Protein AF-A0A944T0I2-F1 (afdb_monomer_lite)

Secondary structure (DSSP, 8-state):
---HHHHHHHH-TTS-HHHHHHHHHHHHHH-----HHHHTT--GGGGGSHHHHHHHHHHHHHHTTS--SHHHHHHHHHHHHTTTS---TTS-HHHHHHHHHHHHHHHHHTTTTS-HHHHHHHHSHHHHHHHHHTT---HHHHHHHHTT---HHHHHHHHHHHHHHHHHS---BS-TTS--B-HHHHHHHHHH---SSSTTHHHHHHHH-TTGGGS-HHHHHHHHHHHHHHHHHHHT---S---SSPPTT---HHHHHSS-HHHHHHHHHHH--HHHHHHHHHTHHHHHHHHHHTT--HHHHHHHHHHHHHH--TT-TTHHHHHHHHHHHHHHTT-TTSGGGEEEETTTTEEEE-HHHHHHTPPPS------------PPPP-----

Structure (mmCIF, N/CA/C/O backbone):
data_AF-A0A944T0I2-F1
#
_entry.id   AF-A0A944T0I2-F1
#
loop_
_atom_site.group_PDB
_atom_site.id
_atom_site.type_symbol
_atom_site.label_atom_id
_atom_site.label_alt_id
_atom_site.label_comp_id
_atom_site.label_asym_id
_atom_site.label_entity_id
_atom_site.label_seq_id
_atom_site.pdbx_PDB_ins_code
_atom_site.Cartn_x
_atom_site.Cartn_y
_atom_site.Cartn_z
_atom_site.occupancy
_atom_site.B_iso_or_equiv
_atom_site.auth_seq_id
_atom_site.auth_comp_id
_atom_site.auth_asym_id
_atom_site.auth_atom_id
_atom_site.pdbx_PDB_model_num
ATOM 1 N N . MET A 1 1 ? 12.041 8.325 -0.702 1.00 71.44 1 MET A N 1
ATOM 2 C CA . MET A 1 1 ? 12.398 7.856 0.660 1.00 71.44 1 MET A CA 1
ATOM 3 C C . MET A 1 1 ? 11.894 8.873 1.674 1.00 71.44 1 MET A C 1
ATOM 5 O O . MET A 1 1 ? 11.952 10.063 1.379 1.00 71.44 1 MET A O 1
ATOM 9 N N . LEU A 1 2 ? 11.377 8.435 2.823 1.00 79.62 2 LEU A N 1
ATOM 10 C CA . LEU A 1 2 ? 10.799 9.308 3.852 1.00 79.62 2 LEU A CA 1
ATOM 11 C C . LEU A 1 2 ? 11.838 9.632 4.931 1.00 79.62 2 LEU A C 1
ATOM 13 O O . LEU A 1 2 ? 12.584 8.761 5.371 1.00 79.62 2 LEU A O 1
ATOM 17 N N . SER A 1 3 ? 11.868 10.881 5.398 1.00 87.88 3 SER A N 1
ATOM 18 C CA . SER A 1 3 ? 12.704 11.249 6.545 1.00 87.88 3 SER A CA 1
ATOM 19 C C . SER A 1 3 ? 12.108 10.717 7.853 1.00 87.88 3 SER A C 1
ATOM 21 O O . SER A 1 3 ? 10.898 10.519 7.965 1.00 87.88 3 SER A O 1
ATOM 23 N N . LEU A 1 4 ? 12.949 10.522 8.872 1.00 88.81 4 LEU A N 1
ATOM 24 C CA . LEU A 1 4 ? 12.507 10.017 10.174 1.00 88.81 4 LEU A CA 1
ATOM 25 C C . LEU A 1 4 ? 11.436 10.905 10.849 1.00 88.81 4 LEU A C 1
ATOM 27 O O . LEU A 1 4 ? 10.469 10.344 11.364 1.00 88.81 4 LEU A O 1
ATOM 31 N N . PRO A 1 5 ? 11.520 12.255 10.820 1.00 87.50 5 PRO A N 1
ATOM 32 C CA . PRO A 1 5 ? 10.434 13.106 11.304 1.00 87.50 5 PRO A CA 1
ATOM 33 C C . PRO A 1 5 ? 9.128 12.913 10.531 1.00 87.50 5 PRO A C 1
ATOM 35 O O . PRO A 1 5 ? 8.086 12.797 11.161 1.00 87.50 5 PRO A O 1
ATOM 38 N N . ILE A 1 6 ? 9.178 12.810 9.195 1.00 85.00 6 ILE A N 1
ATOM 39 C CA . ILE A 1 6 ? 7.977 12.588 8.370 1.00 85.00 6 ILE A CA 1
ATOM 40 C C . ILE A 1 6 ? 7.336 11.246 8.728 1.00 85.00 6 ILE A C 1
ATOM 42 O O . ILE A 1 6 ? 6.143 11.198 9.008 1.00 85.00 6 ILE A O 1
ATOM 46 N N . LEU A 1 7 ? 8.132 10.176 8.798 1.00 87.25 7 LEU A N 1
ATOM 47 C CA . LEU A 1 7 ? 7.646 8.855 9.191 1.00 87.25 7 LEU A CA 1
ATOM 48 C C . LEU A 1 7 ? 7.016 8.879 10.591 1.00 87.25 7 LEU A C 1
ATOM 50 O O . LEU A 1 7 ? 5.949 8.319 10.808 1.00 87.25 7 LEU A O 1
ATOM 54 N N . THR A 1 8 ? 7.655 9.566 11.539 1.00 89.94 8 THR A N 1
ATOM 55 C CA . THR A 1 8 ? 7.164 9.660 12.919 1.00 89.94 8 THR A CA 1
ATOM 56 C C . THR A 1 8 ? 5.857 10.454 12.996 1.00 89.94 8 THR A C 1
ATOM 58 O O . THR A 1 8 ? 4.955 10.024 13.707 1.00 89.94 8 THR A O 1
ATOM 61 N N . THR A 1 9 ? 5.713 11.557 12.248 1.00 86.12 9 THR A N 1
ATOM 62 C CA . THR A 1 9 ? 4.445 12.308 12.141 1.00 86.12 9 THR A CA 1
ATOM 63 C C . THR A 1 9 ? 3.313 11.415 11.658 1.00 86.12 9 THR A C 1
ATOM 65 O O . THR A 1 9 ? 2.225 11.444 12.223 1.00 86.12 9 THR A O 1
ATOM 68 N N . GLN A 1 10 ? 3.573 10.612 10.625 1.00 83.19 10 GLN A N 1
ATOM 69 C CA . GLN A 1 10 ? 2.554 9.749 10.037 1.00 83.19 10 GLN A CA 1
ATOM 70 C C . GLN A 1 10 ? 2.103 8.659 11.012 1.00 83.19 10 GLN A C 1
ATOM 72 O O . GLN A 1 10 ? 0.917 8.367 11.106 1.00 83.19 10 GLN A O 1
ATOM 77 N N . LEU A 1 11 ? 3.025 8.098 11.796 1.00 88.81 11 LEU A N 1
ATOM 78 C CA . LEU A 1 11 ? 2.701 7.082 12.799 1.00 88.81 11 LEU A CA 1
ATOM 79 C C . LEU A 1 11 ? 2.065 7.661 14.075 1.00 88.81 11 LEU A C 1
ATOM 81 O O . LEU A 1 11 ? 1.314 6.967 14.745 1.00 88.81 11 LEU A O 1
ATOM 85 N N . TYR A 1 12 ? 2.342 8.919 14.422 1.00 88.88 12 TYR A N 1
ATOM 86 C CA . TYR A 1 12 ? 1.804 9.590 15.611 1.00 88.88 12 TYR A CA 1
ATOM 87 C C . TYR A 1 12 ? 0.954 10.805 15.222 1.00 88.88 12 TYR A C 1
ATOM 89 O O . TYR A 1 12 ? 1.296 11.950 15.525 1.00 88.88 12 TYR A O 1
ATOM 97 N N . SER A 1 13 ? -0.187 10.552 14.581 1.00 77.81 13 SER A N 1
ATOM 98 C CA . SER A 1 13 ? -1.067 11.575 13.989 1.00 77.81 13 SER A CA 1
ATOM 99 C C . SER A 1 13 ? -1.604 12.624 14.978 1.00 77.81 13 SER A C 1
ATOM 101 O O . SER A 1 13 ? -1.996 13.717 14.571 1.00 77.81 13 SER A O 1
ATOM 103 N N . ARG A 1 14 ? -1.611 12.315 16.282 1.00 82.00 14 ARG A N 1
ATOM 104 C CA . ARG A 1 14 ? -2.161 13.171 17.349 1.00 82.00 14 ARG A CA 1
ATOM 105 C C . ARG A 1 14 ? -1.117 13.992 18.105 1.00 82.00 14 ARG A C 1
ATOM 107 O O . ARG A 1 14 ? -1.489 14.824 18.934 1.00 82.00 14 ARG A O 1
ATOM 114 N N . ARG A 1 15 ? 0.178 13.759 17.867 1.00 86.31 15 ARG A N 1
ATOM 115 C CA . ARG A 1 15 ? 1.253 14.414 18.627 1.00 86.31 15 ARG A CA 1
ATOM 116 C C . ARG A 1 15 ? 1.614 15.777 18.055 1.00 86.31 15 ARG A C 1
ATOM 118 O O . ARG A 1 15 ? 1.486 16.039 16.861 1.00 86.31 15 ARG A O 1
ATOM 125 N N . SER A 1 16 ? 2.095 16.655 18.932 1.00 89.88 16 SER A N 1
ATOM 126 C CA . SER A 1 16 ? 2.586 17.969 18.525 1.00 89.88 16 SER A CA 1
ATOM 127 C C . SER A 1 16 ? 3.879 17.848 17.711 1.00 89.88 16 SER A C 1
ATOM 129 O O . SER A 1 16 ? 4.651 16.906 17.886 1.00 89.88 16 SER A O 1
ATOM 131 N N . VAL A 1 17 ? 4.162 18.834 16.857 1.00 87.94 17 VAL A N 1
ATOM 132 C CA . VAL A 1 17 ? 5.398 18.870 16.050 1.00 87.94 17 VAL A CA 1
ATOM 133 C C . VAL A 1 17 ? 6.658 18.789 16.924 1.00 87.94 17 VAL A C 1
ATOM 135 O O . VAL A 1 17 ? 7.628 18.127 16.552 1.00 87.94 17 VAL A O 1
ATOM 138 N N . ASP A 1 18 ? 6.649 19.417 18.101 1.00 91.88 18 ASP A N 1
ATOM 139 C CA . ASP A 1 18 ? 7.779 19.377 19.034 1.00 91.88 18 ASP A CA 1
ATOM 140 C C . ASP A 1 18 ? 7.989 17.972 19.614 1.00 91.88 18 ASP A C 1
ATOM 142 O O . ASP A 1 18 ? 9.123 17.487 19.669 1.00 91.88 18 ASP A O 1
ATOM 146 N N . ASP A 1 19 ? 6.905 17.281 19.975 1.00 91.25 19 ASP A N 1
ATOM 147 C CA . ASP A 1 19 ? 6.968 15.895 20.448 1.00 91.25 19 ASP A CA 1
ATOM 148 C C . ASP A 1 19 ? 7.464 14.958 19.348 1.00 91.25 19 ASP A C 1
ATOM 150 O O . ASP A 1 19 ? 8.344 14.133 19.596 1.00 91.25 19 ASP A O 1
ATOM 154 N N . ILE A 1 20 ? 6.970 15.124 18.118 1.00 92.12 20 ILE A N 1
ATOM 155 C CA . ILE A 1 20 ? 7.436 14.366 16.953 1.00 92.12 20 ILE A CA 1
ATOM 156 C C . ILE A 1 20 ? 8.937 14.557 16.737 1.00 92.12 20 ILE A C 1
ATOM 158 O O . ILE A 1 20 ? 9.671 13.579 16.586 1.00 92.12 20 ILE A O 1
ATOM 162 N N . ASN A 1 21 ? 9.421 15.799 16.759 1.00 90.81 21 ASN A N 1
ATOM 163 C CA . ASN A 1 21 ? 10.842 16.088 16.583 1.00 90.81 21 ASN A CA 1
ATOM 164 C C . ASN A 1 21 ? 11.688 15.464 17.700 1.00 90.81 21 ASN A C 1
ATOM 166 O O . ASN A 1 21 ? 12.776 14.941 17.441 1.00 90.81 21 ASN A O 1
ATOM 170 N N . ASN A 1 22 ? 11.194 15.474 18.938 1.00 93.06 22 ASN A N 1
ATOM 171 C CA . ASN A 1 22 ? 11.863 14.817 20.057 1.00 93.06 22 ASN A CA 1
ATOM 172 C C . ASN A 1 22 ? 11.902 13.293 19.883 1.00 93.06 22 ASN A C 1
ATOM 174 O O . ASN A 1 22 ? 12.961 12.692 20.072 1.00 93.06 22 ASN A O 1
ATOM 178 N N . LEU A 1 23 ? 10.796 12.672 19.469 1.00 93.12 23 LEU A N 1
ATOM 179 C CA . LEU A 1 23 ? 10.713 11.234 19.201 1.00 93.12 23 LEU A CA 1
ATOM 180 C C . LEU A 1 23 ? 11.620 10.819 18.047 1.00 93.12 23 LEU A C 1
ATOM 182 O O . LEU A 1 23 ? 12.356 9.848 18.187 1.00 93.12 23 LEU A O 1
ATOM 186 N N . ALA A 1 24 ? 11.644 11.580 16.953 1.00 92.12 24 ALA A N 1
ATOM 187 C CA . ALA A 1 24 ? 12.538 11.327 15.830 1.00 92.12 24 ALA A CA 1
ATOM 188 C C . ALA A 1 24 ? 14.010 11.395 16.271 1.00 92.12 24 ALA A C 1
ATOM 190 O O . ALA A 1 24 ? 14.797 10.506 15.953 1.00 92.12 24 ALA A O 1
ATOM 191 N N . ARG A 1 25 ? 14.392 12.389 17.088 1.00 93.62 25 ARG A N 1
ATOM 192 C CA . ARG A 1 25 ? 15.758 12.480 17.643 1.00 93.62 25 ARG A CA 1
ATOM 193 C C . ARG A 1 25 ? 16.085 11.340 18.605 1.00 93.62 25 ARG A C 1
ATOM 195 O O . ARG A 1 25 ? 17.221 10.870 18.616 1.00 93.62 25 ARG A O 1
ATOM 202 N N . LEU A 1 26 ? 15.131 10.918 19.433 1.00 93.69 26 LEU A N 1
ATOM 203 C CA . LEU A 1 26 ? 15.302 9.772 20.328 1.00 93.69 26 LEU A CA 1
ATOM 204 C C . LEU A 1 26 ? 15.443 8.471 19.534 1.00 93.69 26 LEU A C 1
ATOM 206 O O . LEU A 1 26 ? 16.299 7.654 19.858 1.00 93.69 26 LEU A O 1
ATOM 210 N N . CYS A 1 27 ? 14.646 8.302 18.482 1.00 92.94 27 CYS A N 1
ATOM 211 C CA . CYS A 1 27 ? 14.707 7.162 17.579 1.00 92.94 27 CYS A CA 1
ATOM 212 C C . CYS A 1 27 ? 16.058 7.098 16.863 1.00 92.94 27 CYS A C 1
ATOM 214 O O . CYS A 1 27 ? 16.652 6.029 16.759 1.00 92.94 27 CYS A O 1
ATOM 216 N N . ASP A 1 28 ? 16.585 8.239 16.423 1.00 91.06 28 ASP A N 1
ATOM 217 C CA . ASP A 1 28 ? 17.894 8.295 15.779 1.00 91.06 28 ASP A CA 1
ATOM 218 C C . ASP A 1 28 ? 19.037 7.922 16.738 1.00 91.06 28 ASP A C 1
ATOM 220 O O . ASP A 1 28 ? 19.901 7.119 16.393 1.00 91.06 28 ASP A O 1
ATOM 224 N N . LYS A 1 29 ? 19.005 8.444 17.973 1.00 90.81 29 LYS A N 1
ATOM 225 C CA . LYS A 1 29 ? 20.069 8.243 18.972 1.00 90.81 29 LYS A CA 1
ATOM 226 C C . LYS A 1 29 ? 20.035 6.894 19.685 1.00 90.81 29 LYS A C 1
ATOM 228 O O . LYS A 1 29 ? 21.089 6.383 20.053 1.00 90.81 29 LYS A O 1
ATOM 233 N N . SER A 1 30 ? 18.841 6.382 19.959 1.00 90.00 30 SER A N 1
ATOM 234 C CA . SER A 1 30 ? 18.631 5.283 20.909 1.00 90.00 30 SER A CA 1
ATOM 235 C C . SER A 1 30 ? 17.775 4.150 20.348 1.00 90.00 30 SER A C 1
ATOM 237 O O . SER A 1 30 ? 17.608 3.137 21.026 1.00 90.00 30 SER A O 1
ATOM 239 N N . GLY A 1 31 ? 17.207 4.318 19.151 1.00 89.00 31 GLY A N 1
ATOM 240 C CA . GLY A 1 31 ? 16.395 3.292 18.514 1.00 89.00 31 GLY A CA 1
ATOM 241 C C . GLY A 1 31 ? 17.241 2.164 17.964 1.00 89.00 31 GLY A C 1
ATOM 242 O O . GLY A 1 31 ? 18.278 2.388 17.340 1.00 89.00 31 GLY A O 1
ATOM 243 N N . LEU A 1 32 ? 16.771 0.946 18.201 1.00 92.38 32 LEU A N 1
ATOM 244 C CA . LEU A 1 32 ? 17.366 -0.268 17.674 1.00 92.38 32 LEU A CA 1
ATOM 245 C C . LEU A 1 32 ? 16.427 -0.846 16.625 1.00 92.38 32 LEU A C 1
ATOM 247 O O . LEU A 1 32 ? 15.233 -0.999 16.873 1.00 92.38 32 LEU A O 1
ATOM 251 N N . GLU A 1 33 ? 16.977 -1.163 15.460 1.00 91.56 33 GLU A N 1
ATOM 252 C CA . GLU A 1 33 ? 16.268 -1.942 14.456 1.00 91.56 33 GLU A CA 1
ATOM 253 C C . GLU A 1 33 ? 15.971 -3.345 15.003 1.00 91.56 33 GLU A C 1
ATOM 255 O O . GLU A 1 33 ? 16.816 -3.983 15.644 1.00 91.56 33 GLU A O 1
ATOM 260 N N . TYR A 1 34 ? 14.751 -3.817 14.767 1.00 94.25 34 TYR A N 1
ATOM 261 C CA . TYR A 1 34 ? 14.393 -5.198 15.016 1.00 94.25 34 TYR A CA 1
ATOM 262 C C . TYR A 1 34 ? 14.990 -6.093 13.938 1.00 94.25 34 TYR A C 1
ATOM 264 O O . TYR A 1 34 ? 14.907 -5.816 12.749 1.00 94.25 34 TYR A O 1
ATOM 272 N N . ILE A 1 35 ? 15.527 -7.218 14.385 1.00 89.50 35 ILE A N 1
ATOM 273 C CA . ILE A 1 35 ? 15.780 -8.399 13.567 1.00 89.50 35 ILE A CA 1
ATOM 274 C C . ILE A 1 35 ? 14.848 -9.497 14.076 1.00 89.50 35 ILE A C 1
ATOM 276 O O . ILE A 1 35 ? 14.332 -9.393 15.191 1.00 89.50 35 ILE A O 1
ATOM 280 N N . GLU A 1 36 ? 14.645 -10.566 13.308 1.00 87.12 36 GLU A N 1
ATOM 281 C CA . GLU A 1 36 ? 13.709 -11.639 13.682 1.00 87.12 36 GLU A CA 1
ATOM 282 C C . GLU A 1 36 ? 13.916 -12.127 15.125 1.00 87.12 36 GLU A C 1
ATOM 284 O O . GLU A 1 36 ? 12.977 -12.182 15.916 1.00 87.12 36 GLU A O 1
ATOM 289 N N . SER A 1 37 ? 15.167 -12.382 15.518 1.00 88.56 37 SER A N 1
ATOM 290 C CA . SER A 1 37 ? 15.499 -12.887 16.855 1.00 88.56 37 SER A CA 1
ATOM 291 C C . SER A 1 37 ? 15.166 -11.922 17.997 1.00 88.56 37 SER A C 1
ATOM 293 O O . SER A 1 37 ? 14.827 -12.382 19.089 1.00 88.56 37 SER A O 1
ATOM 295 N N . SER A 1 38 ? 15.253 -10.604 17.776 1.00 92.69 38 SER A N 1
ATOM 296 C CA . SER A 1 38 ? 14.881 -9.604 18.782 1.00 92.69 38 SER A CA 1
ATOM 297 C C . SER A 1 38 ? 13.381 -9.326 18.781 1.00 92.69 38 SER A C 1
ATOM 299 O O . SER A 1 38 ? 12.821 -9.069 19.846 1.00 92.69 38 SER A O 1
ATOM 301 N N . TRP A 1 39 ? 12.713 -9.448 17.631 1.00 95.12 39 TRP A N 1
ATOM 302 C CA . TRP A 1 39 ? 11.259 -9.357 17.544 1.00 95.12 39 TRP A CA 1
ATOM 303 C C . TRP A 1 39 ? 10.557 -10.537 18.225 1.00 95.12 39 TRP A C 1
ATOM 305 O O . TRP A 1 39 ? 9.614 -10.320 18.977 1.00 95.12 39 TRP A O 1
ATOM 315 N N . PHE A 1 40 ? 11.062 -11.769 18.082 1.00 92.44 40 PHE A N 1
ATOM 316 C CA . PHE A 1 40 ? 10.494 -12.953 18.751 1.00 92.44 40 PHE A CA 1
ATOM 317 C C . PHE A 1 40 ? 10.460 -12.862 20.287 1.00 92.44 40 PHE A C 1
ATOM 319 O O . PHE A 1 40 ? 9.776 -13.650 20.941 1.00 92.44 40 PHE A O 1
ATOM 326 N N . GLN A 1 41 ? 11.206 -11.927 20.879 1.00 93.44 41 GLN A N 1
ATOM 327 C CA . GLN A 1 41 ? 11.191 -11.669 22.319 1.00 93.44 41 GLN A CA 1
ATOM 328 C C . GLN A 1 41 ? 10.097 -10.677 22.735 1.00 93.44 41 GLN A C 1
ATOM 330 O O . GLN A 1 41 ? 9.773 -10.604 23.922 1.00 93.44 41 GLN A O 1
ATOM 335 N N . VAL A 1 42 ? 9.539 -9.920 21.787 1.00 95.62 42 VAL A N 1
ATOM 336 C CA . VAL A 1 42 ? 8.451 -8.969 22.016 1.00 95.62 42 VAL A CA 1
ATOM 337 C C . VAL A 1 42 ? 7.147 -9.739 22.178 1.00 95.62 42 VAL A C 1
ATOM 339 O O . VAL A 1 42 ? 6.781 -10.575 21.352 1.00 95.62 42 VAL A O 1
ATOM 342 N N . LYS A 1 43 ? 6.429 -9.447 23.257 1.00 95.00 43 LYS A N 1
ATOM 343 C CA . LYS A 1 43 ? 5.103 -9.991 23.539 1.00 95.00 43 LYS A CA 1
ATOM 344 C C . LYS A 1 43 ? 4.040 -8.905 23.415 1.00 95.00 43 LYS A C 1
ATOM 346 O O . LYS A 1 43 ? 4.350 -7.714 23.446 1.00 95.00 43 LYS A O 1
ATOM 351 N N . GLN A 1 44 ? 2.779 -9.322 23.327 1.00 94.88 44 GLN A N 1
ATOM 352 C CA . GLN A 1 44 ? 1.632 -8.425 23.169 1.00 94.88 44 GLN A CA 1
ATOM 353 C C . GLN A 1 44 ? 1.579 -7.354 24.271 1.00 94.88 44 GLN A C 1
ATOM 355 O O . GLN A 1 44 ? 1.304 -6.187 24.001 1.00 94.88 44 GLN A O 1
ATOM 360 N N . GLU A 1 45 ? 1.902 -7.717 25.513 1.00 93.44 45 GLU A N 1
ATOM 361 C CA . GLU A 1 45 ? 1.941 -6.789 26.644 1.00 93.44 45 GLU A CA 1
ATOM 362 C C . GLU A 1 45 ? 3.010 -5.691 26.507 1.00 93.44 45 GLU A C 1
ATOM 364 O O . GLU A 1 45 ? 2.841 -4.603 27.062 1.00 93.44 45 GLU A O 1
ATOM 369 N N . ASN A 1 46 ? 4.077 -5.933 25.735 1.00 94.50 46 ASN A N 1
ATOM 370 C CA . ASN A 1 46 ? 5.152 -4.964 25.518 1.00 94.50 46 ASN A CA 1
ATOM 371 C C . ASN A 1 46 ? 4.757 -3.871 24.516 1.00 94.50 46 ASN A C 1
ATOM 373 O O . ASN A 1 46 ? 5.440 -2.854 24.435 1.00 94.50 46 ASN A O 1
ATOM 377 N N . LEU A 1 47 ? 3.643 -4.019 23.786 1.00 93.75 47 LEU A N 1
ATOM 378 C CA . LEU A 1 47 ? 3.193 -3.027 22.802 1.00 93.75 47 LEU A CA 1
ATOM 379 C C . LEU A 1 47 ? 2.866 -1.652 23.401 1.00 93.75 47 LEU A C 1
ATOM 381 O O . LEU A 1 47 ? 2.712 -0.692 22.648 1.00 93.75 47 LEU A O 1
ATOM 385 N N . LYS A 1 48 ? 2.767 -1.535 24.731 1.00 93.81 48 LYS A N 1
ATOM 386 C CA . LYS A 1 48 ? 2.593 -0.259 25.448 1.00 93.81 48 LYS A CA 1
ATOM 387 C C . LYS A 1 48 ? 3.918 0.427 25.787 1.00 93.81 48 LYS A C 1
ATOM 389 O O . LYS A 1 48 ? 3.931 1.584 26.194 1.00 93.81 48 LYS A O 1
ATOM 394 N N . GLU A 1 49 ? 5.048 -0.253 25.628 1.00 94.75 49 GLU A N 1
ATOM 395 C CA . GLU A 1 49 ? 6.351 0.266 26.033 1.00 94.75 49 GLU A CA 1
ATOM 396 C C . GLU A 1 49 ? 6.946 1.196 24.980 1.00 94.75 49 GLU A C 1
ATOM 398 O O . GLU A 1 49 ? 7.259 0.735 23.888 1.00 94.75 49 GLU A O 1
ATOM 403 N N . GLY A 1 50 ? 7.241 2.448 25.365 1.00 91.19 50 GLY A N 1
ATOM 404 C CA . GLY A 1 50 ? 7.888 3.484 24.532 1.00 91.19 50 GLY A CA 1
ATOM 405 C C . GLY A 1 50 ? 9.047 2.988 23.654 1.00 91.19 50 GLY A C 1
ATOM 406 O O . GLY A 1 50 ? 9.256 3.445 22.530 1.00 91.19 50 GLY A O 1
ATOM 407 N N . LYS A 1 51 ? 9.824 2.037 24.183 1.00 94.38 51 LYS A N 1
ATOM 408 C CA . LYS A 1 51 ? 10.972 1.438 23.498 1.00 94.38 51 LYS A CA 1
ATOM 409 C C . LYS A 1 51 ? 10.557 0.571 22.306 1.00 94.38 51 LYS A C 1
ATOM 411 O O . LYS A 1 51 ? 11.258 0.585 21.300 1.00 94.38 51 LYS A O 1
ATOM 416 N N . VAL A 1 52 ? 9.445 -0.161 22.403 1.00 95.69 52 VAL A N 1
ATOM 417 C CA . VAL A 1 52 ? 8.936 -1.005 21.315 1.00 95.69 52 VAL A CA 1
ATOM 418 C C . VAL A 1 52 ? 8.491 -0.139 20.146 1.00 95.69 52 VAL A C 1
ATOM 420 O O . VAL A 1 52 ? 8.958 -0.372 19.034 1.00 95.69 52 VAL A O 1
ATOM 423 N N . GLN A 1 53 ? 7.689 0.910 20.376 1.00 95.12 53 GLN A N 1
ATOM 424 C CA . GLN A 1 53 ? 7.268 1.774 19.265 1.00 95.12 53 GLN A CA 1
ATOM 425 C C . GLN A 1 53 ? 8.462 2.494 18.637 1.00 95.12 53 GLN A C 1
ATOM 427 O O . GLN A 1 53 ? 8.556 2.588 17.420 1.00 95.12 53 GLN A O 1
ATOM 432 N N . LEU A 1 54 ? 9.415 2.960 19.446 1.00 94.94 54 LEU A N 1
ATOM 433 C CA . LEU A 1 54 ? 10.612 3.634 18.947 1.00 94.94 54 LEU A CA 1
ATOM 434 C C . LEU A 1 54 ? 11.504 2.702 18.106 1.00 94.94 54 LEU A C 1
ATOM 436 O O . LEU A 1 54 ? 12.004 3.105 17.057 1.00 94.94 54 LEU A O 1
ATOM 440 N N . ASN A 1 55 ? 11.653 1.441 18.515 1.00 95.62 55 ASN A N 1
ATOM 441 C CA . ASN A 1 55 ? 12.353 0.431 17.724 1.00 95.62 55 ASN A CA 1
ATOM 442 C C . ASN A 1 55 ? 11.587 0.061 16.444 1.00 95.62 55 ASN A C 1
ATOM 444 O O . ASN A 1 55 ? 12.206 -0.121 15.398 1.00 95.62 55 ASN A O 1
ATOM 448 N N . LEU A 1 56 ? 10.251 -0.000 16.479 1.00 95.75 56 LEU A N 1
ATOM 449 C CA . LEU A 1 56 ? 9.425 -0.207 15.285 1.00 95.75 56 LEU A CA 1
ATOM 450 C C . LEU A 1 56 ? 9.595 0.940 14.284 1.00 95.75 56 LEU A C 1
ATOM 452 O O . LEU A 1 56 ? 9.877 0.682 13.117 1.00 95.75 56 LEU A O 1
ATOM 456 N N . VAL A 1 57 ? 9.541 2.199 14.737 1.00 95.12 57 VAL A N 1
ATOM 457 C CA . VAL A 1 57 ? 9.825 3.378 13.896 1.00 95.12 57 VAL A CA 1
ATOM 458 C C . VAL A 1 57 ? 11.220 3.267 13.272 1.00 95.12 57 VAL A C 1
ATOM 460 O O . VAL A 1 57 ? 11.369 3.473 12.067 1.00 95.12 57 VAL A O 1
ATOM 463 N N . LYS A 1 58 ? 12.242 2.896 14.062 1.00 94.31 58 LYS A N 1
ATOM 464 C CA . LYS A 1 58 ? 13.611 2.707 13.555 1.00 94.31 58 LYS A CA 1
ATOM 465 C C . LYS A 1 58 ? 13.674 1.608 12.497 1.00 94.31 58 LYS A C 1
ATOM 467 O O . LYS A 1 58 ? 14.296 1.818 11.462 1.00 94.31 58 LYS A O 1
ATOM 472 N N . THR A 1 59 ? 13.021 0.478 12.749 1.00 93.62 59 THR A N 1
ATOM 473 C CA . THR A 1 59 ? 12.962 -0.675 11.838 1.00 93.62 59 THR A CA 1
ATOM 474 C C . THR A 1 59 ? 12.318 -0.280 10.517 1.00 93.62 59 THR A C 1
ATOM 476 O O . THR A 1 59 ? 12.895 -0.499 9.457 1.00 93.62 59 THR A O 1
ATOM 479 N N . LEU A 1 60 ? 11.169 0.396 10.570 1.00 91.06 60 LEU A N 1
ATOM 480 C CA . LEU A 1 60 ? 10.483 0.867 9.375 1.00 91.06 60 LEU A CA 1
ATOM 481 C C . LEU A 1 60 ? 11.332 1.878 8.599 1.00 91.06 60 LEU A C 1
ATOM 483 O O . LEU A 1 60 ? 11.445 1.767 7.384 1.00 91.06 60 LEU A O 1
ATOM 487 N N . TYR A 1 61 ? 11.990 2.814 9.285 1.00 91.19 61 TYR A N 1
ATOM 488 C CA . TYR A 1 61 ? 12.903 3.761 8.647 1.00 91.19 61 TYR A CA 1
ATOM 489 C C . TYR A 1 61 ? 14.094 3.070 7.963 1.00 91.19 61 TYR A C 1
ATOM 491 O O . TYR A 1 61 ? 14.392 3.389 6.818 1.00 91.19 61 TYR A O 1
ATOM 499 N N . GLN A 1 62 ? 14.758 2.116 8.628 1.00 88.19 62 GLN A N 1
ATOM 500 C CA . GLN A 1 62 ? 15.896 1.387 8.046 1.00 88.19 62 GLN A CA 1
ATOM 501 C C . GLN A 1 62 ? 15.475 0.493 6.878 1.00 88.19 62 GLN A C 1
ATOM 503 O O . GLN A 1 62 ? 16.154 0.456 5.855 1.00 88.19 62 GLN A O 1
ATOM 508 N N . SER A 1 63 ? 14.311 -0.147 6.982 1.00 85.69 63 SER A N 1
ATOM 509 C CA . SER A 1 63 ? 13.816 -1.047 5.941 1.00 85.69 63 SER A CA 1
ATOM 510 C C . SER A 1 63 ? 13.586 -0.356 4.587 1.00 85.69 63 SER A C 1
ATOM 512 O O . SER A 1 63 ? 13.637 -1.010 3.552 1.00 85.69 63 SER A O 1
ATOM 514 N N . GLN A 1 64 ? 13.418 0.976 4.555 1.00 80.44 64 GLN A N 1
ATOM 515 C CA . GLN A 1 64 ? 13.325 1.751 3.304 1.00 80.44 64 GLN A CA 1
ATOM 516 C C . GLN A 1 64 ? 14.591 1.666 2.438 1.00 80.44 64 GLN A C 1
ATOM 518 O O . GLN A 1 64 ? 14.528 1.970 1.248 1.00 80.44 64 GLN A O 1
ATOM 523 N N . PHE A 1 65 ? 15.725 1.280 3.027 1.00 79.94 65 PHE A N 1
ATOM 524 C CA . PHE A 1 65 ? 17.011 1.134 2.344 1.00 79.94 65 PHE A CA 1
ATOM 525 C C . PHE A 1 65 ? 17.344 -0.327 2.001 1.00 79.94 65 PHE A C 1
ATOM 527 O O . PHE A 1 65 ? 18.314 -0.579 1.291 1.00 79.94 65 PHE A O 1
ATOM 534 N N . GLY A 1 66 ? 16.554 -1.289 2.487 1.00 69.19 66 GLY A N 1
ATOM 535 C CA . GLY A 1 66 ? 16.744 -2.715 2.232 1.00 69.19 66 GLY A CA 1
ATOM 536 C C . GLY A 1 66 ? 15.791 -3.580 3.057 1.00 69.19 66 GLY A C 1
ATOM 537 O O . GLY A 1 66 ? 15.613 -3.356 4.254 1.00 69.19 66 GLY A O 1
ATOM 538 N N . TYR A 1 67 ? 15.178 -4.581 2.424 1.00 66.19 67 TYR A N 1
ATOM 539 C CA . TYR A 1 67 ? 14.230 -5.479 3.083 1.00 66.19 67 TYR A CA 1
ATOM 540 C C . TYR A 1 67 ? 14.946 -6.534 3.942 1.00 66.19 67 TYR A C 1
ATOM 542 O O . TYR A 1 67 ? 15.814 -7.257 3.455 1.00 66.19 67 TYR A O 1
ATOM 550 N N . THR A 1 68 ? 14.565 -6.647 5.219 1.00 63.16 68 THR A N 1
ATOM 551 C CA . THR A 1 68 ? 15.252 -7.489 6.219 1.00 63.16 68 THR A CA 1
ATOM 552 C C . THR A 1 68 ? 14.485 -8.752 6.637 1.00 63.16 68 THR A C 1
ATOM 554 O O . THR A 1 68 ? 14.941 -9.463 7.530 1.00 63.16 68 THR A O 1
ATOM 557 N N . GLY A 1 69 ? 13.323 -9.057 6.039 1.00 72.12 69 GLY A N 1
ATOM 558 C CA . GLY A 1 69 ? 12.494 -10.236 6.373 1.00 72.12 69 GLY A CA 1
ATOM 559 C C . GLY A 1 69 ? 11.701 -10.119 7.683 1.00 72.12 69 GLY A C 1
ATOM 560 O O . GLY A 1 69 ? 10.536 -10.509 7.745 1.00 72.12 69 GLY A O 1
ATOM 561 N N . VAL A 1 70 ? 12.269 -9.453 8.697 1.00 87.50 70 VAL A N 1
ATOM 562 C CA . VAL A 1 70 ? 11.619 -9.176 9.995 1.00 87.50 70 VAL A CA 1
ATOM 563 C C . VAL A 1 70 ? 10.275 -8.459 9.851 1.00 87.50 70 VAL A C 1
ATOM 565 O O . VAL A 1 70 ? 9.390 -8.623 10.683 1.00 87.50 70 VAL A O 1
ATOM 568 N N . ILE A 1 71 ? 10.108 -7.678 8.784 1.00 87.81 71 ILE A N 1
ATOM 569 C CA . ILE A 1 71 ? 8.887 -6.936 8.490 1.00 87.81 71 ILE A CA 1
ATOM 570 C C . ILE A 1 71 ? 7.679 -7.870 8.376 1.00 87.81 71 ILE A C 1
ATOM 572 O O . ILE A 1 71 ? 6.649 -7.617 9.000 1.00 87.81 71 ILE A O 1
ATOM 576 N N . GLU A 1 72 ? 7.801 -8.966 7.626 1.00 85.50 72 GLU A N 1
ATOM 577 C CA . GLU A 1 72 ? 6.691 -9.904 7.472 1.00 85.50 72 GLU A CA 1
ATOM 578 C C . GLU A 1 72 ? 6.393 -10.645 8.782 1.00 85.50 72 GLU A C 1
ATOM 580 O O . GLU A 1 72 ? 5.229 -10.886 9.107 1.00 85.50 72 GLU A O 1
ATOM 585 N N . GLU A 1 73 ? 7.422 -10.928 9.582 1.00 89.94 73 GLU A N 1
ATOM 586 C CA . GLU A 1 73 ? 7.254 -11.510 10.913 1.00 89.94 73 GLU A CA 1
ATOM 587 C C . GLU A 1 73 ? 6.517 -10.559 11.868 1.00 89.94 73 GLU A C 1
ATOM 589 O O . GLU A 1 73 ? 5.611 -10.988 12.592 1.00 89.94 73 GLU A O 1
ATOM 594 N N . ILE A 1 74 ? 6.862 -9.266 11.846 1.00 93.88 74 ILE A N 1
ATOM 595 C CA . ILE A 1 74 ? 6.189 -8.234 12.641 1.00 93.88 74 ILE A CA 1
ATOM 596 C C . ILE A 1 74 ? 4.711 -8.193 12.268 1.00 93.88 74 ILE A C 1
ATOM 598 O O . ILE A 1 74 ? 3.859 -8.328 13.145 1.00 93.88 74 ILE A O 1
ATOM 602 N N . MET A 1 75 ? 4.400 -8.083 10.974 1.00 91.69 75 MET A N 1
ATOM 603 C CA . MET A 1 75 ? 3.019 -8.043 10.487 1.00 91.69 75 MET A CA 1
ATOM 604 C C . MET A 1 75 ? 2.243 -9.297 10.897 1.00 91.69 75 MET A C 1
ATOM 606 O O . MET A 1 75 ? 1.187 -9.180 11.511 1.00 91.69 75 MET A O 1
ATOM 610 N N . ARG A 1 76 ? 2.805 -10.493 10.678 1.00 90.31 76 ARG A N 1
ATOM 611 C CA . ARG A 1 76 ? 2.196 -11.767 11.096 1.00 90.31 76 ARG A CA 1
ATOM 612 C C . ARG A 1 76 ? 1.900 -11.818 12.591 1.00 90.31 76 ARG A C 1
ATOM 614 O O . ARG A 1 76 ? 0.875 -12.349 13.012 1.00 90.31 76 ARG A O 1
ATOM 621 N N . THR A 1 77 ? 2.813 -11.304 13.405 1.00 92.50 77 THR A N 1
ATOM 622 C CA . THR A 1 77 ? 2.651 -11.302 14.860 1.00 92.50 77 THR A CA 1
ATOM 623 C C . THR A 1 77 ? 1.541 -10.339 15.290 1.00 92.50 77 THR A C 1
ATOM 625 O O . THR A 1 77 ? 0.722 -10.697 16.134 1.00 92.50 77 THR A O 1
ATOM 628 N N . LEU A 1 78 ? 1.477 -9.151 14.679 1.00 92.00 78 LEU A N 1
ATOM 629 C CA . LEU A 1 78 ? 0.423 -8.163 14.926 1.00 92.00 78 LEU A CA 1
ATOM 630 C C . LEU A 1 78 ? -0.962 -8.689 14.524 1.00 92.00 78 LEU A C 1
ATOM 632 O O . LEU A 1 78 ? -1.915 -8.548 15.287 1.00 92.00 78 LEU A O 1
ATOM 636 N N . GLU A 1 79 ? -1.064 -9.351 13.373 1.00 89.38 79 GLU A N 1
ATOM 637 C CA . GLU A 1 79 ? -2.287 -10.022 12.913 1.00 89.38 79 GLU A CA 1
ATOM 638 C C . GLU A 1 79 ? -2.753 -11.061 13.930 1.00 89.38 79 GLU A C 1
ATOM 640 O O . GLU A 1 79 ? -3.890 -11.022 14.386 1.00 89.38 79 GLU A O 1
ATOM 645 N N . LYS A 1 80 ? -1.843 -11.929 14.384 1.00 89.62 80 LYS A N 1
ATOM 646 C CA . LYS A 1 80 ? -2.151 -12.947 15.392 1.00 89.62 80 LYS A CA 1
ATOM 647 C C . LYS A 1 80 ? -2.634 -12.351 16.718 1.00 89.62 80 LYS A C 1
ATOM 649 O O . LYS A 1 80 ? -3.456 -12.959 17.393 1.00 89.62 80 LYS A O 1
ATOM 654 N N . TRP A 1 81 ? -2.105 -11.202 17.132 1.00 91.12 81 TRP A N 1
ATOM 655 C CA . TRP A 1 81 ? -2.529 -10.530 18.368 1.00 91.12 81 TRP A CA 1
ATOM 656 C C . TRP A 1 81 ? -3.848 -9.766 18.241 1.00 91.12 81 TRP A C 1
ATOM 658 O O . TRP A 1 81 ? -4.376 -9.317 19.258 1.00 91.12 81 TRP A O 1
ATOM 668 N N . THR A 1 82 ? -4.355 -9.602 17.021 1.00 82.94 82 THR A N 1
ATOM 669 C CA . THR A 1 82 ? -5.589 -8.867 16.712 1.00 82.94 82 THR A CA 1
ATOM 670 C C . THR A 1 82 ? -6.651 -9.759 16.074 1.00 82.94 82 THR A C 1
ATOM 672 O O . THR A 1 82 ? -7.580 -9.239 15.460 1.00 82.94 82 THR A O 1
ATOM 675 N N . ASP A 1 83 ? -6.497 -11.084 16.189 1.00 81.31 83 ASP A N 1
ATOM 676 C CA . ASP A 1 83 ? -7.363 -12.081 15.549 1.00 81.31 83 ASP A CA 1
ATOM 677 C C . ASP A 1 83 ? -7.594 -11.780 14.052 1.00 81.31 83 ASP A C 1
ATOM 679 O O . ASP A 1 83 ? -8.682 -11.949 13.520 1.00 81.31 83 ASP A O 1
ATOM 683 N N . GLU A 1 84 ? -6.544 -11.295 13.379 1.00 76.62 84 GLU A N 1
ATOM 684 C CA . GLU A 1 84 ? -6.511 -10.921 11.959 1.00 76.62 84 GLU A CA 1
ATOM 685 C C . GLU A 1 84 ? -7.385 -9.717 11.554 1.00 76.62 84 GLU A C 1
ATOM 687 O O . GLU A 1 84 ? -7.474 -9.421 10.369 1.00 76.62 84 GLU A O 1
ATOM 692 N N . VAL A 1 85 ? -7.965 -8.963 12.497 1.00 71.50 85 VAL A N 1
ATOM 693 C CA . VAL A 1 85 ? -8.792 -7.763 12.216 1.00 71.50 85 VAL A CA 1
ATOM 694 C C . VAL A 1 85 ? -7.963 -6.467 12.172 1.00 71.50 85 VAL A C 1
ATOM 696 O O . VAL A 1 85 ? -8.455 -5.416 11.763 1.00 71.50 85 VAL A O 1
ATOM 699 N N . LEU A 1 86 ? -6.696 -6.517 12.613 1.00 79.81 86 LEU A N 1
ATOM 700 C CA . LEU A 1 86 ? -5.792 -5.358 12.755 1.00 79.81 86 LEU A CA 1
ATOM 701 C C . LEU A 1 86 ? -6.368 -4.236 13.626 1.00 79.81 86 LEU A C 1
ATOM 703 O O . LEU A 1 86 ? -6.089 -3.044 13.462 1.00 79.81 86 LEU A O 1
ATOM 707 N N . LEU A 1 87 ? -7.151 -4.653 14.615 1.00 74.50 87 LEU A N 1
ATOM 708 C CA . LEU A 1 87 ? -7.751 -3.794 15.609 1.00 74.50 87 LEU A CA 1
ATOM 709 C C . LEU A 1 87 ? -7.083 -4.011 16.965 1.00 74.50 87 LEU A C 1
ATOM 711 O O . LEU A 1 87 ? -7.202 -5.073 17.574 1.00 74.50 87 LEU A O 1
ATOM 715 N N . PHE A 1 88 ? -6.401 -2.990 17.477 1.00 83.44 88 PHE A N 1
ATOM 716 C CA . PHE A 1 88 ? -5.639 -3.093 18.723 1.00 83.44 88 PHE A CA 1
ATOM 717 C C . PHE A 1 88 ? -6.455 -2.642 19.941 1.00 83.44 88 PHE A C 1
ATOM 719 O O . PHE A 1 88 ? -5.948 -1.907 20.784 1.00 83.44 88 PHE A O 1
ATOM 726 N N . GLY A 1 89 ? -7.704 -3.109 20.072 1.00 78.12 89 GLY A N 1
ATOM 727 C CA . GLY A 1 89 ? -8.667 -2.672 21.104 1.00 78.12 89 GLY A CA 1
ATOM 728 C C . GLY A 1 89 ? -8.200 -2.806 22.568 1.00 78.12 89 GLY A C 1
ATOM 729 O O . GLY A 1 89 ? -8.805 -2.255 23.482 1.00 78.12 89 GLY A O 1
ATOM 730 N N . PHE A 1 90 ? -7.101 -3.525 22.816 1.00 84.25 90 PHE A N 1
ATOM 731 C CA . PHE A 1 90 ? -6.442 -3.653 24.123 1.00 84.25 90 PHE A CA 1
ATOM 732 C C . PHE A 1 90 ? -5.441 -2.514 24.446 1.00 84.25 90 PHE A C 1
ATOM 734 O O . PHE A 1 90 ? -4.850 -2.478 25.541 1.00 84.25 90 PHE A O 1
ATOM 741 N N . LEU A 1 91 ? -5.225 -1.600 23.498 1.00 88.69 91 LEU A N 1
ATOM 742 C CA . LEU A 1 91 ? -4.391 -0.403 23.597 1.00 88.69 91 LEU A CA 1
ATOM 743 C C . LEU A 1 91 ? -5.257 0.862 23.679 1.00 88.69 91 LEU A C 1
ATOM 745 O O . LEU A 1 91 ? -6.443 0.837 23.357 1.00 88.69 91 LEU A O 1
ATOM 749 N N . ASP A 1 92 ? -4.656 1.960 24.138 1.00 87.06 92 ASP A N 1
ATOM 750 C CA . ASP A 1 92 ? -5.298 3.274 24.075 1.00 87.06 92 ASP A CA 1
ATOM 751 C C . ASP A 1 92 ? -5.371 3.796 22.632 1.00 87.06 92 ASP A C 1
ATOM 753 O O . ASP A 1 92 ? -4.670 3.314 21.745 1.00 87.06 92 ASP A O 1
ATOM 757 N N . GLU A 1 93 ? -6.240 4.781 22.412 1.00 81.50 93 GLU A N 1
ATOM 758 C CA . GLU A 1 93 ? -6.570 5.316 21.086 1.00 81.50 93 GLU A CA 1
ATOM 759 C C . GLU A 1 93 ? -5.329 5.786 20.302 1.00 81.50 93 GLU A C 1
ATOM 761 O O . GLU A 1 93 ? -5.215 5.529 19.110 1.00 81.50 93 GLU A O 1
ATOM 766 N N . GLU A 1 94 ? -4.355 6.414 20.970 1.00 86.81 94 GLU A N 1
ATOM 767 C CA . GLU A 1 94 ? -3.121 6.860 20.313 1.00 86.81 94 GLU A CA 1
ATOM 768 C C . GLU A 1 94 ? -2.268 5.677 19.834 1.00 86.81 94 GLU A C 1
ATOM 770 O O . GLU A 1 94 ? -1.739 5.695 18.721 1.00 86.81 94 GLU A O 1
ATOM 775 N N . LEU A 1 95 ? -2.111 4.647 20.667 1.00 90.25 95 LEU A N 1
ATOM 776 C CA . LEU A 1 95 ? -1.346 3.465 20.291 1.00 90.25 95 LEU A CA 1
ATOM 777 C C . LEU A 1 95 ? -2.068 2.628 19.234 1.00 90.25 95 LEU A C 1
ATOM 779 O O . LEU A 1 95 ? -1.402 2.044 18.382 1.00 90.25 95 LEU A O 1
ATOM 783 N N . GLN A 1 96 ? -3.398 2.573 19.255 1.00 86.19 96 GLN A N 1
ATOM 784 C CA . GLN A 1 96 ? -4.167 1.930 18.190 1.00 86.19 96 GLN A CA 1
ATOM 785 C C . GLN A 1 96 ? -3.869 2.561 16.827 1.00 86.19 96 GLN A C 1
ATOM 787 O O . GLN A 1 96 ? -3.455 1.841 15.914 1.00 86.19 96 GLN A O 1
ATOM 792 N N . ASP A 1 97 ? -3.986 3.891 16.736 1.00 82.88 97 ASP A N 1
ATOM 793 C CA . ASP A 1 97 ? -3.665 4.656 15.527 1.00 82.88 97 ASP A CA 1
ATOM 794 C C . ASP A 1 97 ? -2.225 4.358 15.079 1.00 82.88 97 ASP A C 1
ATOM 796 O O . ASP A 1 97 ? -1.978 4.036 13.914 1.00 82.88 97 ASP A O 1
ATOM 800 N N . PHE A 1 98 ? -1.271 4.370 16.022 1.00 91.12 98 PHE A N 1
ATOM 801 C CA . PHE A 1 98 ? 0.132 4.060 15.743 1.00 91.12 98 PHE A CA 1
ATOM 802 C C . PHE A 1 98 ? 0.315 2.689 15.090 1.00 91.12 98 PHE A C 1
ATOM 804 O O . PHE A 1 98 ? 0.990 2.593 14.065 1.00 91.12 98 PHE A O 1
ATOM 811 N N . TYR A 1 99 ? -0.256 1.621 15.654 1.00 91.19 99 TYR A N 1
ATOM 812 C CA . TYR A 1 99 ? -0.044 0.269 15.130 1.00 91.19 99 TYR A CA 1
ATOM 813 C C . TYR A 1 99 ? -0.781 0.019 13.814 1.00 91.19 99 TYR A C 1
ATOM 815 O O . TYR A 1 99 ? -0.264 -0.704 12.961 1.00 91.19 99 TYR A O 1
ATOM 823 N N . GLN A 1 100 ? -1.940 0.643 13.608 1.00 83.25 100 GLN A N 1
ATOM 824 C CA . GLN A 1 100 ? -2.676 0.560 12.345 1.00 83.25 100 GLN A CA 1
ATOM 825 C C . GLN A 1 100 ? -1.953 1.302 11.224 1.00 83.25 100 GLN A C 1
ATOM 827 O O . GLN A 1 100 ? -1.739 0.736 10.150 1.00 83.25 100 GLN A O 1
ATOM 832 N N . HIS A 1 101 ? -1.496 2.528 11.489 1.00 85.12 101 HIS A N 1
ATOM 833 C CA . HIS A 1 101 ? -0.664 3.273 10.550 1.00 85.12 101 HIS A CA 1
ATOM 834 C C . HIS A 1 101 ? 0.656 2.550 10.295 1.00 85.12 101 HIS A C 1
ATOM 836 O O . HIS A 1 101 ? 1.079 2.443 9.147 1.00 85.12 101 HIS A O 1
ATOM 842 N N . PHE A 1 102 ? 1.289 1.996 11.333 1.00 90.44 102 PHE A N 1
ATOM 843 C CA . PHE A 1 102 ? 2.513 1.213 11.192 1.00 90.44 102 PHE A CA 1
ATOM 844 C C . PHE A 1 102 ? 2.301 0.015 10.273 1.00 90.44 102 PHE A C 1
ATOM 846 O O . PHE A 1 102 ? 3.077 -0.171 9.337 1.00 90.44 102 PHE A O 1
ATOM 853 N N . TYR A 1 103 ? 1.246 -0.771 10.499 1.00 88.81 103 TYR A N 1
ATOM 854 C CA . TYR A 1 103 ? 0.910 -1.913 9.656 1.00 88.81 103 TYR A CA 1
ATOM 855 C C . TYR A 1 103 ? 0.661 -1.477 8.205 1.00 88.81 103 TYR A C 1
ATOM 857 O O . TYR A 1 103 ? 1.231 -2.055 7.279 1.00 88.81 103 TYR A O 1
ATOM 865 N N . GLY A 1 104 ? -0.119 -0.407 8.019 1.00 81.88 104 GLY A N 1
ATOM 866 C CA . GLY A 1 104 ? -0.407 0.208 6.726 1.00 81.88 104 GLY A CA 1
ATOM 867 C C . GLY A 1 104 ? 0.845 0.631 5.961 1.00 81.88 104 GLY A C 1
ATOM 868 O O . GLY A 1 104 ? 1.087 0.169 4.846 1.00 81.88 104 GLY A O 1
ATOM 869 N N . PHE A 1 105 ? 1.666 1.482 6.574 1.00 84.50 105 PHE A N 1
ATOM 870 C CA . PHE A 1 105 ? 2.921 1.967 5.998 1.00 84.50 105 PHE A CA 1
ATOM 871 C C . PHE A 1 105 ? 3.865 0.827 5.655 1.00 84.50 105 PHE A C 1
ATOM 873 O O . PHE A 1 105 ? 4.417 0.789 4.557 1.00 84.50 105 PHE A O 1
ATOM 880 N N . THR A 1 106 ? 4.042 -0.100 6.594 1.00 85.88 106 THR A N 1
ATOM 881 C CA . THR A 1 106 ? 4.917 -1.255 6.422 1.00 85.88 106 THR A CA 1
ATOM 882 C C . THR A 1 106 ? 4.476 -2.084 5.223 1.00 85.88 106 THR A C 1
ATOM 884 O O . THR A 1 106 ? 5.297 -2.420 4.370 1.00 85.88 106 THR A O 1
ATOM 887 N N . GLY A 1 107 ? 3.176 -2.359 5.120 1.00 81.31 107 GLY A N 1
ATOM 888 C CA . GLY A 1 107 ? 2.645 -3.166 4.039 1.00 81.31 107 GLY A CA 1
ATOM 889 C C . GLY A 1 107 ? 2.752 -2.508 2.668 1.00 81.31 107 GLY A C 1
ATOM 890 O O . GLY A 1 107 ? 3.153 -3.152 1.704 1.00 81.31 107 GLY A O 1
ATOM 891 N N . TRP A 1 108 ? 2.464 -1.211 2.579 1.00 78.00 108 TRP A N 1
ATOM 892 C CA . TRP A 1 108 ? 2.576 -0.469 1.324 1.00 78.00 108 TRP A CA 1
ATOM 893 C C . TRP A 1 108 ? 4.024 -0.258 0.880 1.00 78.00 108 TRP A C 1
ATOM 895 O O . TRP A 1 108 ? 4.333 -0.420 -0.300 1.00 78.00 108 TRP A O 1
ATOM 905 N N . MET A 1 109 ? 4.929 0.057 1.810 1.00 78.31 109 MET A N 1
ATOM 906 C CA . MET A 1 109 ? 6.349 0.213 1.494 1.00 78.31 109 MET A CA 1
ATOM 907 C C . MET A 1 109 ? 6.983 -1.096 1.027 1.00 78.31 109 MET A C 1
ATOM 909 O O . MET A 1 109 ? 7.753 -1.078 0.075 1.00 78.31 109 MET A O 1
ATOM 913 N N . HIS A 1 110 ? 6.641 -2.224 1.652 1.00 77.69 110 HIS A N 1
ATOM 914 C CA . HIS A 1 110 ? 7.239 -3.534 1.356 1.00 77.69 110 HIS A CA 1
ATOM 915 C C . HIS A 1 110 ? 6.355 -4.415 0.488 1.00 77.69 110 HIS A C 1
ATOM 917 O O . HIS A 1 110 ? 6.539 -5.628 0.429 1.00 77.69 110 HIS A O 1
ATOM 923 N N . PHE A 1 111 ? 5.387 -3.806 -0.198 1.00 73.94 111 PHE A N 1
ATOM 924 C CA . PHE A 1 111 ? 4.314 -4.504 -0.890 1.00 73.94 111 PHE A CA 1
ATOM 925 C C . PHE A 1 111 ? 4.821 -5.604 -1.832 1.00 73.94 111 PHE A C 1
ATOM 927 O O . PHE A 1 111 ? 4.217 -6.669 -1.912 1.00 73.94 111 PHE A O 1
ATOM 934 N N . ALA A 1 112 ? 5.941 -5.382 -2.527 1.00 68.25 112 ALA A N 1
ATOM 935 C CA . ALA A 1 112 ? 6.525 -6.348 -3.456 1.00 68.25 112 ALA A CA 1
ATOM 936 C C . ALA A 1 112 ? 7.019 -7.636 -2.770 1.00 68.25 112 ALA A C 1
ATOM 938 O O . ALA A 1 112 ? 6.935 -8.711 -3.375 1.00 68.25 112 ALA A O 1
ATOM 939 N N . ASP A 1 113 ? 7.448 -7.538 -1.515 1.00 74.25 113 ASP A N 1
ATOM 940 C CA . ASP A 1 113 ? 8.116 -8.603 -0.763 1.00 74.25 113 ASP A CA 1
ATOM 941 C C . ASP A 1 113 ? 7.162 -9.368 0.162 1.00 74.25 113 ASP A C 1
ATOM 943 O O . ASP A 1 113 ? 7.484 -10.463 0.610 1.00 74.25 113 ASP A O 1
ATOM 947 N N . LEU A 1 114 ? 5.953 -8.850 0.400 1.00 73.25 114 LEU A N 1
ATOM 948 C CA . LEU A 1 114 ? 4.955 -9.531 1.229 1.00 73.25 114 LEU A CA 1
ATOM 949 C C . LEU A 1 114 ? 4.437 -10.830 0.594 1.00 73.25 114 LEU A C 1
ATOM 951 O O . LEU A 1 114 ? 4.356 -10.976 -0.633 1.00 73.25 114 LEU A O 1
ATOM 955 N N . SER A 1 115 ? 3.951 -11.748 1.429 1.00 72.62 115 SER A N 1
ATOM 956 C CA . SER A 1 115 ? 3.127 -12.867 0.968 1.00 72.62 115 SER A CA 1
ATOM 957 C C . SER A 1 115 ? 1.883 -12.422 0.194 1.00 72.62 115 SER A C 1
ATOM 959 O O . SER A 1 115 ? 1.345 -11.322 0.348 1.00 72.62 115 SER A O 1
ATOM 961 N N . PHE A 1 116 ? 1.393 -13.335 -0.645 1.00 67.56 116 PHE A N 1
ATOM 962 C CA . PHE A 1 116 ? 0.219 -13.117 -1.482 1.00 67.56 116 PHE A CA 1
ATOM 963 C C . PHE A 1 116 ? -1.025 -12.712 -0.673 1.00 67.56 116 PHE A C 1
ATOM 965 O O . PHE A 1 116 ? -1.693 -11.757 -1.052 1.00 67.56 116 PHE A O 1
ATOM 972 N N . LYS A 1 117 ? -1.281 -13.351 0.482 1.00 70.69 117 LYS A N 1
ATOM 973 C CA . LYS A 1 117 ? -2.398 -13.012 1.391 1.00 70.69 117 LYS A CA 1
ATOM 974 C C . LYS A 1 117 ? -2.406 -11.520 1.754 1.00 70.69 117 LYS A C 1
ATOM 976 O O . LYS A 1 117 ? -3.414 -10.844 1.582 1.00 70.69 117 LYS A O 1
ATOM 981 N N . ARG A 1 118 ? -1.263 -10.979 2.186 1.00 74.81 118 ARG A N 1
ATOM 982 C CA . ARG A 1 118 ? -1.142 -9.564 2.574 1.00 74.81 118 ARG A CA 1
ATOM 983 C C . ARG A 1 118 ? -1.244 -8.632 1.375 1.00 74.81 118 ARG A C 1
ATOM 985 O O . ARG A 1 118 ? -1.934 -7.625 1.459 1.00 74.81 118 ARG A O 1
ATOM 992 N N . LYS A 1 119 ? -0.625 -8.981 0.241 1.00 71.56 119 LYS A N 1
ATOM 993 C CA . LYS A 1 119 ? -0.780 -8.219 -1.012 1.00 71.56 119 LYS A CA 1
ATOM 994 C C . LYS A 1 119 ? -2.254 -8.055 -1.372 1.00 71.56 119 LYS A C 1
ATOM 996 O O . LYS A 1 119 ? -2.699 -6.944 -1.625 1.00 71.56 119 LYS A O 1
ATOM 1001 N N . MET A 1 120 ? -3.013 -9.145 -1.323 1.00 67.62 120 MET A N 1
ATOM 1002 C CA . MET A 1 120 ? -4.448 -9.146 -1.595 1.00 67.62 120 MET A CA 1
ATOM 1003 C C . MET A 1 120 ? -5.237 -8.281 -0.614 1.00 67.62 120 MET A C 1
ATOM 1005 O O . MET A 1 120 ? -6.085 -7.505 -1.045 1.00 67.62 120 MET A O 1
ATOM 1009 N N . PHE A 1 121 ? -4.913 -8.365 0.676 1.00 71.56 121 PHE A N 1
ATOM 1010 C CA . PHE A 1 121 ? -5.507 -7.515 1.701 1.00 71.56 121 PHE A CA 1
ATOM 1011 C C . PHE A 1 121 ? -5.289 -6.026 1.421 1.00 71.56 121 PHE A C 1
ATOM 1013 O O . PHE A 1 121 ? -6.244 -5.264 1.399 1.00 71.56 121 PHE A O 1
ATOM 1020 N N . PHE A 1 122 ? -4.056 -5.609 1.129 1.00 68.69 122 PHE A N 1
ATOM 1021 C CA . PHE A 1 122 ? -3.758 -4.209 0.815 1.00 68.69 122 PHE A CA 1
ATOM 1022 C C . PHE A 1 122 ? -4.402 -3.736 -0.497 1.00 68.69 122 PHE A C 1
ATOM 1024 O O . PHE A 1 122 ? -4.825 -2.586 -0.584 1.00 68.69 122 PHE A O 1
ATOM 1031 N N . LEU A 1 123 ? -4.506 -4.599 -1.514 1.00 60.38 123 LEU A N 1
ATOM 1032 C CA . LEU A 1 123 ? -5.129 -4.261 -2.805 1.00 60.38 123 LEU A CA 1
ATOM 1033 C C . LEU A 1 123 ? -6.652 -4.180 -2.778 1.00 60.38 123 LEU A C 1
ATOM 1035 O O . LEU A 1 123 ? -7.238 -3.723 -3.764 1.00 60.38 123 LEU A O 1
ATOM 1039 N N . ASP A 1 124 ? -7.307 -4.625 -1.709 1.00 61.91 124 ASP A N 1
ATOM 1040 C CA . ASP A 1 124 ? -8.726 -4.347 -1.528 1.00 61.91 124 ASP A CA 1
ATOM 1041 C C . ASP A 1 124 ? -8.938 -2.822 -1.626 1.00 61.91 124 ASP A C 1
ATOM 1043 O O . ASP A 1 124 ? -8.212 -2.035 -1.006 1.00 61.91 124 ASP A O 1
ATOM 1047 N N . THR A 1 125 ? -9.889 -2.404 -2.479 1.00 48.91 125 THR A N 1
ATOM 1048 C CA . THR A 1 125 ? -10.080 -1.015 -2.958 1.00 48.91 125 THR A CA 1
ATOM 1049 C C . THR A 1 125 ? -10.020 0.028 -1.847 1.00 48.91 125 THR A C 1
ATOM 1051 O O . THR A 1 125 ? -9.628 1.172 -2.074 1.00 48.91 125 THR A O 1
ATOM 1054 N N . ARG A 1 126 ? -10.411 -0.363 -0.637 1.00 54.94 126 ARG A N 1
ATOM 1055 C CA . ARG A 1 126 ? -10.565 0.503 0.529 1.00 54.94 126 ARG A CA 1
ATOM 1056 C C . ARG A 1 126 ? -9.239 0.889 1.179 1.00 54.94 126 ARG A C 1
ATOM 1058 O O . ARG A 1 126 ? -9.126 2.007 1.676 1.00 54.94 126 ARG A O 1
ATOM 1065 N N . PHE A 1 127 ? -8.225 0.025 1.138 1.00 61.12 127 PHE A N 1
ATOM 1066 C CA . PHE A 1 127 ? -6.929 0.294 1.774 1.00 61.12 127 PHE A CA 1
ATOM 1067 C C . PHE A 1 127 ? -5.970 1.043 0.852 1.00 61.12 127 PHE A C 1
ATOM 1069 O O . PHE A 1 127 ? -5.139 1.813 1.338 1.00 61.12 127 PHE A O 1
ATOM 1076 N N . LEU A 1 128 ? -6.118 0.885 -0.470 1.00 58.72 128 LEU A N 1
ATOM 1077 C CA . LEU A 1 128 ? -5.335 1.633 -1.458 1.00 58.72 128 LEU A CA 1
ATOM 1078 C C . LEU A 1 128 ? -5.577 3.141 -1.331 1.00 58.72 128 LEU A C 1
ATOM 1080 O O . LEU A 1 128 ? -4.630 3.923 -1.299 1.00 58.72 128 LEU A O 1
ATOM 1084 N N . VAL A 1 129 ? -6.844 3.546 -1.182 1.00 59.41 129 VAL A N 1
ATOM 1085 C CA . VAL A 1 129 ? -7.210 4.955 -0.966 1.00 59.41 129 VAL A CA 1
ATOM 1086 C C . VAL A 1 129 ? -6.601 5.486 0.333 1.00 59.41 129 VAL A C 1
ATOM 1088 O O . VAL A 1 129 ? -6.112 6.615 0.359 1.00 59.41 129 VAL A O 1
ATOM 1091 N N . MET A 1 130 ? -6.576 4.677 1.398 1.00 63.44 130 MET A N 1
ATOM 1092 C CA . MET A 1 130 ? -5.969 5.086 2.669 1.00 63.44 130 MET A CA 1
ATOM 1093 C C . MET A 1 130 ? -4.457 5.254 2.564 1.00 63.44 130 MET A C 1
ATOM 1095 O O . MET A 1 130 ? -3.940 6.266 3.025 1.00 63.44 130 MET A O 1
ATOM 1099 N N . GLY A 1 131 ? -3.751 4.348 1.884 1.00 63.56 131 GLY A N 1
ATOM 1100 C CA . GLY A 1 131 ? -2.321 4.531 1.647 1.00 63.56 131 GLY A CA 1
ATOM 1101 C C . GLY A 1 131 ? -2.013 5.795 0.824 1.00 63.56 131 GLY A C 1
ATOM 1102 O O . GLY A 1 131 ? -1.009 6.453 1.088 1.00 63.56 131 GLY A O 1
ATOM 1103 N N . CYS A 1 132 ? -2.886 6.181 -0.122 1.00 61.47 132 CYS A N 1
ATOM 1104 C CA . CYS A 1 132 ? -2.733 7.431 -0.878 1.00 61.47 132 CYS A CA 1
ATOM 1105 C C . CYS A 1 132 ? -2.929 8.664 0.013 1.00 61.47 132 CYS A C 1
ATOM 1107 O O . CYS A 1 132 ? -2.213 9.648 -0.141 1.00 61.47 132 CYS A O 1
ATOM 1109 N N . LEU A 1 133 ? -3.886 8.625 0.943 1.00 63.03 133 LEU A N 1
ATOM 1110 C CA . LEU A 1 133 ? -4.146 9.730 1.873 1.00 63.03 133 LEU A CA 1
ATOM 1111 C C . LEU A 1 133 ? -3.085 9.863 2.961 1.00 63.03 133 LEU A C 1
ATOM 1113 O O . LEU A 1 133 ? -2.788 10.974 3.389 1.00 63.03 133 LEU A O 1
ATOM 1117 N N . TRP A 1 134 ? -2.497 8.747 3.380 1.00 67.00 134 TRP A N 1
ATOM 1118 C CA . TRP A 1 134 ? -1.343 8.727 4.276 1.00 67.00 134 TRP A CA 1
ATOM 1119 C C . TRP A 1 134 ? -0.034 9.136 3.588 1.00 67.00 134 TRP A C 1
ATOM 1121 O O . TRP A 1 134 ? 1.008 9.161 4.239 1.00 67.00 134 TRP A O 1
ATOM 1131 N N . ASP A 1 135 ? -0.076 9.467 2.292 1.00 62.78 135 ASP A N 1
ATOM 1132 C CA . ASP A 1 135 ? 1.085 9.872 1.493 1.00 62.78 135 ASP A CA 1
ATOM 1133 C C . ASP A 1 135 ? 2.211 8.819 1.516 1.00 62.78 135 ASP A C 1
ATOM 1135 O O . ASP A 1 135 ? 3.408 9.122 1.517 1.00 62.78 135 ASP A O 1
ATOM 1139 N N . VAL A 1 136 ? 1.828 7.536 1.570 1.00 65.75 136 VAL A N 1
ATOM 1140 C CA . VAL A 1 136 ? 2.780 6.431 1.441 1.00 65.75 136 VAL A CA 1
ATOM 1141 C C . VAL A 1 136 ? 3.187 6.339 -0.033 1.00 65.75 136 VAL A C 1
ATOM 1143 O O . VAL A 1 136 ? 2.316 6.419 -0.904 1.00 65.75 136 VAL A O 1
ATOM 1146 N N . PRO A 1 137 ? 4.474 6.127 -0.365 1.00 60.06 137 PRO A N 1
ATOM 1147 C CA . PRO A 1 137 ? 4.921 5.937 -1.746 1.00 60.06 137 PRO A CA 1
ATOM 1148 C C . PRO A 1 137 ? 4.461 4.578 -2.320 1.00 60.06 137 PRO A C 1
ATOM 1150 O O . PRO A 1 137 ? 5.266 3.688 -2.578 1.00 60.06 137 PRO A O 1
ATOM 1153 N N . ILE A 1 138 ? 3.151 4.424 -2.540 1.00 55.31 138 ILE A N 1
ATOM 1154 C CA . ILE A 1 138 ? 2.477 3.233 -3.088 1.00 55.31 138 ILE A CA 1
ATOM 1155 C C . ILE A 1 138 ? 3.001 2.901 -4.491 1.00 55.31 138 ILE A C 1
ATOM 1157 O O . ILE A 1 138 ? 3.127 1.735 -4.866 1.00 55.31 138 ILE A O 1
ATOM 1161 N N . TYR A 1 139 ? 3.292 3.932 -5.285 1.00 50.94 139 TYR A N 1
ATOM 1162 C CA . TYR A 1 139 ? 3.406 3.817 -6.737 1.00 50.94 139 TYR A CA 1
ATOM 1163 C C . TYR A 1 139 ? 4.506 2.852 -7.204 1.00 50.94 139 TYR A C 1
ATOM 1165 O O . TYR A 1 139 ? 4.221 1.998 -8.037 1.00 50.94 139 TYR A O 1
ATOM 1173 N N . ALA A 1 140 ? 5.709 2.893 -6.628 1.00 49.84 140 ALA A N 1
ATOM 1174 C CA . ALA A 1 140 ? 6.839 2.110 -7.142 1.00 49.84 140 ALA A CA 1
ATOM 1175 C C . ALA A 1 140 ? 6.674 0.582 -6.968 1.00 49.84 140 ALA A C 1
ATOM 1177 O O . ALA A 1 140 ? 6.993 -0.193 -7.870 1.00 49.84 140 ALA A O 1
ATOM 1178 N N . ASN A 1 141 ? 6.126 0.128 -5.834 1.00 48.66 141 ASN A N 1
ATOM 1179 C CA . ASN A 1 141 ? 6.082 -1.303 -5.490 1.00 48.66 141 ASN A CA 1
ATOM 1180 C C . ASN A 1 141 ? 4.757 -1.981 -5.863 1.00 48.66 141 ASN A C 1
ATOM 1182 O O . ASN A 1 141 ? 4.719 -3.187 -6.121 1.00 48.66 141 ASN A O 1
ATOM 1186 N N . VAL A 1 142 ? 3.675 -1.206 -5.948 1.00 49.47 142 VAL A N 1
ATOM 1187 C CA . VAL A 1 142 ? 2.327 -1.711 -6.231 1.00 49.47 142 VAL A CA 1
ATOM 1188 C C . VAL A 1 142 ? 2.041 -1.725 -7.737 1.00 49.47 142 VAL A C 1
ATOM 1190 O O . VAL A 1 142 ? 1.387 -2.654 -8.217 1.00 49.47 142 VAL A O 1
ATOM 1193 N N . GLN A 1 143 ? 2.598 -0.789 -8.523 1.00 48.69 143 GLN A N 1
ATOM 1194 C CA . GLN A 1 143 ? 2.466 -0.791 -9.992 1.00 48.69 143 GLN A CA 1
ATOM 1195 C C . GLN A 1 143 ? 2.969 -2.099 -10.619 1.00 48.69 143 GLN A C 1
ATOM 1197 O O . GLN A 1 143 ? 2.292 -2.665 -11.477 1.00 48.69 143 GLN A O 1
ATOM 1202 N N . ARG A 1 144 ? 4.099 -2.638 -10.130 1.00 47.59 144 ARG A N 1
ATOM 1203 C CA . ARG A 1 144 ? 4.631 -3.939 -10.570 1.00 47.59 144 ARG A CA 1
ATOM 1204 C C . ARG A 1 144 ? 3.695 -5.101 -10.236 1.00 47.59 144 ARG A C 1
ATOM 1206 O O . ARG A 1 144 ? 3.776 -6.135 -10.876 1.00 47.59 144 ARG A O 1
ATOM 1213 N N . HIS A 1 145 ? 2.827 -4.996 -9.235 1.00 49.41 145 HIS A N 1
ATOM 1214 C CA . HIS A 1 145 ? 1.873 -6.061 -8.929 1.00 49.41 145 HIS A CA 1
ATOM 1215 C C . HIS A 1 145 ? 0.561 -5.905 -9.703 1.00 49.41 145 HIS A C 1
ATOM 1217 O O . HIS A 1 145 ? 0.048 -6.903 -10.204 1.00 49.41 145 HIS A O 1
ATOM 1223 N N . PHE A 1 146 ? 0.078 -4.673 -9.903 1.00 44.53 146 PHE A N 1
ATOM 1224 C CA . PHE A 1 146 ? -1.044 -4.387 -10.809 1.00 44.53 146 PHE A CA 1
ATOM 1225 C C . PHE A 1 146 ? -0.758 -4.822 -12.252 1.00 44.53 146 PHE A C 1
ATOM 1227 O O . PHE A 1 146 ? -1.651 -5.340 -12.926 1.00 44.53 146 PHE A O 1
ATOM 1234 N N . SER A 1 147 ? 0.490 -4.685 -12.715 1.00 41.31 147 SER A N 1
ATOM 1235 C CA . SER A 1 147 ? 0.900 -5.200 -14.027 1.00 41.31 147 SER A CA 1
ATOM 1236 C C . SER A 1 147 ? 0.906 -6.734 -14.101 1.00 41.31 147 SER A C 1
ATOM 1238 O O . SER A 1 147 ? 0.729 -7.285 -15.185 1.00 41.31 147 SER A O 1
ATOM 1240 N N . ARG A 1 148 ? 1.046 -7.427 -12.958 1.00 44.22 148 ARG A N 1
ATOM 1241 C CA . ARG A 1 148 ? 1.073 -8.899 -12.839 1.00 44.22 148 ARG A CA 1
ATOM 1242 C C . ARG A 1 148 ? -0.310 -9.530 -12.596 1.00 44.22 148 ARG A C 1
ATOM 1244 O O . ARG A 1 148 ? -0.565 -10.649 -13.032 1.00 44.22 148 ARG A O 1
ATOM 1251 N N . HIS A 1 149 ? -1.189 -8.856 -11.855 1.00 49.44 149 HIS A N 1
ATOM 1252 C CA . HIS A 1 149 ? -2.462 -9.395 -11.359 1.00 49.44 149 HIS A CA 1
ATOM 1253 C C . HIS A 1 149 ? -3.592 -8.441 -11.768 1.00 49.44 149 HIS A C 1
ATOM 1255 O O . HIS A 1 149 ? -3.906 -7.473 -11.082 1.00 49.44 149 HIS A O 1
ATOM 1261 N N . THR A 1 150 ? -4.170 -8.681 -12.946 1.00 43.09 150 THR A N 1
ATOM 1262 C CA . THR A 1 150 ? -5.043 -7.730 -13.657 1.00 43.09 150 THR A CA 1
ATOM 1263 C C . THR A 1 150 ? -6.510 -8.126 -13.585 1.00 43.09 150 THR A C 1
ATOM 1265 O O . THR A 1 150 ? -7.196 -8.178 -14.606 1.00 43.09 150 THR A O 1
ATOM 1268 N N . TYR A 1 151 ? -7.035 -8.379 -12.389 1.00 47.00 151 TYR A N 1
ATOM 1269 C CA . TYR A 1 151 ? -8.487 -8.452 -12.234 1.00 47.00 151 TYR A CA 1
ATOM 1270 C C . TYR A 1 151 ? -9.043 -7.246 -11.492 1.00 47.00 151 TYR A C 1
ATOM 1272 O O . TYR A 1 151 ? -9.672 -7.326 -10.444 1.00 47.00 151 TYR A O 1
ATOM 1280 N N . ILE A 1 152 ? -8.843 -6.095 -12.134 1.00 51.59 152 ILE A N 1
ATOM 1281 C CA . ILE A 1 152 ? -9.403 -4.795 -11.768 1.00 51.59 152 ILE A CA 1
ATOM 1282 C C . ILE A 1 152 ? -10.923 -4.764 -12.017 1.00 51.59 152 ILE A C 1
ATOM 1284 O O . ILE A 1 152 ? -11.527 -3.740 -11.785 1.00 51.59 152 ILE A O 1
ATOM 1288 N N . LYS A 1 153 ? -11.611 -5.833 -12.450 1.00 44.16 153 LYS A N 1
ATOM 1289 C CA . LYS A 1 153 ? -13.062 -5.730 -12.698 1.00 44.16 153 LYS A CA 1
ATOM 1290 C C . LYS A 1 153 ? -13.865 -5.555 -11.408 1.00 44.16 153 LYS A C 1
ATOM 1292 O O . LYS A 1 153 ? -14.686 -4.658 -11.359 1.00 44.16 153 LYS A O 1
ATOM 1297 N N . GLY A 1 154 ? -13.566 -6.310 -10.347 1.00 46.19 154 GLY A N 1
ATOM 1298 C CA . GLY A 1 154 ? -14.205 -6.103 -9.038 1.00 46.19 154 GLY A CA 1
ATOM 1299 C C . GLY A 1 154 ? -13.878 -4.728 -8.447 1.00 46.19 154 GLY A C 1
ATOM 1300 O O . GLY A 1 154 ? -14.766 -4.029 -7.979 1.00 46.19 154 GLY A O 1
ATOM 1301 N N . LEU A 1 155 ? -12.621 -4.287 -8.580 1.00 47.88 155 LEU A N 1
ATOM 1302 C CA . LEU A 1 155 ? -12.179 -2.960 -8.135 1.00 47.88 155 LEU A CA 1
ATOM 1303 C C . LEU A 1 155 ? -12.810 -1.827 -8.965 1.00 47.88 155 LEU A C 1
ATOM 1305 O O . LEU A 1 155 ? -13.128 -0.771 -8.432 1.00 47.88 155 LEU A O 1
ATOM 1309 N N . GLN A 1 156 ? -12.988 -2.035 -10.270 1.00 45.69 156 GLN A N 1
ATOM 1310 C CA . GLN A 1 156 ? -13.638 -1.112 -11.196 1.00 45.69 156 GLN A CA 1
ATOM 1311 C C . GLN A 1 156 ? -15.146 -1.098 -10.971 1.00 45.69 156 GLN A C 1
ATOM 1313 O O . GLN A 1 156 ? -15.731 -0.029 -11.042 1.00 45.69 156 GLN A O 1
ATOM 1318 N N . ASP A 1 157 ? -15.765 -2.236 -10.666 1.00 49.41 157 ASP A N 1
ATOM 1319 C CA . ASP A 1 157 ? -17.179 -2.347 -10.319 1.00 49.41 157 ASP A CA 1
ATOM 1320 C C . ASP A 1 157 ? -17.445 -1.642 -8.986 1.00 49.41 157 ASP A C 1
ATOM 1322 O O . ASP A 1 157 ? -18.335 -0.800 -8.944 1.00 49.41 157 ASP A O 1
ATOM 1326 N N . ASP A 1 158 ? -16.621 -1.866 -7.954 1.00 49.25 158 ASP A N 1
ATOM 1327 C CA . ASP A 1 158 ? -16.674 -1.143 -6.676 1.00 49.25 158 ASP A CA 1
ATOM 1328 C C . ASP A 1 158 ? -16.429 0.358 -6.881 1.00 49.25 158 ASP A C 1
ATOM 1330 O O . ASP A 1 158 ? -17.218 1.182 -6.425 1.00 49.25 158 ASP A O 1
ATOM 1334 N N . ALA A 1 159 ? -15.383 0.746 -7.616 1.00 48.56 159 ALA A N 1
ATOM 1335 C CA . ALA A 1 159 ? -15.092 2.148 -7.912 1.00 48.56 159 ALA A CA 1
ATOM 1336 C C . ALA A 1 159 ? -16.190 2.806 -8.761 1.00 48.56 159 ALA A C 1
ATOM 1338 O O . ALA A 1 159 ? -16.498 3.975 -8.543 1.00 48.56 159 ALA A O 1
ATOM 1339 N N . MET A 1 160 ? -16.812 2.089 -9.702 1.00 50.97 160 MET A N 1
ATOM 1340 C CA . MET A 1 160 ? -17.971 2.558 -10.469 1.00 50.97 160 MET A CA 1
ATOM 1341 C C . MET A 1 160 ? -19.225 2.646 -9.594 1.00 50.97 160 MET A C 1
ATOM 1343 O O . MET A 1 160 ? -20.006 3.580 -9.771 1.00 50.97 160 MET A O 1
ATOM 1347 N N . LEU A 1 161 ? -19.402 1.737 -8.631 1.00 51.59 161 LEU A N 1
ATOM 1348 C CA . LEU A 1 161 ? -20.450 1.785 -7.610 1.00 51.59 161 LEU A CA 1
ATOM 1349 C C . LEU A 1 161 ? -20.282 3.021 -6.730 1.00 51.59 161 LEU A C 1
ATOM 1351 O O . LEU A 1 161 ? -21.223 3.797 -6.602 1.00 51.59 161 LEU A O 1
ATOM 1355 N N . PHE A 1 162 ? -19.079 3.250 -6.201 1.00 51.31 162 PHE A N 1
ATOM 1356 C CA . PHE A 1 162 ? -18.719 4.422 -5.402 1.00 51.31 162 PHE A CA 1
ATOM 1357 C C . PHE A 1 162 ? -18.847 5.718 -6.196 1.00 51.31 162 PHE A C 1
ATOM 1359 O O . PHE A 1 162 ? -19.466 6.672 -5.732 1.00 51.31 162 PHE A O 1
ATOM 1366 N N . LYS A 1 163 ? -18.315 5.752 -7.418 1.00 46.66 163 LYS A N 1
ATOM 1367 C CA . LYS A 1 163 ? -18.447 6.886 -8.332 1.00 46.66 163 LYS A CA 1
ATOM 1368 C C . LYS A 1 163 ? -19.916 7.171 -8.628 1.00 46.66 163 LYS A C 1
ATOM 1370 O O . LYS A 1 163 ? -20.343 8.304 -8.467 1.00 46.66 163 LYS A O 1
ATOM 1375 N N . GLY A 1 164 ? -20.713 6.160 -8.971 1.00 48.97 164 GLY A N 1
ATOM 1376 C CA . GLY A 1 164 ? -22.149 6.308 -9.213 1.00 48.97 164 GLY A CA 1
ATOM 1377 C C . GLY A 1 164 ? -22.917 6.779 -7.974 1.00 48.97 164 GLY A C 1
ATOM 1378 O O . GLY A 1 164 ? -23.782 7.647 -8.080 1.00 48.97 164 GLY A O 1
ATOM 1379 N N . ALA A 1 165 ? -22.565 6.256 -6.801 1.00 51.34 165 ALA A N 1
ATOM 1380 C CA . ALA A 1 165 ? -23.080 6.664 -5.498 1.00 51.34 165 ALA A CA 1
ATOM 1381 C C . ALA A 1 165 ? -22.791 8.145 -5.184 1.00 51.34 165 ALA A C 1
ATOM 1383 O O . ALA A 1 165 ? -23.698 8.879 -4.785 1.00 51.34 165 ALA A O 1
ATOM 1384 N N . ILE A 1 166 ? -21.552 8.591 -5.408 1.00 50.31 166 ILE A N 1
ATOM 1385 C CA . ILE A 1 166 ? -21.093 9.966 -5.168 1.00 50.31 166 ILE A CA 1
ATOM 1386 C C . ILE A 1 166 ? -21.671 10.934 -6.210 1.00 50.31 166 ILE A C 1
ATOM 1388 O O . ILE A 1 166 ? -22.214 11.974 -5.845 1.00 50.31 166 ILE A O 1
ATOM 1392 N N . GLU A 1 167 ? -21.588 10.595 -7.500 1.00 43.06 167 GLU A N 1
ATOM 1393 C CA . GLU A 1 167 ? -22.023 11.445 -8.619 1.00 43.06 167 GLU A CA 1
ATOM 1394 C C . GLU A 1 167 ? -23.529 11.672 -8.625 1.00 43.06 167 GLU A C 1
ATOM 1396 O O . GLU A 1 167 ? -23.996 12.743 -9.013 1.00 43.06 167 GLU A O 1
ATOM 1401 N N . ARG A 1 168 ? -24.307 10.669 -8.212 1.00 44.00 168 ARG A N 1
ATOM 1402 C CA . ARG A 1 168 ? -25.763 10.785 -8.217 1.00 44.00 168 ARG A CA 1
ATOM 1403 C C . ARG A 1 168 ? -26.287 11.328 -6.900 1.00 44.00 168 ARG A C 1
ATOM 1405 O O . ARG A 1 168 ? -27.324 11.975 -6.925 1.00 44.00 168 ARG A O 1
ATOM 1412 N N . ASN A 1 169 ? -25.634 11.054 -5.762 1.00 46.56 169 ASN A N 1
ATOM 1413 C CA . ASN A 1 169 ? -26.161 11.317 -4.409 1.00 46.56 169 ASN A CA 1
ATOM 1414 C C . ASN A 1 169 ? -27.646 10.884 -4.241 1.00 46.56 169 ASN A C 1
ATOM 1416 O O . ASN A 1 169 ? -28.366 11.382 -3.378 1.00 46.56 169 ASN A O 1
ATOM 1420 N N . GLN A 1 170 ? -28.114 9.989 -5.121 1.00 43.22 170 GLN A N 1
ATOM 1421 C CA . GLN A 1 170 ? -29.520 9.698 -5.435 1.00 43.22 170 GLN A CA 1
ATOM 1422 C C . GLN A 1 170 ? -29.786 8.200 -5.546 1.00 43.22 170 GLN A C 1
ATOM 1424 O O . GLN A 1 170 ? -30.933 7.828 -5.777 1.00 43.22 170 GLN A O 1
ATOM 1429 N N . THR A 1 171 ? -28.784 7.323 -5.420 1.00 47.03 171 THR A N 1
ATOM 1430 C CA . THR A 1 171 ? -29.089 5.898 -5.295 1.00 47.03 171 THR A CA 1
ATOM 1431 C C . THR A 1 171 ? -29.781 5.718 -3.956 1.00 47.03 171 THR A C 1
ATOM 1433 O O . THR A 1 171 ? -29.149 5.674 -2.903 1.00 47.03 171 THR A O 1
ATOM 1436 N N . SER A 1 172 ? -31.107 5.721 -4.011 1.00 52.22 172 SER A N 1
ATOM 1437 C CA . SER A 1 172 ? -31.965 5.200 -2.977 1.00 52.22 172 SER A CA 1
ATOM 1438 C C . SER A 1 172 ? -31.419 3.842 -2.565 1.00 52.22 172 SER A C 1
ATOM 1440 O O . SER A 1 172 ? -31.418 2.924 -3.379 1.00 52.22 172 SER A O 1
ATOM 1442 N N . LEU A 1 173 ? -30.934 3.712 -1.336 1.00 51.88 173 LEU A N 1
ATOM 1443 C CA . LEU A 1 173 ? -30.854 2.393 -0.722 1.00 51.88 173 LEU A CA 1
ATOM 1444 C C . LEU A 1 173 ? -32.228 2.145 -0.100 1.00 51.88 173 LEU A C 1
ATOM 1446 O O . LEU A 1 173 ? -32.670 2.914 0.763 1.00 51.88 173 LEU A O 1
ATOM 1450 N N . GLY A 1 174 ? -32.931 1.148 -0.625 1.00 47.62 174 GLY A N 1
ATOM 1451 C CA . GLY A 1 174 ? -34.277 0.756 -0.253 1.00 47.62 174 GLY A CA 1
ATOM 1452 C C . GLY A 1 174 ? -35.126 0.385 -1.471 1.00 47.62 174 GLY A C 1
ATOM 1453 O O . GLY A 1 174 ? -35.091 1.059 -2.496 1.00 47.62 174 GLY A O 1
ATOM 1454 N N . ASP A 1 175 ? -35.948 -0.640 -1.283 1.00 42.88 175 ASP A N 1
ATOM 1455 C CA . ASP A 1 175 ? -37.073 -1.089 -2.118 1.00 42.88 175 ASP A CA 1
ATOM 1456 C C . ASP A 1 175 ? -37.963 0.081 -2.615 1.00 42.88 175 ASP A C 1
ATOM 1458 O O . ASP A 1 175 ? -38.221 0.986 -1.814 1.00 42.88 175 ASP A O 1
ATOM 1462 N N . PRO A 1 176 ? -38.505 0.083 -3.855 1.00 44.03 176 PRO A N 1
ATOM 1463 C CA . PRO A 1 176 ? -39.439 1.110 -4.357 1.00 44.03 176 PRO A CA 1
ATOM 1464 C C . PRO A 1 176 ? -40.653 1.377 -3.452 1.00 44.03 176 PRO A C 1
ATOM 1466 O O . PRO A 1 176 ? -41.245 2.455 -3.498 1.00 44.03 176 PRO A O 1
ATOM 1469 N N . ASP A 1 177 ? -41.000 0.400 -2.612 1.00 49.47 177 ASP A N 1
ATOM 1470 C CA . ASP A 1 177 ? -42.115 0.449 -1.667 1.00 49.47 177 ASP A CA 1
ATOM 1471 C C . ASP A 1 177 ? -41.703 0.900 -0.245 1.00 49.47 177 ASP A C 1
ATOM 1473 O O . ASP A 1 177 ? -42.525 0.905 0.678 1.00 49.47 177 ASP A O 1
ATOM 1477 N N . LYS A 1 178 ? -40.436 1.288 -0.032 1.00 55.31 178 LYS A N 1
ATOM 1478 C CA . LYS A 1 178 ? -39.886 1.744 1.257 1.00 55.31 178 LYS A CA 1
ATOM 1479 C C . LYS A 1 178 ? -39.404 3.196 1.193 1.00 55.31 178 LYS A C 1
ATOM 1481 O O . LYS A 1 178 ? -39.214 3.794 0.140 1.00 55.31 178 LYS A O 1
ATOM 1486 N N . GLN A 1 179 ? -39.214 3.795 2.369 1.00 55.59 179 GLN A N 1
ATOM 1487 C CA . GLN A 1 179 ? -38.721 5.165 2.491 1.00 55.59 179 GLN A CA 1
ATOM 1488 C C . GLN A 1 179 ? -37.231 5.210 2.113 1.00 55.59 179 GLN A C 1
ATOM 1490 O O . GLN A 1 179 ? -36.368 4.842 2.907 1.00 55.59 179 GLN A O 1
ATOM 1495 N N . HIS A 1 180 ? -36.944 5.621 0.881 1.00 62.62 180 HIS A N 1
ATOM 1496 C CA . HIS A 1 180 ? -35.586 5.726 0.357 1.00 62.62 180 HIS A CA 1
ATOM 1497 C C . HIS A 1 180 ? -34.763 6.795 1.087 1.00 62.62 180 HIS A C 1
ATOM 1499 O O . HIS A 1 180 ? -35.243 7.912 1.305 1.00 62.62 180 HIS A O 1
ATOM 1505 N N . LYS A 1 181 ? -33.504 6.471 1.401 1.00 68.81 181 LYS A N 1
ATOM 1506 C CA . LYS A 1 181 ? -32.517 7.425 1.924 1.00 68.81 181 LYS A CA 1
ATOM 1507 C C . LYS A 1 181 ? -31.327 7.553 0.990 1.00 68.81 181 LYS A C 1
ATOM 1509 O O . LYS A 1 181 ? -30.866 6.565 0.417 1.00 68.81 181 LYS A O 1
ATOM 1514 N N . THR A 1 182 ? -30.818 8.774 0.867 1.00 70.56 182 THR A N 1
ATOM 1515 C CA . THR A 1 182 ? -29.552 9.040 0.182 1.00 70.56 182 THR A CA 1
ATOM 1516 C C . THR A 1 182 ? -28.374 8.594 1.047 1.00 70.56 182 THR A C 1
ATOM 1518 O O . THR A 1 182 ? -28.483 8.470 2.268 1.00 70.56 182 THR A O 1
ATOM 1521 N N . ILE A 1 183 ? -27.209 8.404 0.429 1.00 70.94 183 ILE A N 1
ATOM 1522 C CA . ILE A 1 183 ? -25.972 8.076 1.153 1.00 70.94 183 ILE A CA 1
ATOM 1523 C C . ILE A 1 183 ? -25.630 9.160 2.180 1.00 70.94 183 ILE A C 1
ATOM 1525 O O . ILE A 1 183 ? -25.256 8.838 3.302 1.00 70.94 183 ILE A O 1
ATOM 1529 N N . ALA A 1 184 ? -25.823 10.438 1.842 1.00 69.25 184 ALA A N 1
ATOM 1530 C CA . ALA A 1 184 ? -25.614 11.537 2.783 1.00 69.25 184 ALA A CA 1
ATOM 1531 C C . ALA A 1 184 ? -26.503 11.411 4.035 1.00 69.25 184 ALA A C 1
ATOM 1533 O O . ALA A 1 184 ? -26.033 11.629 5.149 1.00 69.25 184 ALA A O 1
ATOM 1534 N N . GLN A 1 185 ? -27.764 10.996 3.870 1.00 76.06 185 GLN A N 1
ATOM 1535 C CA . GLN A 1 185 ? -28.672 10.753 4.994 1.00 76.06 185 GLN A CA 1
ATOM 1536 C C . GLN A 1 185 ? -28.231 9.549 5.832 1.00 76.06 185 GLN A C 1
ATOM 1538 O O . GLN A 1 185 ? -28.272 9.616 7.059 1.00 76.06 185 GLN A O 1
ATOM 1543 N N . TRP A 1 186 ? -27.752 8.474 5.199 1.00 83.38 186 TRP A N 1
ATOM 1544 C CA . TRP A 1 186 ? -27.171 7.343 5.924 1.00 83.38 186 TRP A CA 1
ATOM 1545 C C . TRP A 1 186 ? -25.926 7.735 6.716 1.00 83.38 186 TRP A C 1
ATOM 1547 O O . TRP A 1 186 ? -25.800 7.347 7.873 1.00 83.38 186 TRP A O 1
ATOM 1557 N N . VAL A 1 187 ? -25.047 8.555 6.139 1.00 79.56 187 VAL A N 1
ATOM 1558 C CA . VAL A 1 187 ? -23.861 9.090 6.818 1.00 79.56 187 VAL A CA 1
ATOM 1559 C C . VAL A 1 187 ? -24.249 10.003 7.985 1.00 79.56 187 VAL A C 1
ATOM 1561 O O . VAL A 1 187 ? -23.624 9.948 9.044 1.00 79.56 187 VAL A O 1
ATOM 1564 N N . GLU A 1 188 ? -25.284 10.834 7.845 1.00 81.12 188 GLU A N 1
ATOM 1565 C CA . GLU A 1 188 ? -25.799 11.634 8.961 1.00 81.12 188 GLU A CA 1
ATOM 1566 C C . GLU A 1 188 ? -26.312 10.765 10.111 1.00 81.12 188 GLU A C 1
ATOM 1568 O O . GLU A 1 188 ? -26.052 11.073 11.273 1.00 81.12 188 GLU A O 1
ATOM 1573 N N . GLU A 1 189 ? -27.048 9.695 9.809 1.00 85.69 189 GLU A N 1
ATOM 1574 C CA . GLU A 1 189 ? -27.547 8.781 10.837 1.00 85.69 189 GLU A CA 1
ATOM 1575 C C . GLU A 1 189 ? -26.441 7.957 11.472 1.00 85.69 189 GLU A C 1
ATOM 1577 O O . GLU A 1 189 ? -26.428 7.803 12.689 1.00 85.69 189 GLU A O 1
ATOM 1582 N N . PHE A 1 190 ? -25.487 7.498 10.672 1.00 87.38 190 PHE A N 1
ATOM 1583 C CA . PHE A 1 190 ? -24.294 6.819 11.146 1.00 87.38 190 PHE A CA 1
ATOM 1584 C C . PHE A 1 190 ? -23.477 7.705 12.100 1.00 87.38 190 PHE A C 1
ATOM 1586 O O . PHE A 1 190 ? -23.062 7.264 13.169 1.00 87.38 190 PHE A O 1
ATOM 1593 N N . ASN A 1 191 ? -23.305 8.991 11.779 1.00 82.31 191 ASN A N 1
ATOM 1594 C CA . ASN A 1 191 ? -22.618 9.933 12.666 1.00 82.31 191 ASN A CA 1
ATOM 1595 C C . ASN A 1 191 ? -23.371 10.169 13.990 1.00 82.31 191 ASN A C 1
ATOM 1597 O O . ASN A 1 191 ? -22.723 10.418 15.004 1.00 82.31 191 ASN A O 1
ATOM 1601 N N . LYS A 1 192 ? -24.710 10.088 13.983 1.00 86.44 192 LYS A N 1
ATOM 1602 C CA . LYS A 1 192 ? -25.578 10.232 15.171 1.00 86.44 192 LYS A CA 1
ATOM 1603 C C . LYS A 1 192 ? -25.747 8.929 15.961 1.00 86.44 192 LYS A C 1
ATOM 1605 O O . LYS A 1 192 ? -26.325 8.963 17.041 1.00 86.44 192 LYS A O 1
ATOM 1610 N N . PHE A 1 193 ? -25.323 7.795 15.409 1.00 89.00 193 PHE A N 1
ATOM 1611 C CA . PHE A 1 193 ? -25.418 6.502 16.069 1.00 89.00 193 PHE A CA 1
ATOM 1612 C C . PHE A 1 193 ? -24.375 6.408 17.181 1.00 89.00 193 PHE A C 1
ATOM 1614 O O . PHE A 1 193 ? -23.188 6.640 16.940 1.00 89.00 193 PHE A O 1
ATOM 1621 N N . ASP A 1 194 ? -24.825 6.066 18.382 1.00 83.56 194 ASP A N 1
ATOM 1622 C CA . ASP A 1 194 ? -23.948 5.787 19.513 1.00 83.56 194 ASP A CA 1
ATOM 1623 C C . ASP A 1 194 ? -23.535 4.317 19.456 1.00 83.56 194 ASP A C 1
ATOM 1625 O O . ASP A 1 194 ? -24.386 3.430 19.509 1.00 83.56 194 ASP A O 1
ATOM 1629 N N . SER A 1 195 ? -22.232 4.077 19.331 1.00 80.38 195 SER A N 1
ATOM 1630 C CA . SER A 1 195 ? -21.645 2.740 19.372 1.00 80.38 195 SER A CA 1
ATOM 1631 C C . SER A 1 195 ? -20.951 2.480 20.697 1.00 80.38 195 SER A C 1
ATOM 1633 O O . SER A 1 195 ? -20.596 3.408 21.430 1.00 80.38 195 SER A O 1
ATOM 1635 N N . SER A 1 196 ? -20.744 1.201 20.998 1.00 74.25 196 SER A N 1
ATOM 1636 C CA . SER A 1 196 ? -20.022 0.790 22.198 1.00 74.25 196 SER A CA 1
ATOM 1637 C C . SER A 1 196 ? -18.529 1.122 22.121 1.00 74.25 196 SER A C 1
ATOM 1639 O O . SER A 1 196 ? -17.909 1.415 23.145 1.00 74.25 196 SER A O 1
ATOM 1641 N N . SER A 1 197 ? -17.970 1.142 20.910 1.00 68.75 197 SER A N 1
ATOM 1642 C CA . SER A 1 197 ? -16.583 1.505 20.650 1.00 68.75 197 SER A CA 1
ATOM 1643 C C . SER A 1 197 ? -16.441 2.213 19.297 1.00 68.75 197 SER A C 1
ATOM 1645 O O . SER A 1 197 ? -17.354 2.191 18.461 1.00 68.75 197 SER A O 1
ATOM 1647 N N . PHE A 1 198 ? -15.321 2.911 19.089 1.00 68.12 198 PHE A N 1
ATOM 1648 C CA . PHE A 1 198 ? -15.047 3.571 17.811 1.00 68.12 198 PHE A CA 1
ATOM 1649 C C . PHE A 1 198 ? -14.944 2.524 16.699 1.00 68.12 198 PHE A C 1
ATOM 1651 O O . PHE A 1 198 ? -15.482 2.713 15.620 1.00 68.12 198 PHE A O 1
ATOM 1658 N N . GLU A 1 199 ? -14.325 1.400 17.002 1.00 64.00 199 GLU A N 1
ATOM 1659 C CA . GLU A 1 199 ? -13.904 0.337 16.111 1.00 64.00 199 GLU A CA 1
ATOM 1660 C C . GLU A 1 199 ? -15.071 -0.478 15.538 1.00 64.00 199 GLU A C 1
ATOM 1662 O O . GLU A 1 199 ? -15.115 -0.736 14.340 1.00 64.00 199 GLU A O 1
ATOM 1667 N N . THR A 1 200 ? -16.054 -0.838 16.362 1.00 73.81 200 THR A N 1
ATOM 1668 C CA . THR A 1 200 ? -17.207 -1.664 15.959 1.00 73.81 200 THR A CA 1
ATOM 1669 C C . THR A 1 200 ? -18.375 -0.847 15.419 1.00 73.81 200 THR A C 1
ATOM 1671 O O . THR A 1 200 ? -19.415 -1.401 15.071 1.00 73.81 200 THR A O 1
ATOM 1674 N N . LYS A 1 201 ? -18.238 0.482 15.332 1.00 82.25 201 LYS A N 1
ATOM 1675 C CA . LYS A 1 201 ? -19.353 1.389 15.036 1.00 82.25 201 LYS A CA 1
ATOM 1676 C C . LYS A 1 201 ? -20.085 1.065 13.736 1.00 82.25 201 LYS A C 1
ATOM 1678 O O . LYS A 1 201 ? -21.303 1.213 13.681 1.00 82.25 201 LYS A O 1
ATOM 1683 N N . VAL A 1 202 ? -19.361 0.667 12.690 1.00 82.31 202 VAL A N 1
ATOM 1684 C CA . VAL A 1 202 ? -19.966 0.330 11.391 1.00 82.31 202 VAL A CA 1
ATOM 1685 C C . VAL A 1 202 ? -20.769 -0.957 11.493 1.00 82.31 202 VAL A C 1
ATOM 1687 O O . VAL A 1 202 ? -21.937 -0.955 11.112 1.00 82.31 202 VAL A O 1
ATOM 1690 N N . ASP A 1 203 ? -20.191 -2.010 12.062 1.00 82.94 203 ASP A N 1
ATOM 1691 C CA . ASP A 1 203 ? -20.864 -3.299 12.221 1.00 82.94 203 ASP A CA 1
ATOM 1692 C C . ASP A 1 203 ? -22.070 -3.170 13.155 1.00 82.94 203 ASP A C 1
ATOM 1694 O O . ASP A 1 203 ? -23.181 -3.544 12.785 1.00 82.94 203 ASP A O 1
ATOM 1698 N N . GLU A 1 204 ? -21.913 -2.491 14.293 1.00 85.00 204 GLU A N 1
ATOM 1699 C CA . GLU A 1 204 ? -23.020 -2.191 15.200 1.00 85.00 204 GLU A CA 1
ATOM 1700 C C . GLU A 1 204 ? -24.114 -1.360 14.528 1.00 85.00 204 GLU A C 1
ATOM 1702 O O . GLU A 1 204 ? -25.296 -1.571 14.804 1.00 85.00 204 GLU A O 1
ATOM 1707 N N . PHE A 1 205 ? -23.759 -0.419 13.651 1.00 89.19 205 PHE A N 1
ATOM 1708 C CA . PHE A 1 205 ? -24.748 0.344 12.899 1.00 89.19 205 PHE A CA 1
ATOM 1709 C C . PHE A 1 205 ? -25.504 -0.552 11.918 1.00 89.19 205 PHE A C 1
ATOM 1711 O O . PHE A 1 205 ? -26.731 -0.465 11.850 1.00 89.19 205 PHE A O 1
ATOM 1718 N N . ILE A 1 206 ? -24.809 -1.427 11.186 1.00 88.44 206 ILE A N 1
ATOM 1719 C CA . ILE A 1 206 ? -25.454 -2.351 10.250 1.00 88.44 206 ILE A CA 1
ATOM 1720 C C . ILE A 1 206 ? -26.356 -3.342 10.991 1.00 88.44 206 ILE A C 1
ATOM 1722 O O . ILE A 1 206 ? -27.489 -3.569 10.565 1.00 88.44 206 ILE A O 1
ATOM 1726 N N . GLU A 1 207 ? -25.902 -3.891 12.115 1.00 87.38 207 GLU A N 1
ATOM 1727 C CA . GLU A 1 207 ? -26.611 -4.907 12.893 1.00 87.38 207 GLU A CA 1
ATOM 1728 C C . GLU A 1 207 ? -27.786 -4.338 13.696 1.00 87.38 207 GLU A C 1
ATOM 1730 O O . GLU A 1 207 ? -28.891 -4.885 13.663 1.00 87.38 207 GLU A O 1
ATOM 1735 N N . ASN A 1 208 ? -27.586 -3.211 14.381 1.00 86.62 208 ASN A N 1
ATOM 1736 C CA . ASN A 1 208 ? -28.537 -2.721 15.381 1.00 86.62 208 ASN A CA 1
ATOM 1737 C C . ASN A 1 208 ? -29.520 -1.678 14.836 1.00 86.62 208 ASN A C 1
ATOM 1739 O O . ASN A 1 208 ? -30.586 -1.453 15.425 1.00 86.62 208 ASN A O 1
ATOM 1743 N N . LYS A 1 209 ? -29.222 -1.025 13.706 1.00 87.06 209 LYS A N 1
ATOM 1744 C CA . LYS A 1 209 ? -30.149 -0.061 13.106 1.00 87.06 209 LYS A CA 1
ATOM 1745 C C . LYS A 1 209 ? -31.261 -0.809 12.373 1.00 87.06 209 LYS A C 1
ATOM 1747 O O . LYS A 1 209 ? -31.103 -1.271 11.248 1.00 87.06 209 LYS A O 1
ATOM 1752 N N . MET A 1 210 ? -32.445 -0.838 12.989 1.00 82.75 210 MET A N 1
ATOM 1753 C CA . MET A 1 210 ? -33.673 -1.440 12.436 1.00 82.75 210 MET A CA 1
ATOM 1754 C C . MET A 1 210 ? -33.963 -1.080 10.971 1.00 82.75 210 MET A C 1
ATOM 1756 O O . MET A 1 210 ? -34.553 -1.872 10.245 1.00 82.75 210 MET A O 1
ATOM 1760 N N . GLU A 1 211 ? -33.602 0.127 10.542 1.00 80.06 211 GLU A N 1
ATOM 1761 C CA . GLU A 1 211 ? -33.824 0.587 9.170 1.00 80.06 211 GLU A CA 1
ATOM 1762 C C . GLU A 1 211 ? -32.844 -0.050 8.179 1.00 80.06 211 GLU A C 1
ATOM 1764 O O . GLU A 1 211 ? -33.250 -0.368 7.066 1.00 80.06 211 GLU A O 1
ATOM 1769 N N . VAL A 1 212 ? -31.603 -0.317 8.600 1.00 83.06 212 VAL A N 1
ATOM 1770 C CA . VAL A 1 212 ? -30.601 -1.041 7.802 1.00 83.06 212 VAL A CA 1
ATOM 1771 C C . VAL A 1 212 ? -30.978 -2.514 7.670 1.00 83.06 212 VAL A C 1
ATOM 1773 O O . VAL A 1 212 ? -30.911 -3.080 6.586 1.00 83.06 212 VAL A O 1
ATOM 1776 N N . GLN A 1 213 ? -31.488 -3.120 8.744 1.00 81.25 213 GLN A N 1
ATOM 1777 C CA . GLN A 1 213 ? -31.948 -4.515 8.748 1.00 81.25 213 GLN A CA 1
ATOM 1778 C C . GLN A 1 213 ? -33.115 -4.796 7.782 1.00 81.25 213 GLN A C 1
ATOM 1780 O O . GLN A 1 213 ? -33.411 -5.954 7.490 1.00 81.25 213 GLN A O 1
ATOM 1785 N N . ARG A 1 214 ? -33.790 -3.751 7.286 1.00 78.00 214 ARG A N 1
ATOM 1786 C CA . ARG A 1 214 ? -34.886 -3.842 6.306 1.00 78.00 214 ARG A CA 1
ATOM 1787 C C . ARG A 1 214 ? -34.425 -3.703 4.855 1.00 78.00 214 ARG A C 1
ATOM 1789 O O . ARG A 1 214 ? -35.269 -3.852 3.964 1.00 78.00 214 ARG A O 1
ATOM 1796 N N . LEU A 1 215 ? -33.153 -3.376 4.631 1.00 77.81 215 LEU A N 1
ATOM 1797 C CA . LEU A 1 215 ? -32.534 -3.358 3.310 1.00 77.81 215 LEU A CA 1
ATOM 1798 C C . LEU A 1 215 ? -32.312 -4.787 2.814 1.00 77.81 215 LEU A C 1
ATOM 1800 O O . LEU A 1 215 ? -32.113 -5.706 3.621 1.00 77.81 215 LEU A O 1
ATOM 1804 N N . GLU A 1 216 ? -32.334 -4.953 1.494 1.00 76.94 216 GLU A N 1
ATOM 1805 C CA . GLU A 1 216 ? -31.917 -6.205 0.864 1.00 76.94 216 GLU A CA 1
ATOM 1806 C C . GLU A 1 216 ? -30.432 -6.481 1.141 1.00 76.94 216 GLU A C 1
ATOM 1808 O O . GLU A 1 216 ? -29.656 -5.560 1.400 1.00 76.94 216 GLU A O 1
ATOM 1813 N N . ASP A 1 217 ? -30.016 -7.747 1.070 1.00 75.56 217 ASP A N 1
ATOM 1814 C CA . ASP A 1 217 ? -28.640 -8.146 1.397 1.00 75.56 217 ASP A CA 1
ATOM 1815 C C . ASP A 1 217 ? -27.603 -7.411 0.535 1.00 75.56 217 ASP A C 1
ATOM 1817 O O . ASP A 1 217 ? -26.587 -6.946 1.050 1.00 75.56 217 ASP A O 1
ATOM 1821 N N . LEU A 1 218 ? -27.894 -7.220 -0.756 1.00 69.25 218 LEU A N 1
ATOM 1822 C CA . LEU A 1 218 ? -27.028 -6.473 -1.670 1.00 69.25 218 LEU A CA 1
ATOM 1823 C C . LEU A 1 218 ? -26.914 -4.992 -1.274 1.00 69.25 218 LEU A C 1
ATOM 1825 O O . LEU A 1 218 ? -25.825 -4.427 -1.271 1.00 69.25 218 LEU A O 1
ATOM 1829 N N . GLU A 1 219 ? -28.028 -4.354 -0.915 1.00 72.25 219 GLU A N 1
ATOM 1830 C CA . GLU A 1 219 ? -28.054 -2.948 -0.490 1.00 72.25 2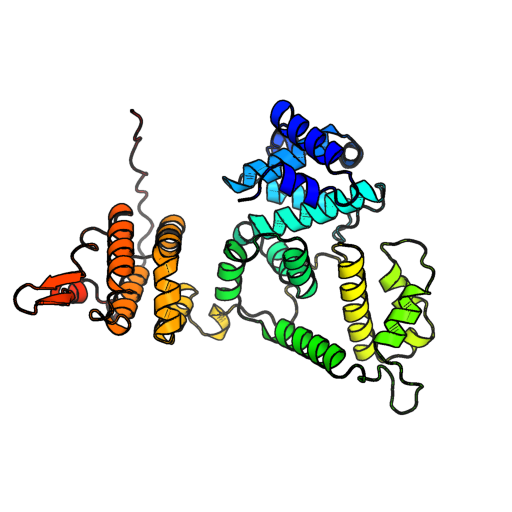19 GLU A CA 1
ATOM 1831 C C . GLU A 1 219 ? -27.342 -2.746 0.849 1.00 72.25 219 GLU A C 1
ATOM 1833 O O . GLU A 1 219 ? -26.679 -1.731 1.066 1.00 72.25 219 GLU A O 1
ATOM 1838 N N . ARG A 1 220 ? -27.464 -3.727 1.745 1.00 76.56 220 ARG A N 1
ATOM 1839 C CA . ARG A 1 220 ? -26.795 -3.752 3.043 1.00 76.56 220 ARG A CA 1
ATOM 1840 C C . ARG A 1 220 ? -25.288 -3.917 2.894 1.00 76.56 220 ARG A C 1
ATOM 1842 O O . ARG A 1 220 ? -24.555 -3.194 3.560 1.00 76.56 220 ARG A O 1
ATOM 1849 N N . ASP A 1 221 ? -24.837 -4.799 2.003 1.00 72.88 221 ASP A N 1
ATOM 1850 C CA . ASP A 1 221 ? -23.416 -4.952 1.669 1.00 72.88 221 ASP A CA 1
ATOM 1851 C C . ASP A 1 221 ? -22.849 -3.661 1.054 1.00 72.88 221 ASP A C 1
ATOM 1853 O O . ASP A 1 221 ? -21.792 -3.178 1.462 1.00 72.88 221 ASP A O 1
ATOM 1857 N N . ILE A 1 222 ? -23.596 -3.024 0.144 1.00 69.81 222 ILE A N 1
ATOM 1858 C CA . ILE A 1 222 ? -23.220 -1.721 -0.427 1.00 69.81 222 ILE A CA 1
ATOM 1859 C C . ILE A 1 222 ? -23.122 -0.650 0.670 1.00 69.81 222 ILE A C 1
ATOM 1861 O O . ILE A 1 222 ? -22.140 0.095 0.717 1.00 69.81 222 ILE A O 1
ATOM 1865 N N . LEU A 1 223 ? -24.106 -0.568 1.572 1.00 75.94 223 LEU A N 1
ATOM 1866 C CA . LEU A 1 223 ? -24.093 0.403 2.666 1.00 75.94 223 LEU A CA 1
ATOM 1867 C C . LEU A 1 223 ? -22.936 0.155 3.639 1.00 75.94 223 LEU A C 1
ATOM 1869 O O . LEU A 1 223 ? -22.276 1.113 4.040 1.00 75.94 223 LEU A O 1
ATOM 1873 N N . HIS A 1 224 ? -22.673 -1.109 3.988 1.00 79.81 224 HIS A N 1
ATOM 1874 C CA . HIS A 1 224 ? -21.538 -1.510 4.824 1.00 79.81 224 HIS A CA 1
ATOM 1875 C C . HIS A 1 224 ? -20.234 -1.027 4.202 1.00 79.81 224 HIS A C 1
ATOM 1877 O O . HIS A 1 224 ? -19.518 -0.255 4.831 1.00 79.81 224 HIS A O 1
ATOM 1883 N N . LYS A 1 225 ? -19.985 -1.348 2.927 1.00 69.50 225 LYS A N 1
ATOM 1884 C CA . LYS A 1 225 ? -18.789 -0.904 2.193 1.00 69.50 225 LYS A CA 1
ATOM 1885 C C . LYS A 1 225 ? -18.630 0.616 2.195 1.00 69.50 225 LYS A C 1
ATOM 1887 O O . LYS A 1 225 ? -17.530 1.112 2.449 1.00 69.50 225 LYS A O 1
ATOM 1892 N N . ILE A 1 226 ? -19.710 1.359 1.942 1.00 71.75 226 ILE A N 1
ATOM 1893 C CA . ILE A 1 226 ? -19.683 2.828 1.909 1.00 71.75 226 ILE A CA 1
ATOM 1894 C C . ILE A 1 226 ? -19.361 3.415 3.283 1.00 71.75 226 ILE A C 1
ATOM 1896 O O . ILE A 1 226 ? -18.514 4.305 3.379 1.00 71.75 226 ILE A O 1
ATOM 1900 N N . LEU A 1 227 ? -20.016 2.933 4.340 1.00 76.50 227 LEU A N 1
ATOM 1901 C CA . LEU A 1 227 ? -19.799 3.433 5.694 1.00 76.50 227 LEU A CA 1
ATOM 1902 C C . LEU A 1 227 ? -18.429 3.025 6.236 1.00 76.50 227 LEU A C 1
ATOM 1904 O O . LEU A 1 227 ? -17.771 3.867 6.839 1.00 76.50 227 LEU A O 1
ATOM 1908 N N . THR A 1 228 ? -17.956 1.804 5.963 1.00 73.44 228 THR A N 1
ATOM 1909 C CA . THR A 1 228 ? -16.588 1.372 6.288 1.00 73.44 228 THR A CA 1
ATOM 1910 C C . THR A 1 228 ? -15.564 2.283 5.627 1.00 73.44 228 THR A C 1
ATOM 1912 O O . THR A 1 228 ? -14.662 2.759 6.310 1.00 73.44 228 THR A O 1
ATOM 1915 N N . LEU A 1 229 ? -15.713 2.585 4.330 1.00 67.12 229 LEU A N 1
ATOM 1916 C CA . LEU A 1 229 ? -14.798 3.498 3.647 1.00 67.12 229 LEU A CA 1
ATOM 1917 C C . LEU A 1 229 ? -14.878 4.905 4.248 1.00 67.12 229 LEU A C 1
ATOM 1919 O O . LEU A 1 229 ? -13.862 5.441 4.663 1.00 67.12 229 LEU A O 1
ATOM 1923 N N . TYR A 1 230 ? -16.070 5.498 4.350 1.00 71.19 230 TYR A N 1
ATOM 1924 C CA . TYR A 1 230 ? -16.250 6.835 4.929 1.00 71.19 230 TYR A CA 1
ATOM 1925 C C . TYR A 1 230 ? -15.631 6.952 6.326 1.00 71.19 230 TYR A C 1
ATOM 1927 O O . TYR A 1 230 ? -14.967 7.938 6.649 1.00 71.19 230 TYR A O 1
ATOM 1935 N N . TYR A 1 231 ? -15.858 5.945 7.161 1.00 75.81 231 TYR A N 1
ATOM 1936 C CA . TYR A 1 231 ? -15.439 5.963 8.545 1.00 75.81 231 TYR A CA 1
ATOM 1937 C C . TYR A 1 231 ? -13.945 5.661 8.706 1.00 75.81 231 TYR A C 1
ATOM 1939 O O . TYR A 1 231 ? -13.277 6.370 9.456 1.00 75.81 231 TYR A O 1
ATOM 1947 N N . GLY A 1 232 ? -13.401 4.729 7.916 1.00 65.31 232 GLY A N 1
ATOM 1948 C CA . GLY A 1 232 ? -11.960 4.498 7.788 1.00 65.31 232 GLY A CA 1
ATOM 1949 C C . GLY A 1 232 ? -11.219 5.736 7.276 1.00 65.31 232 GLY A C 1
ATOM 1950 O O . GLY A 1 232 ? -10.195 6.108 7.834 1.00 65.31 232 GLY A O 1
ATOM 1951 N N . LEU A 1 233 ? -11.787 6.459 6.304 1.00 63.09 233 LEU A N 1
ATOM 1952 C CA . LEU A 1 233 ? -11.255 7.730 5.798 1.00 63.09 233 LEU A CA 1
ATOM 1953 C C . LEU A 1 233 ? -11.275 8.855 6.840 1.00 63.09 233 LEU A C 1
ATOM 1955 O O . LEU A 1 233 ? -10.366 9.679 6.881 1.00 63.09 233 LEU A O 1
ATOM 1959 N N . LYS A 1 234 ? -12.316 8.912 7.675 1.00 64.19 234 LYS A N 1
ATOM 1960 C CA . LYS A 1 234 ? -12.448 9.920 8.735 1.00 64.19 234 LYS A CA 1
ATOM 1961 C C . LYS A 1 234 ? -11.526 9.632 9.925 1.00 64.19 234 LYS A C 1
ATOM 1963 O O . LYS A 1 234 ? -11.065 10.577 10.560 1.00 64.19 234 LYS A O 1
ATOM 1968 N N . GLY A 1 235 ? -11.321 8.355 10.248 1.00 57.31 235 GLY A N 1
ATOM 1969 C CA . GLY A 1 235 ? -10.554 7.902 11.409 1.00 57.31 235 GLY A CA 1
ATOM 1970 C C . GLY A 1 235 ? -9.101 7.529 11.125 1.00 57.31 235 GLY A C 1
ATOM 1971 O O . GLY A 1 235 ? -8.316 7.483 12.058 1.00 57.31 235 GLY A O 1
ATOM 1972 N N . GLY A 1 236 ? -8.738 7.275 9.866 1.00 54.91 236 GLY A N 1
ATOM 1973 C CA . GLY A 1 236 ? -7.404 6.808 9.495 1.00 54.91 236 GLY A CA 1
ATOM 1974 C C . GLY A 1 236 ? -7.116 5.370 9.931 1.00 54.91 236 GLY A C 1
ATOM 1975 O O . GLY A 1 236 ? -6.009 5.091 10.364 1.00 54.91 236 GLY A O 1
ATOM 1976 N N . PHE A 1 237 ? -8.068 4.437 9.822 1.00 58.19 237 PHE A N 1
ATOM 1977 C CA . PHE A 1 237 ? -7.854 3.064 10.300 1.00 58.19 237 PHE A CA 1
ATOM 1978 C C . PHE A 1 237 ? -8.214 1.971 9.295 1.00 58.19 237 PHE A C 1
ATOM 1980 O O . PHE A 1 237 ? -9.137 2.097 8.490 1.00 58.19 237 PHE A O 1
ATOM 1987 N N . ILE A 1 238 ? -7.477 0.862 9.388 1.00 57.75 238 ILE A N 1
ATOM 1988 C CA . ILE A 1 238 ? -7.679 -0.361 8.612 1.00 57.75 238 ILE A CA 1
ATOM 1989 C C . ILE A 1 238 ? -8.700 -1.226 9.352 1.00 57.75 238 ILE A C 1
ATOM 1991 O O . ILE A 1 238 ? -8.363 -1.843 10.355 1.00 57.75 238 ILE A O 1
ATOM 1995 N N . TYR A 1 239 ? -9.944 -1.264 8.879 1.00 52.25 239 TYR A N 1
ATOM 1996 C CA . TYR A 1 239 ? -10.977 -2.130 9.449 1.00 52.25 239 TYR A CA 1
ATOM 1997 C C . TYR A 1 239 ? -11.341 -3.248 8.486 1.00 52.25 239 TYR A C 1
ATOM 1999 O O . TYR A 1 239 ? -12.086 -2.995 7.534 1.00 52.25 239 TYR A O 1
ATOM 2007 N N . ARG A 1 240 ? -10.801 -4.452 8.723 1.00 58.38 240 ARG A N 1
ATOM 2008 C CA . ARG A 1 240 ? -11.394 -5.751 8.357 1.00 58.38 240 ARG A CA 1
ATOM 2009 C C . ARG A 1 240 ? -10.465 -6.920 8.681 1.00 58.38 240 ARG A C 1
ATOM 2011 O O . ARG A 1 240 ? -9.254 -6.750 8.757 1.00 58.38 240 ARG A O 1
ATOM 2018 N N . GLU A 1 241 ? -11.074 -8.100 8.788 1.00 51.78 241 GLU A N 1
ATOM 2019 C CA . GLU A 1 241 ? -10.382 -9.389 8.783 1.00 51.78 241 GLU A CA 1
ATOM 2020 C C . GLU A 1 241 ? -9.533 -9.568 7.517 1.00 51.78 241 GLU A C 1
ATOM 2022 O O . GLU A 1 241 ? -9.966 -9.259 6.402 1.00 51.78 241 GLU A O 1
ATOM 2027 N N . ILE A 1 242 ? -8.324 -10.100 7.685 1.00 54.72 242 ILE A N 1
ATOM 2028 C CA . ILE A 1 242 ? -7.498 -10.559 6.573 1.00 54.72 242 ILE A CA 1
ATOM 2029 C C . ILE A 1 242 ? -8.011 -11.928 6.120 1.00 54.72 242 ILE A C 1
ATOM 2031 O O . ILE A 1 242 ? -7.631 -12.963 6.659 1.00 54.72 242 ILE A O 1
ATOM 2035 N N . GLU A 1 243 ? -8.857 -11.944 5.094 1.00 51.53 243 GLU A N 1
ATOM 2036 C CA . GLU A 1 243 ? -9.401 -13.192 4.556 1.00 51.53 243 GLU A CA 1
ATOM 2037 C C . GLU A 1 243 ? -8.295 -14.087 3.949 1.00 51.53 243 GLU A C 1
ATOM 2039 O O . GLU A 1 243 ? -7.450 -13.644 3.167 1.00 51.53 243 GLU A O 1
ATOM 2044 N N . ASP A 1 244 ? -8.314 -15.383 4.284 1.00 44.66 244 ASP A N 1
ATOM 2045 C CA . ASP A 1 244 ? -7.410 -16.406 3.720 1.00 44.66 244 ASP A CA 1
ATOM 2046 C C . ASP A 1 244 ? -7.757 -16.792 2.272 1.00 44.66 244 ASP A C 1
ATOM 2048 O O . ASP A 1 244 ? -7.005 -17.501 1.594 1.00 44.66 244 ASP A O 1
ATOM 2052 N N . THR A 1 245 ? -8.917 -16.358 1.786 1.00 46.44 245 THR A N 1
ATOM 2053 C CA . THR A 1 245 ? -9.416 -16.687 0.456 1.00 46.44 245 THR A CA 1
ATOM 2054 C C . THR A 1 245 ? -9.128 -15.576 -0.532 1.00 46.44 245 THR A C 1
ATOM 2056 O O . THR A 1 245 ? -9.399 -14.406 -0.283 1.00 46.44 245 THR A O 1
ATOM 2059 N N . ILE A 1 246 ? -8.629 -15.963 -1.706 1.00 49.66 246 ILE A N 1
ATOM 2060 C CA . ILE A 1 246 ? -8.547 -15.069 -2.859 1.00 49.66 246 ILE A CA 1
ATOM 2061 C C . ILE A 1 246 ? -9.970 -14.540 -3.130 1.00 49.66 246 ILE A C 1
ATOM 2063 O O . ILE A 1 246 ? -10.860 -15.370 -3.350 1.00 49.66 246 ILE A O 1
ATOM 2067 N N . PRO A 1 247 ? -10.212 -13.214 -3.120 1.00 46.91 247 PRO A N 1
ATOM 2068 C CA . PRO A 1 247 ? -11.532 -12.654 -3.364 1.00 46.91 247 PRO A CA 1
ATOM 2069 C C . PRO A 1 247 ? -12.097 -13.174 -4.686 1.00 46.91 247 PRO A C 1
ATOM 2071 O O . PRO A 1 247 ? -11.377 -13.305 -5.684 1.00 46.91 247 PRO A O 1
ATOM 2074 N N . ALA A 1 248 ? -13.393 -13.484 -4.699 1.00 43.47 248 ALA A N 1
ATOM 2075 C CA . ALA A 1 248 ? -14.056 -14.018 -5.881 1.00 43.47 248 ALA A CA 1
ATOM 2076 C C . ALA A 1 248 ? -13.849 -13.091 -7.094 1.00 43.47 248 ALA A C 1
ATOM 2078 O O . ALA A 1 248 ? -14.053 -11.882 -7.013 1.00 43.47 248 ALA A O 1
ATOM 2079 N N . GLY A 1 249 ? -13.439 -13.671 -8.226 1.00 46.00 249 GLY A N 1
ATOM 2080 C CA . GLY A 1 249 ? -13.156 -12.939 -9.463 1.00 46.00 249 GLY A CA 1
ATOM 2081 C C . GLY A 1 249 ? -11.674 -12.675 -9.729 1.00 46.00 249 GLY A C 1
ATOM 2082 O O . GLY A 1 249 ? -11.339 -12.378 -10.864 1.00 46.00 249 GLY A O 1
ATOM 2083 N N . TYR A 1 250 ? -10.766 -12.845 -8.766 1.00 43.59 250 TYR A N 1
ATOM 2084 C CA . TYR A 1 250 ? -9.332 -12.712 -9.044 1.00 43.59 250 TYR A CA 1
ATOM 2085 C C . TYR A 1 250 ? -8.801 -13.846 -9.936 1.00 43.59 250 TYR A C 1
ATOM 2087 O O . TYR A 1 250 ? -8.798 -15.018 -9.560 1.00 43.59 250 TYR A O 1
ATOM 2095 N N . GLU A 1 251 ? -8.283 -13.472 -11.103 1.00 51.12 251 GLU A N 1
ATOM 2096 C CA . GLU A 1 251 ? -7.539 -14.333 -12.021 1.00 51.12 251 GLU A CA 1
ATOM 2097 C C . GLU A 1 251 ? -6.170 -13.690 -12.291 1.00 51.12 251 GLU A C 1
ATOM 2099 O O . GLU A 1 251 ? -6.077 -12.465 -12.428 1.00 51.12 251 GLU A O 1
ATOM 2104 N N . SER A 1 252 ? -5.087 -14.479 -12.337 1.00 51.78 252 SER A N 1
ATOM 2105 C CA . SER A 1 252 ? -3.791 -13.923 -12.745 1.00 51.78 252 SER A CA 1
ATOM 2106 C C . SER A 1 252 ? -3.888 -13.468 -14.200 1.00 51.78 252 SER A C 1
ATOM 2108 O O . SER A 1 252 ? -4.489 -14.158 -15.028 1.00 51.78 252 SER A O 1
ATOM 2110 N N . LYS A 1 253 ? -3.288 -12.315 -14.527 1.00 52.03 253 LYS A N 1
ATOM 2111 C CA . LYS A 1 253 ? -3.261 -11.817 -15.913 1.00 52.03 253 LYS A CA 1
ATOM 2112 C C . LYS A 1 253 ? -2.707 -12.892 -16.850 1.00 52.03 253 LYS A C 1
ATOM 2114 O O . LYS A 1 253 ? -3.233 -13.112 -17.930 1.00 52.03 253 LYS A O 1
ATOM 2119 N N . GLU A 1 254 ? -1.722 -13.634 -16.355 1.00 53.41 254 GLU A N 1
ATOM 2120 C CA . GLU A 1 254 ? -1.074 -14.726 -17.067 1.00 53.41 254 GLU A CA 1
ATOM 2121 C C . GLU A 1 254 ? -2.011 -15.882 -17.417 1.00 53.41 254 GLU A C 1
ATOM 2123 O O . GLU A 1 254 ? -1.932 -16.431 -18.512 1.00 53.41 254 GLU A O 1
ATOM 2128 N N . LYS A 1 255 ? -2.932 -16.243 -16.513 1.00 58.34 255 LYS A N 1
ATOM 2129 C CA . LYS A 1 255 ? -3.936 -17.278 -16.790 1.00 58.34 255 LYS A CA 1
ATOM 2130 C C . LYS A 1 255 ? -4.990 -16.802 -17.780 1.00 58.34 255 LYS A C 1
ATOM 2132 O O . LYS A 1 255 ? -5.392 -17.586 -18.634 1.00 58.34 255 LYS A O 1
ATOM 2137 N N . ARG A 1 256 ? -5.407 -15.538 -17.676 1.00 58.66 256 ARG A N 1
ATOM 2138 C CA . ARG A 1 256 ? -6.427 -14.957 -18.555 1.00 58.66 256 ARG A CA 1
ATOM 2139 C C . ARG A 1 256 ? -5.907 -14.744 -19.976 1.00 58.66 256 ARG A C 1
ATOM 2141 O O . ARG A 1 256 ? -6.594 -15.071 -20.939 1.00 58.66 256 ARG A O 1
ATOM 2148 N N . ASP A 1 257 ? -4.703 -14.192 -20.089 1.00 60.06 257 ASP A N 1
ATOM 2149 C CA . ASP A 1 257 ? -4.117 -13.763 -21.360 1.00 60.06 257 ASP A CA 1
ATOM 2150 C C . ASP A 1 257 ? -3.218 -14.858 -21.974 1.00 60.06 257 ASP A C 1
ATOM 2152 O O . ASP A 1 257 ? -2.824 -14.753 -23.133 1.00 60.06 257 ASP A O 1
ATOM 2156 N N . GLY A 1 258 ? -2.913 -15.928 -21.226 1.00 63.50 258 GLY A N 1
ATOM 2157 C CA . GLY A 1 258 ? -2.077 -17.046 -21.678 1.00 63.50 258 GLY A CA 1
ATOM 2158 C C . GLY A 1 258 ? -0.606 -16.677 -21.902 1.00 63.50 258 GLY A C 1
ATOM 2159 O O . GLY A 1 258 ? 0.100 -17.411 -22.589 1.00 63.50 258 GLY A O 1
ATOM 2160 N N . LYS A 1 259 ? -0.159 -15.540 -21.359 1.00 64.75 259 LYS A N 1
ATOM 2161 C CA . LYS A 1 259 ? 1.181 -14.957 -21.530 1.00 64.75 259 LYS A CA 1
ATOM 2162 C C . LYS A 1 259 ? 1.789 -14.623 -20.179 1.00 64.75 259 LYS A C 1
ATOM 2164 O O . LYS A 1 259 ? 1.061 -14.201 -19.285 1.00 64.75 259 LYS A O 1
ATOM 2169 N N . ASP A 1 260 ? 3.098 -14.757 -20.020 1.00 65.19 260 ASP A N 1
ATOM 2170 C CA . ASP A 1 260 ? 3.744 -14.375 -18.764 1.00 65.19 260 ASP A CA 1
ATOM 2171 C C . ASP A 1 260 ? 3.736 -12.843 -18.544 1.00 65.19 260 ASP A C 1
ATOM 2173 O O . ASP A 1 260 ? 3.276 -12.046 -19.371 1.00 65.19 260 ASP A O 1
ATOM 2177 N N . ILE A 1 261 ? 4.175 -12.413 -17.364 1.00 60.53 261 ILE A N 1
ATOM 2178 C CA . ILE A 1 261 ? 4.238 -10.994 -16.969 1.00 60.53 261 ILE A CA 1
ATOM 2179 C C . ILE A 1 261 ? 5.101 -10.159 -17.913 1.00 60.53 261 ILE A C 1
ATOM 2181 O O . ILE A 1 261 ? 4.828 -8.977 -18.130 1.00 60.53 261 ILE A O 1
ATOM 2185 N N . ASP A 1 262 ? 6.157 -10.769 -18.421 1.00 66.50 262 ASP A N 1
ATOM 2186 C CA . ASP A 1 262 ? 7.195 -10.104 -19.179 1.00 66.50 262 ASP A CA 1
ATOM 2187 C C . ASP A 1 262 ? 6.682 -9.820 -20.589 1.00 66.50 262 ASP A C 1
ATOM 2189 O O . ASP A 1 262 ? 6.728 -8.676 -21.039 1.00 66.50 262 ASP A O 1
ATOM 2193 N N . ASP A 1 263 ? 6.025 -10.794 -21.211 1.00 71.50 263 ASP A N 1
ATOM 2194 C CA . ASP A 1 263 ? 5.303 -10.614 -22.466 1.00 71.50 263 ASP A CA 1
ATOM 2195 C C . ASP A 1 263 ? 4.168 -9.586 -22.338 1.00 71.50 263 ASP A C 1
ATOM 2197 O O . ASP A 1 263 ? 3.993 -8.735 -23.205 1.00 71.50 263 ASP A O 1
ATOM 2201 N N . ASN A 1 264 ? 3.438 -9.587 -21.221 1.00 65.69 264 ASN A N 1
ATOM 2202 C CA . ASN A 1 264 ? 2.380 -8.608 -20.964 1.00 65.69 264 ASN A CA 1
ATOM 2203 C C . ASN A 1 264 ? 2.887 -7.167 -20.813 1.00 65.69 264 ASN A C 1
ATOM 2205 O O . ASN A 1 264 ? 2.182 -6.221 -21.171 1.00 65.69 264 ASN A O 1
ATOM 2209 N N . TYR A 1 265 ? 4.063 -6.990 -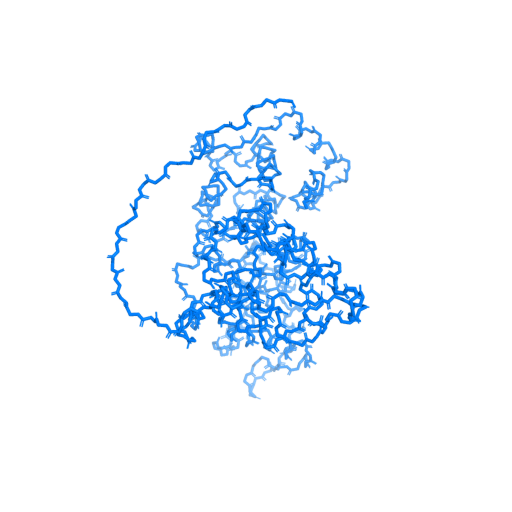20.215 1.00 68.88 265 TYR A N 1
ATOM 2210 C CA . TYR A 1 265 ? 4.712 -5.689 -20.092 1.00 68.88 265 TYR A CA 1
ATOM 2211 C C . TYR A 1 265 ? 5.194 -5.188 -21.459 1.00 68.88 265 TYR A C 1
ATOM 2213 O O . TYR A 1 265 ? 4.976 -4.026 -21.801 1.00 68.88 265 TYR A O 1
ATOM 2221 N N . LEU A 1 266 ? 5.797 -6.076 -22.250 1.00 78.75 266 LEU A N 1
ATOM 2222 C CA . LEU A 1 266 ? 6.274 -5.776 -23.598 1.00 78.75 266 LEU A CA 1
ATOM 2223 C C . LEU A 1 266 ? 5.118 -5.426 -24.543 1.00 78.75 266 LEU A C 1
ATOM 2225 O O . LEU A 1 266 ? 5.211 -4.435 -25.260 1.00 78.75 266 LEU A O 1
ATOM 2229 N N . ASP A 1 267 ? 4.003 -6.158 -24.489 1.00 75.75 267 ASP A N 1
ATOM 2230 C CA . ASP A 1 267 ? 2.800 -5.852 -25.273 1.00 75.75 267 ASP A CA 1
ATOM 2231 C C . ASP A 1 267 ? 2.263 -4.445 -24.954 1.00 75.75 267 ASP A C 1
ATOM 2233 O O . ASP A 1 267 ? 1.977 -3.670 -25.863 1.00 75.75 267 ASP A O 1
ATOM 2237 N N . LEU A 1 268 ? 2.191 -4.068 -23.670 1.00 74.12 268 LEU A N 1
ATOM 2238 C CA . LEU A 1 268 ? 1.748 -2.727 -23.263 1.00 74.12 268 LEU A CA 1
ATOM 2239 C C . LEU A 1 268 ? 2.671 -1.626 -23.794 1.00 74.12 268 LEU A C 1
ATOM 2241 O O . LEU A 1 268 ? 2.198 -0.586 -24.259 1.00 74.12 268 LEU A O 1
ATOM 2245 N N . LEU A 1 269 ? 3.986 -1.842 -23.737 1.00 78.31 269 LEU A N 1
ATOM 2246 C CA . LEU A 1 269 ? 4.948 -0.891 -24.284 1.00 78.31 269 LEU A CA 1
ATOM 2247 C C . LEU A 1 269 ? 4.836 -0.817 -25.816 1.00 78.31 269 LEU A C 1
ATOM 2249 O O . LEU A 1 269 ? 4.881 0.267 -26.392 1.00 78.31 269 LEU A O 1
ATOM 2253 N N . PHE A 1 270 ? 4.604 -1.948 -26.483 1.00 82.62 270 PHE A N 1
ATOM 2254 C CA . PHE A 1 270 ? 4.395 -1.999 -27.927 1.00 82.62 270 PHE A CA 1
ATOM 2255 C C . PHE A 1 270 ? 3.072 -1.348 -28.365 1.00 82.62 270 PHE A C 1
ATOM 2257 O O . PHE A 1 270 ? 2.994 -0.771 -29.447 1.00 82.62 270 PHE A O 1
ATOM 2264 N N . GLU A 1 271 ? 2.030 -1.368 -27.541 1.00 81.00 271 GLU A N 1
ATOM 2265 C CA . GLU A 1 271 ? 0.759 -0.683 -27.816 1.00 81.00 271 GLU A CA 1
ATOM 2266 C C . GLU A 1 271 ? 0.785 0.813 -27.457 1.00 81.00 271 GLU A C 1
ATOM 2268 O O . GLU A 1 271 ? -0.092 1.561 -27.892 1.00 81.00 271 GLU A O 1
ATOM 2273 N N . SER A 1 272 ? 1.799 1.267 -26.715 1.00 79.00 272 SER A N 1
ATOM 2274 C CA . SER A 1 272 ? 1.908 2.651 -26.243 1.00 79.00 272 SER A CA 1
ATOM 2275 C C . SER A 1 272 ? 2.059 3.663 -27.386 1.00 79.00 272 SER A C 1
ATOM 2277 O O . SER A 1 272 ? 2.685 3.394 -28.425 1.00 79.00 272 SER A O 1
ATOM 2279 N N . ASP A 1 273 ? 1.482 4.849 -27.177 1.00 85.69 273 ASP A N 1
ATOM 2280 C CA . ASP A 1 273 ? 1.649 6.004 -28.058 1.00 85.69 273 ASP A CA 1
ATOM 2281 C C . ASP A 1 273 ? 2.992 6.729 -27.825 1.00 85.69 273 ASP A C 1
ATOM 2283 O O . ASP A 1 273 ? 3.717 6.462 -26.867 1.00 85.69 273 ASP A O 1
ATOM 2287 N N . GLN A 1 274 ? 3.341 7.670 -28.709 1.00 84.88 274 GLN A N 1
ATOM 2288 C CA . GLN A 1 274 ? 4.619 8.398 -28.647 1.00 84.88 274 GLN A CA 1
ATOM 2289 C C . GLN A 1 274 ? 4.825 9.177 -27.340 1.00 84.88 274 GLN A C 1
ATOM 2291 O O . GLN A 1 274 ? 5.943 9.264 -26.835 1.00 84.88 274 GLN A O 1
ATOM 2296 N N . LYS A 1 275 ? 3.751 9.727 -26.764 1.00 81.88 275 LYS A N 1
ATOM 2297 C CA . LYS A 1 275 ? 3.834 10.483 -25.511 1.00 81.88 275 LYS A CA 1
ATOM 2298 C C . LYS A 1 275 ? 4.100 9.543 -24.337 1.00 81.88 275 LYS A C 1
ATOM 2300 O O . LYS A 1 275 ? 4.886 9.871 -23.455 1.00 81.88 275 LYS A O 1
ATOM 2305 N N . GLN A 1 276 ? 3.453 8.382 -24.331 1.00 80.31 276 GLN A N 1
ATOM 2306 C CA . GLN A 1 276 ? 3.658 7.344 -23.325 1.00 80.31 276 GLN A CA 1
ATOM 2307 C C . GLN A 1 276 ? 5.067 6.744 -23.409 1.00 80.31 276 GLN A C 1
ATOM 2309 O O . GLN A 1 276 ? 5.693 6.537 -22.374 1.00 80.31 276 GLN A O 1
ATOM 2314 N N . ILE A 1 277 ? 5.601 6.537 -24.618 1.00 85.06 277 ILE A N 1
ATOM 2315 C CA . ILE A 1 277 ? 6.991 6.096 -24.823 1.00 85.06 277 ILE A CA 1
ATOM 2316 C C . ILE A 1 277 ? 7.988 7.132 -24.292 1.00 85.06 277 ILE A C 1
ATOM 2318 O O . ILE A 1 277 ? 8.945 6.763 -23.617 1.00 85.06 277 ILE A O 1
ATOM 2322 N N . GLN A 1 278 ? 7.747 8.424 -24.523 1.00 81.25 278 GLN A N 1
ATOM 2323 C CA . GLN A 1 278 ? 8.600 9.481 -23.975 1.00 81.25 278 GLN A CA 1
ATOM 2324 C C . GLN A 1 278 ? 8.596 9.486 -22.438 1.00 81.25 278 GLN A C 1
ATOM 2326 O O . GLN A 1 278 ? 9.658 9.516 -21.826 1.00 81.25 278 GLN A O 1
ATOM 2331 N N . GLN A 1 279 ? 7.423 9.363 -21.809 1.00 79.62 279 GLN A N 1
ATOM 2332 C CA . GLN A 1 279 ? 7.317 9.234 -20.347 1.00 79.62 279 GLN A CA 1
ATOM 2333 C C . GLN A 1 279 ? 8.022 7.981 -19.816 1.00 79.62 279 GLN A C 1
ATOM 2335 O O . GLN A 1 279 ? 8.610 8.002 -18.739 1.00 79.62 279 GLN A O 1
ATOM 2340 N N . TRP A 1 280 ? 7.972 6.881 -20.567 1.00 85.31 280 TRP A N 1
ATOM 2341 C CA . TRP A 1 280 ? 8.688 5.666 -20.209 1.00 85.31 280 TRP A CA 1
ATOM 2342 C C . TRP A 1 280 ? 10.209 5.872 -20.253 1.00 85.31 280 TRP A C 1
ATOM 2344 O O . TRP A 1 280 ? 10.897 5.484 -19.307 1.00 85.31 280 TRP A O 1
ATOM 2354 N N . LEU A 1 281 ? 10.726 6.543 -21.291 1.00 79.69 281 LEU A N 1
ATOM 2355 C CA . LEU A 1 281 ? 12.151 6.865 -21.439 1.00 79.69 281 LEU A CA 1
ATOM 2356 C C . LEU A 1 281 ? 12.687 7.738 -20.295 1.00 79.69 281 LEU A C 1
ATOM 2358 O O . LEU A 1 281 ? 13.807 7.515 -19.841 1.00 79.69 281 LEU A O 1
ATOM 2362 N N . GLU A 1 282 ? 11.882 8.666 -19.770 1.00 79.62 282 GLU A N 1
ATOM 2363 C CA . GLU A 1 282 ? 12.233 9.472 -18.586 1.00 79.62 282 GLU A CA 1
ATOM 2364 C C . GLU A 1 282 ? 12.450 8.611 -17.324 1.00 79.62 282 GLU A C 1
ATOM 2366 O O . GLU A 1 282 ? 13.171 9.010 -16.413 1.00 79.62 282 GLU A O 1
ATOM 2371 N N . SER A 1 283 ? 11.857 7.413 -17.279 1.00 71.94 283 SER A N 1
ATOM 2372 C CA . SER A 1 283 ? 12.001 6.431 -16.191 1.00 71.94 283 SER A CA 1
ATOM 2373 C C . SER A 1 283 ? 12.932 5.257 -16.532 1.00 71.94 283 SER A C 1
ATOM 2375 O O . SER A 1 283 ? 12.998 4.265 -15.801 1.00 71.94 283 SER A O 1
ATOM 2377 N N . SER A 1 284 ? 13.662 5.340 -17.645 1.00 72.19 284 SER A N 1
ATOM 2378 C CA . SER A 1 284 ? 14.434 4.225 -18.206 1.00 72.19 284 SER A CA 1
ATOM 2379 C C . SER A 1 284 ? 15.537 3.702 -17.273 1.00 72.19 284 SER A C 1
ATOM 2381 O O . SER A 1 284 ? 15.753 2.491 -17.203 1.00 72.19 284 SER A O 1
ATOM 2383 N N . GLY A 1 285 ? 16.160 4.568 -16.467 1.00 65.62 285 GLY A N 1
ATOM 2384 C CA . GLY A 1 285 ? 17.114 4.158 -15.429 1.00 65.62 285 GLY A CA 1
ATOM 2385 C C . GLY A 1 285 ? 16.486 3.270 -14.343 1.00 65.62 285 GLY A C 1
ATOM 2386 O O . GLY A 1 285 ? 17.077 2.269 -13.932 1.00 65.62 285 GLY A O 1
ATOM 2387 N N . GLU A 1 286 ? 15.250 3.564 -13.922 1.00 65.06 286 GLU A N 1
ATOM 2388 C CA . GLU A 1 286 ? 14.506 2.717 -12.978 1.00 65.06 286 GLU A CA 1
ATOM 2389 C C . GLU A 1 286 ? 14.133 1.371 -13.614 1.00 65.06 286 GLU A C 1
ATOM 2391 O O . GLU A 1 286 ? 14.225 0.321 -12.968 1.00 65.06 286 GLU A O 1
ATOM 2396 N N . ALA A 1 287 ? 13.761 1.384 -14.899 1.00 66.94 287 ALA A N 1
ATOM 2397 C CA . ALA A 1 287 ? 13.483 0.174 -15.665 1.00 66.94 287 ALA A CA 1
ATOM 2398 C C . ALA A 1 287 ? 14.735 -0.708 -15.804 1.00 66.94 287 ALA A C 1
ATOM 2400 O O . ALA A 1 287 ? 14.651 -1.922 -15.607 1.00 66.94 287 ALA A O 1
ATOM 2401 N N . ALA A 1 288 ? 15.902 -0.118 -16.068 1.00 67.00 288 ALA A N 1
ATOM 2402 C CA . ALA A 1 288 ? 17.169 -0.839 -16.152 1.00 67.00 288 ALA A CA 1
ATOM 2403 C C . ALA A 1 288 ? 17.563 -1.475 -14.810 1.00 67.00 288 ALA A C 1
ATOM 2405 O O . ALA A 1 288 ? 17.832 -2.679 -14.746 1.00 67.00 288 ALA A O 1
ATOM 2406 N N . TYR A 1 289 ? 17.477 -0.716 -13.713 1.00 60.50 289 TYR A N 1
ATOM 2407 C CA . TYR A 1 289 ? 17.713 -1.237 -12.365 1.00 60.50 289 TYR A CA 1
ATOM 2408 C C . TYR A 1 289 ? 16.737 -2.370 -11.994 1.00 60.50 289 TYR A C 1
ATOM 2410 O O . TYR A 1 289 ? 17.118 -3.381 -11.389 1.00 60.50 289 TYR A O 1
ATOM 2418 N N . TRP A 1 290 ? 15.464 -2.252 -12.384 1.00 66.38 290 TRP A N 1
ATOM 2419 C CA . TRP A 1 290 ? 14.491 -3.331 -12.227 1.00 66.38 290 TRP A CA 1
ATOM 2420 C C . TRP A 1 290 ? 14.891 -4.592 -13.000 1.00 66.38 290 TRP A C 1
ATOM 2422 O O . TRP A 1 290 ? 14.838 -5.696 -12.443 1.00 66.38 290 TRP A O 1
ATOM 2432 N N . MET A 1 291 ? 15.277 -4.452 -14.269 1.00 66.12 291 MET A N 1
ATOM 2433 C CA . MET A 1 291 ? 15.652 -5.595 -15.099 1.00 66.12 291 MET A CA 1
ATOM 2434 C C . MET A 1 291 ? 16.846 -6.347 -14.511 1.00 66.12 291 MET A C 1
ATOM 2436 O O . MET A 1 291 ? 16.813 -7.576 -14.418 1.00 66.12 291 MET A O 1
ATOM 2440 N N . PHE A 1 292 ? 17.840 -5.605 -14.022 1.00 65.62 292 PHE A N 1
ATOM 2441 C CA . PHE A 1 292 ? 18.995 -6.152 -13.318 1.00 65.62 292 PHE A CA 1
ATOM 2442 C C . PHE A 1 292 ? 18.597 -6.870 -12.019 1.00 65.62 292 PHE A C 1
ATOM 2444 O O . PHE A 1 292 ? 18.870 -8.059 -11.846 1.00 65.62 292 PHE A O 1
ATOM 2451 N N . SER A 1 293 ? 17.898 -6.176 -11.113 1.00 51.50 293 SER A N 1
ATOM 2452 C CA . SER A 1 293 ? 17.520 -6.716 -9.795 1.00 51.50 293 SER A CA 1
ATOM 2453 C C . SER A 1 293 ? 16.632 -7.958 -9.883 1.00 51.50 293 SER A C 1
ATOM 2455 O O . SER A 1 293 ? 16.686 -8.826 -9.013 1.00 51.50 293 SER A O 1
ATOM 2457 N N . THR A 1 294 ? 15.839 -8.073 -10.951 1.00 52.81 294 THR A N 1
ATOM 2458 C CA . THR A 1 294 ? 14.977 -9.236 -11.197 1.00 52.81 294 THR A CA 1
ATOM 2459 C C . THR A 1 294 ? 15.572 -10.266 -12.151 1.00 52.81 294 THR A C 1
ATOM 2461 O O . THR A 1 294 ? 14.892 -11.246 -12.451 1.00 52.81 294 THR A O 1
ATOM 2464 N N . LYS A 1 295 ? 16.831 -10.083 -12.581 1.00 65.62 295 LYS A N 1
ATOM 2465 C CA . LYS A 1 295 ? 17.565 -10.973 -13.495 1.00 65.62 295 LYS A CA 1
ATOM 2466 C C . LYS A 1 295 ? 16.746 -11.338 -14.733 1.00 65.62 295 LYS A C 1
ATOM 2468 O O . LYS A 1 295 ? 16.513 -12.516 -15.010 1.00 65.62 295 LYS A O 1
ATOM 2473 N N . LYS A 1 296 ? 16.256 -10.322 -15.444 1.00 69.25 296 LYS A N 1
ATOM 2474 C CA . LYS A 1 296 ? 15.474 -10.540 -16.663 1.00 69.25 296 LYS A CA 1
ATOM 2475 C C . LYS A 1 296 ? 16.252 -11.341 -17.692 1.00 69.25 296 LYS A C 1
ATOM 2477 O O . LYS A 1 296 ? 17.465 -11.206 -17.815 1.00 69.25 296 LYS A O 1
ATOM 2482 N N . SER A 1 297 ? 15.529 -12.207 -18.399 1.00 76.19 297 SER A N 1
ATOM 2483 C CA . SER A 1 297 ? 16.128 -13.055 -19.419 1.00 76.19 297 SER A CA 1
ATOM 2484 C C . SER A 1 297 ? 16.662 -12.198 -20.563 1.00 76.19 297 SER A C 1
ATOM 2486 O O . SER A 1 297 ? 16.091 -11.163 -20.911 1.00 76.19 297 SER A O 1
ATOM 2488 N N . GLU A 1 298 ? 17.735 -12.662 -21.195 1.00 75.00 298 GLU A N 1
ATOM 2489 C CA . GLU A 1 298 ? 18.276 -12.035 -22.403 1.00 75.00 298 GLU A CA 1
ATOM 2490 C C . GLU A 1 298 ? 17.195 -11.900 -23.493 1.00 75.00 298 GLU A C 1
ATOM 2492 O O . GLU A 1 298 ? 17.123 -10.894 -24.191 1.00 75.00 298 GLU A O 1
ATOM 2497 N N . HIS A 1 299 ? 16.287 -12.879 -23.579 1.00 80.00 299 HIS A N 1
ATOM 2498 C CA . HIS A 1 299 ? 15.129 -12.860 -24.478 1.00 80.00 299 HIS A CA 1
ATOM 2499 C C . HIS A 1 299 ? 14.181 -11.681 -24.222 1.00 80.00 299 HIS A C 1
ATOM 2501 O O . HIS A 1 299 ? 13.750 -11.022 -25.166 1.00 80.00 299 HIS A O 1
ATOM 2507 N N . PHE A 1 300 ? 13.879 -11.379 -22.956 1.00 82.44 300 PHE A N 1
ATOM 2508 C CA . PHE A 1 300 ? 13.060 -10.220 -22.592 1.00 82.44 300 PHE A CA 1
ATOM 2509 C C . PHE A 1 300 ? 13.732 -8.909 -23.004 1.00 82.44 300 PHE A C 1
ATOM 2511 O O . PHE A 1 300 ? 13.100 -8.057 -23.626 1.00 82.44 300 PHE A O 1
ATOM 2518 N N . ILE A 1 301 ? 15.024 -8.773 -22.698 1.00 80.56 301 ILE A N 1
ATOM 2519 C CA . ILE A 1 301 ? 15.813 -7.580 -23.022 1.00 80.56 301 ILE A CA 1
ATOM 2520 C C . ILE A 1 301 ? 15.848 -7.369 -24.542 1.00 80.56 301 ILE A C 1
ATOM 2522 O O . ILE A 1 301 ? 15.586 -6.268 -25.018 1.00 80.56 301 ILE A O 1
ATOM 2526 N N . LYS A 1 302 ? 16.060 -8.436 -25.318 1.00 81.00 302 LYS A N 1
ATOM 2527 C CA . LYS A 1 302 ? 16.013 -8.411 -26.788 1.00 81.00 302 LYS A CA 1
ATOM 2528 C C . LYS A 1 302 ? 14.670 -7.927 -27.335 1.00 81.00 302 LYS A C 1
ATOM 2530 O O . LYS A 1 302 ? 14.638 -7.057 -28.205 1.00 81.00 302 LYS A O 1
ATOM 2535 N N . LYS A 1 303 ? 13.553 -8.441 -26.806 1.00 83.69 303 LYS A N 1
ATOM 2536 C CA . LYS A 1 303 ? 12.210 -7.970 -27.185 1.00 83.69 303 LYS A CA 1
ATOM 2537 C C . LYS A 1 303 ? 11.994 -6.498 -26.819 1.00 83.69 303 LYS A C 1
ATOM 2539 O O . LYS A 1 303 ? 11.408 -5.768 -27.611 1.00 83.69 303 LYS A O 1
ATOM 2544 N N . LEU A 1 304 ? 12.482 -6.053 -25.660 1.00 87.00 304 LEU A N 1
ATOM 2545 C CA . LEU A 1 304 ? 12.391 -4.653 -25.244 1.00 87.00 304 LEU A CA 1
ATOM 2546 C C . LEU A 1 304 ? 13.145 -3.734 -26.211 1.00 87.00 304 LEU A C 1
ATOM 2548 O O . LEU A 1 304 ? 12.569 -2.766 -26.696 1.00 87.00 304 LEU A O 1
ATOM 2552 N N . VAL A 1 305 ? 14.396 -4.066 -26.543 1.00 86.94 305 VAL A N 1
ATOM 2553 C CA . VAL A 1 305 ? 15.205 -3.311 -27.515 1.00 86.94 305 VAL A CA 1
ATOM 2554 C C . VAL A 1 305 ? 14.508 -3.243 -28.873 1.00 86.94 305 VAL A C 1
ATOM 2556 O O . VAL A 1 305 ? 14.466 -2.179 -29.483 1.00 86.94 305 VAL A O 1
ATOM 2559 N N . TYR A 1 306 ? 13.896 -4.342 -29.323 1.00 86.44 306 TYR A N 1
ATOM 2560 C CA . TYR A 1 306 ? 13.120 -4.349 -30.562 1.00 86.44 306 TYR A CA 1
ATOM 2561 C C . TYR A 1 306 ? 11.907 -3.404 -30.510 1.00 86.44 306 TYR A C 1
ATOM 2563 O O . TYR A 1 306 ? 11.655 -2.671 -31.462 1.00 86.44 306 TYR A O 1
ATOM 2571 N N . ILE A 1 307 ? 11.179 -3.359 -29.390 1.00 87.06 307 ILE A N 1
ATOM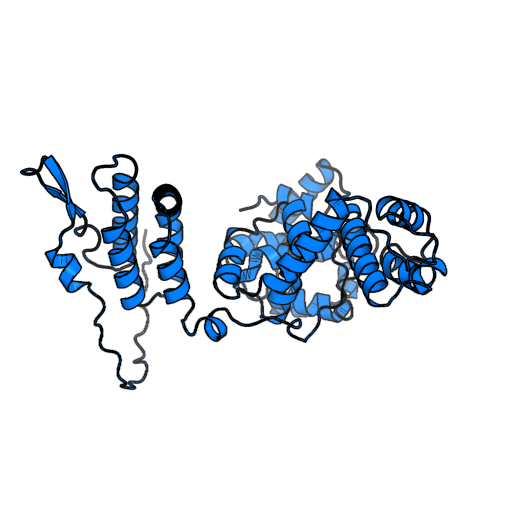 2572 C CA . ILE A 1 307 ? 10.067 -2.412 -29.219 1.00 87.06 307 ILE A CA 1
ATOM 2573 C C . ILE A 1 307 ? 10.568 -0.967 -29.280 1.00 87.06 307 ILE A C 1
ATOM 2575 O O . ILE A 1 307 ? 9.940 -0.140 -29.936 1.00 87.06 307 ILE A O 1
ATOM 2579 N N . LEU A 1 308 ? 11.697 -0.657 -28.636 1.00 89.62 308 LEU A N 1
ATOM 2580 C CA . LEU A 1 308 ? 12.293 0.682 -28.682 1.00 89.62 308 LEU A CA 1
ATOM 2581 C C . LEU A 1 308 ? 12.749 1.054 -30.097 1.00 89.62 308 LEU A C 1
ATOM 2583 O O . LEU A 1 308 ? 12.504 2.178 -30.527 1.00 89.62 308 LEU A O 1
ATOM 2587 N N . PHE A 1 309 ? 13.321 0.106 -30.842 1.00 89.25 309 PHE A N 1
ATOM 2588 C CA . PHE A 1 309 ? 13.653 0.277 -32.257 1.00 89.25 309 PHE A CA 1
ATOM 2589 C C . PHE A 1 309 ? 12.430 0.663 -33.102 1.00 89.25 309 PHE A C 1
ATOM 2591 O O . PHE A 1 309 ? 12.502 1.601 -33.891 1.00 89.25 309 PHE A O 1
ATOM 2598 N N . GLU A 1 310 ? 11.293 -0.009 -32.906 1.00 88.00 310 GLU A N 1
ATOM 2599 C CA . GLU A 1 310 ? 10.053 0.274 -33.647 1.00 88.00 310 GLU A CA 1
ATOM 2600 C C . GLU A 1 310 ? 9.368 1.583 -33.214 1.00 88.00 310 GLU A C 1
ATOM 2602 O O . GLU A 1 310 ? 8.570 2.150 -33.965 1.00 88.00 310 GLU A O 1
ATOM 2607 N N . LYS A 1 311 ? 9.613 2.047 -31.982 1.00 88.69 311 LYS A N 1
ATOM 2608 C CA . LYS A 1 311 ? 8.835 3.129 -31.361 1.00 88.69 311 LYS A CA 1
ATOM 2609 C C . LYS A 1 311 ? 9.559 4.459 -31.247 1.00 88.69 311 LYS A C 1
ATOM 2611 O O . LYS A 1 311 ? 8.873 5.478 -31.242 1.00 88.69 311 LYS A O 1
ATOM 2616 N N . ILE A 1 312 ? 10.880 4.478 -31.125 1.00 89.06 312 ILE A N 1
ATOM 2617 C CA . ILE A 1 312 ? 11.622 5.720 -30.893 1.00 89.06 312 ILE A CA 1
ATOM 2618 C C . ILE A 1 312 ? 11.853 6.463 -32.205 1.00 89.06 312 ILE A C 1
ATOM 2620 O O . ILE A 1 312 ? 12.296 5.886 -33.197 1.00 89.06 312 ILE A O 1
ATOM 2624 N N . ASP A 1 313 ? 11.603 7.771 -32.184 1.00 86.69 313 ASP A N 1
ATOM 2625 C CA . ASP A 1 313 ? 11.967 8.666 -33.274 1.00 86.69 313 ASP A CA 1
ATOM 2626 C C . ASP A 1 313 ? 13.364 9.244 -33.021 1.00 86.69 313 ASP A C 1
ATOM 2628 O O . ASP A 1 313 ? 13.544 10.133 -32.191 1.00 86.69 313 ASP A O 1
ATOM 2632 N N . LEU A 1 314 ? 14.364 8.767 -33.767 1.00 87.56 314 LEU A N 1
ATOM 2633 C CA . LEU A 1 314 ? 15.742 9.274 -33.687 1.00 87.56 314 LEU A CA 1
ATOM 2634 C C . LEU A 1 314 ? 15.920 10.694 -34.259 1.00 87.56 314 LEU A C 1
ATOM 2636 O O . LEU A 1 314 ? 17.037 11.202 -34.270 1.00 87.56 314 LEU A O 1
ATOM 2640 N N . ASN A 1 315 ? 14.852 11.347 -34.729 1.00 85.38 315 ASN A N 1
ATOM 2641 C CA . ASN A 1 315 ? 14.854 12.782 -35.040 1.00 85.38 315 ASN A CA 1
ATOM 2642 C C . ASN A 1 315 ? 14.321 13.636 -33.881 1.00 85.38 315 ASN A C 1
ATOM 2644 O O . ASN A 1 315 ? 14.269 14.861 -33.995 1.00 85.38 315 ASN A O 1
ATOM 2648 N N . ASN A 1 316 ? 13.871 13.005 -32.794 1.00 85.88 316 ASN A N 1
ATOM 2649 C CA . ASN A 1 316 ? 13.385 13.695 -31.614 1.00 85.88 316 ASN A CA 1
ATOM 2650 C C . ASN A 1 316 ? 14.538 13.934 -30.629 1.00 85.88 316 ASN A C 1
ATOM 2652 O O . ASN A 1 316 ? 14.946 13.030 -29.896 1.00 85.88 316 ASN A O 1
ATOM 2656 N N . ASP A 1 317 ? 15.011 15.180 -30.585 1.00 84.69 317 ASP A N 1
ATOM 2657 C CA . ASP A 1 317 ? 16.114 15.625 -29.725 1.00 84.69 317 ASP A CA 1
ATOM 2658 C C . ASP A 1 317 ? 15.868 15.384 -28.221 1.00 84.69 317 ASP A C 1
ATOM 2660 O O . ASP A 1 317 ? 16.830 15.298 -27.459 1.00 84.69 317 ASP A O 1
ATOM 2664 N N . ASP A 1 318 ? 14.611 15.223 -27.785 1.00 84.62 318 ASP A N 1
ATOM 2665 C CA . ASP A 1 318 ? 14.277 14.924 -26.387 1.00 84.62 318 ASP A CA 1
ATOM 2666 C C . ASP A 1 318 ? 14.377 13.420 -26.063 1.00 84.62 318 ASP A C 1
ATOM 2668 O O . ASP A 1 318 ? 14.617 13.046 -24.916 1.00 84.62 318 ASP A O 1
ATOM 2672 N N . GLN A 1 319 ? 14.189 12.535 -27.050 1.00 85.69 319 GLN A N 1
ATOM 2673 C CA . GLN A 1 319 ? 14.198 11.078 -26.840 1.00 85.69 319 GLN A CA 1
ATOM 2674 C C . GLN A 1 319 ? 15.611 10.489 -26.899 1.00 85.69 319 GLN A C 1
ATOM 2676 O O . GLN A 1 319 ? 15.916 9.548 -26.165 1.00 85.69 319 GLN A O 1
ATOM 2681 N N . ILE A 1 320 ? 16.476 11.041 -27.754 1.00 88.38 320 ILE A N 1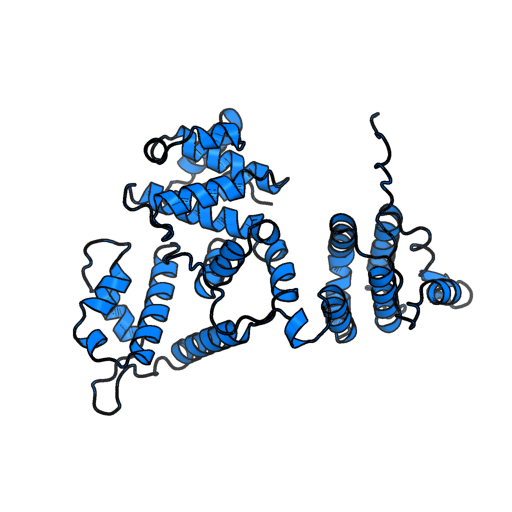
ATOM 2682 C CA . ILE A 1 320 ? 17.818 10.502 -28.012 1.00 88.38 320 ILE A CA 1
ATOM 2683 C C . ILE A 1 320 ? 18.687 10.459 -26.743 1.00 88.38 320 ILE A C 1
ATOM 2685 O O . ILE A 1 320 ? 19.248 9.397 -26.472 1.00 88.38 320 ILE A O 1
ATOM 2689 N N . PRO A 1 321 ? 18.797 11.528 -25.925 1.00 86.50 321 PRO A N 1
ATOM 2690 C CA . PRO A 1 321 ? 19.642 11.488 -24.731 1.00 86.50 321 PRO A CA 1
ATOM 2691 C C . PRO A 1 321 ? 19.190 10.421 -23.730 1.00 86.50 321 PRO A C 1
ATOM 2693 O O . PRO A 1 321 ? 20.025 9.706 -23.187 1.00 86.50 321 PRO A O 1
ATOM 2696 N N . LEU A 1 322 ? 17.873 10.273 -23.544 1.00 84.12 322 LEU A N 1
ATOM 2697 C CA . LEU A 1 322 ? 17.283 9.290 -22.631 1.00 84.12 322 LEU A CA 1
ATOM 2698 C C . LEU A 1 322 ? 17.503 7.853 -23.120 1.00 84.12 322 LEU A C 1
ATOM 2700 O O . LEU A 1 322 ? 17.759 6.955 -22.323 1.00 84.12 322 LEU A O 1
ATOM 2704 N N . LEU A 1 323 ? 17.426 7.630 -24.434 1.00 89.06 323 LEU A N 1
ATOM 2705 C CA . LEU A 1 323 ? 17.713 6.330 -25.034 1.00 89.06 323 LEU A CA 1
ATOM 2706 C C . LEU A 1 323 ? 19.190 5.943 -24.880 1.00 89.06 323 LEU A C 1
ATOM 2708 O O . LEU A 1 323 ? 19.490 4.802 -24.537 1.00 89.06 323 LEU A O 1
ATOM 2712 N N . LEU A 1 324 ? 20.106 6.883 -25.127 1.00 87.62 324 LEU A N 1
ATOM 2713 C CA . LEU A 1 324 ? 21.542 6.645 -24.967 1.00 87.62 324 LEU A CA 1
ATOM 2714 C C . LEU A 1 324 ? 21.898 6.382 -23.500 1.00 87.62 324 LEU A C 1
ATOM 2716 O O . LEU A 1 324 ? 22.633 5.440 -23.216 1.00 87.62 324 LEU A O 1
ATOM 2720 N N . GLU A 1 325 ? 21.330 7.154 -22.569 1.00 83.62 325 GLU A N 1
ATOM 2721 C CA . GLU A 1 325 ? 21.482 6.919 -21.130 1.00 83.62 325 GLU A CA 1
ATOM 2722 C C . GLU A 1 325 ? 20.997 5.515 -20.749 1.00 83.62 325 GLU A C 1
ATOM 2724 O O . GLU A 1 325 ? 21.712 4.774 -20.078 1.00 83.62 325 GLU A O 1
ATOM 2729 N N . PHE A 1 326 ? 19.832 5.097 -21.244 1.00 84.75 326 PHE A N 1
ATOM 2730 C CA . PHE A 1 326 ? 19.318 3.752 -21.006 1.00 84.75 326 PHE A CA 1
ATOM 2731 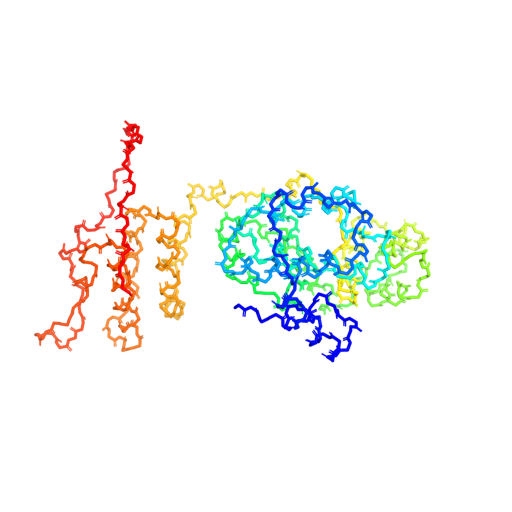C C . PHE A 1 326 ? 20.266 2.648 -21.499 1.00 84.75 326 PHE A C 1
ATOM 2733 O O . PHE A 1 326 ? 20.478 1.668 -20.784 1.00 84.75 326 PHE A O 1
ATOM 2740 N N . PHE A 1 327 ? 20.858 2.796 -22.688 1.00 87.62 327 PHE A N 1
ATOM 2741 C CA . PHE A 1 327 ? 21.806 1.813 -23.219 1.00 87.62 327 PHE A CA 1
ATOM 2742 C C . PHE A 1 327 ? 23.128 1.773 -22.457 1.00 87.62 327 PHE A C 1
ATOM 2744 O O . PHE A 1 327 ? 23.609 0.678 -22.167 1.00 87.62 327 PHE A O 1
ATOM 2751 N N . MET A 1 328 ? 23.660 2.929 -22.056 1.00 81.38 328 MET A N 1
ATOM 2752 C CA . MET A 1 328 ? 24.833 2.985 -21.179 1.00 81.38 328 MET A CA 1
ATOM 2753 C C . MET A 1 328 ? 24.568 2.251 -19.863 1.00 81.38 328 MET A C 1
ATOM 2755 O O . MET A 1 328 ? 25.381 1.448 -19.414 1.00 81.38 328 MET A O 1
ATOM 2759 N N . VAL A 1 329 ? 23.394 2.473 -19.268 1.00 74.19 329 VAL A N 1
ATOM 2760 C CA . VAL A 1 329 ? 23.001 1.804 -18.026 1.00 74.19 329 VAL A CA 1
ATOM 2761 C C . VAL A 1 329 ? 22.868 0.288 -18.237 1.00 74.19 329 VAL A C 1
ATOM 2763 O O . VAL A 1 329 ? 23.314 -0.490 -17.397 1.00 74.19 329 VAL A O 1
ATOM 2766 N N . LEU A 1 330 ? 22.300 -0.169 -19.358 1.00 76.31 330 LEU A N 1
ATOM 2767 C CA . LEU A 1 330 ? 22.230 -1.601 -19.685 1.00 76.31 330 LEU A CA 1
ATOM 2768 C C . LEU A 1 330 ? 23.613 -2.251 -19.829 1.00 76.31 330 LEU A C 1
ATOM 2770 O O . LEU A 1 330 ? 23.795 -3.395 -19.402 1.00 76.31 330 LEU A O 1
ATOM 2774 N N . GLU A 1 331 ? 24.580 -1.532 -20.391 1.00 76.88 331 GLU A N 1
ATOM 2775 C CA . GLU A 1 331 ? 25.951 -2.010 -20.530 1.00 76.88 331 GLU A CA 1
ATOM 2776 C C . GLU A 1 331 ? 26.692 -2.064 -19.188 1.00 76.88 331 GLU A C 1
ATOM 2778 O O . GLU A 1 331 ? 27.315 -3.081 -18.873 1.00 76.88 331 GLU A O 1
ATOM 2783 N N . GLU A 1 332 ? 26.538 -1.044 -18.335 1.00 68.69 332 GLU A N 1
ATOM 2784 C CA . GLU A 1 332 ? 27.039 -1.062 -16.950 1.00 68.69 332 GLU A CA 1
ATOM 2785 C C . GLU A 1 332 ? 26.491 -2.261 -16.150 1.00 68.69 332 GLU A C 1
ATOM 2787 O O . GLU A 1 332 ? 27.144 -2.757 -15.226 1.00 68.69 332 GLU A O 1
ATOM 2792 N N . PHE A 1 333 ? 25.317 -2.773 -16.535 1.00 63.81 333 PHE A N 1
ATOM 2793 C CA . PHE A 1 333 ? 24.680 -3.952 -15.950 1.00 63.81 333 PHE A CA 1
ATOM 2794 C C . PHE A 1 333 ? 24.959 -5.276 -16.686 1.00 63.81 333 PHE A C 1
ATOM 2796 O O . PHE A 1 333 ? 24.347 -6.296 -16.354 1.00 63.81 333 PHE A O 1
ATOM 2803 N N . GLY A 1 334 ? 25.924 -5.301 -17.612 1.00 60.75 334 GLY A N 1
ATOM 2804 C CA . GLY A 1 334 ? 26.472 -6.524 -18.207 1.00 60.75 334 GLY A CA 1
ATOM 2805 C C . GLY A 1 334 ? 25.888 -6.925 -19.564 1.00 60.75 334 GLY A C 1
ATOM 2806 O O . GLY A 1 334 ? 26.148 -8.041 -20.015 1.00 60.75 334 GLY A O 1
ATOM 2807 N N . LEU A 1 335 ? 25.116 -6.053 -20.221 1.00 69.44 335 LEU A N 1
ATOM 2808 C CA . LEU A 1 335 ? 24.705 -6.239 -21.616 1.00 69.44 335 LEU A CA 1
ATOM 2809 C C . LEU A 1 335 ? 25.739 -5.598 -22.556 1.00 69.44 335 LEU A C 1
ATOM 2811 O O . LEU A 1 335 ? 25.551 -4.481 -23.032 1.00 69.44 335 LEU A O 1
ATOM 2815 N N . GLU A 1 336 ? 26.847 -6.301 -22.788 1.00 71.31 336 GLU A N 1
ATOM 2816 C CA . GLU A 1 336 ? 27.971 -5.800 -23.594 1.00 71.31 336 GLU A CA 1
ATOM 2817 C C . GLU A 1 336 ? 27.534 -5.370 -25.009 1.00 71.31 336 GLU A C 1
ATOM 2819 O O . GLU A 1 336 ? 26.875 -6.130 -25.727 1.00 71.31 336 GLU A O 1
ATOM 2824 N N . GLY A 1 337 ? 27.939 -4.162 -25.423 1.00 72.44 337 GLY A N 1
ATOM 2825 C CA . GLY A 1 337 ? 27.680 -3.622 -26.762 1.00 72.44 337 GLY A CA 1
ATOM 2826 C C . GLY A 1 337 ? 26.276 -3.050 -26.980 1.00 72.44 337 GLY A C 1
ATOM 2827 O O . GLY A 1 337 ? 25.853 -2.919 -28.134 1.00 72.44 337 GLY A O 1
ATOM 2828 N N . ALA A 1 338 ? 25.545 -2.754 -25.899 1.00 77.69 338 ALA A N 1
ATOM 2829 C CA . ALA A 1 338 ? 24.257 -2.063 -25.948 1.00 77.69 338 ALA A CA 1
ATOM 2830 C C . ALA A 1 338 ? 24.393 -0.569 -26.293 1.00 77.69 338 ALA A C 1
ATOM 2832 O O . ALA A 1 338 ? 23.533 -0.028 -26.987 1.00 77.69 338 ALA A O 1
ATOM 2833 N N . ASP A 1 339 ? 25.467 0.080 -25.844 1.00 75.00 339 ASP A N 1
ATOM 2834 C CA . ASP A 1 339 ? 25.818 1.479 -26.122 1.00 75.00 339 ASP A CA 1
ATOM 2835 C C . ASP A 1 339 ? 26.013 1.769 -27.619 1.00 75.00 339 ASP A C 1
ATOM 2837 O O . ASP A 1 339 ? 25.631 2.827 -28.113 1.00 75.00 339 ASP A O 1
ATOM 2841 N N . ASP A 1 340 ? 26.524 0.791 -28.360 1.00 80.06 340 ASP A N 1
ATOM 2842 C CA . ASP A 1 340 ? 26.772 0.877 -29.794 1.00 80.06 340 ASP A CA 1
ATOM 2843 C C . ASP A 1 340 ? 25.516 0.646 -30.664 1.00 80.06 340 ASP A C 1
ATOM 2845 O O . ASP A 1 340 ? 25.596 0.701 -31.896 1.00 80.06 340 ASP A O 1
ATOM 2849 N N . LEU A 1 341 ? 24.356 0.324 -30.076 1.00 85.62 341 LEU A N 1
ATOM 2850 C CA . LEU A 1 341 ? 23.133 0.049 -30.846 1.00 85.62 341 LEU A CA 1
ATOM 2851 C C . LEU A 1 341 ? 22.570 1.294 -31.533 1.00 85.62 341 LEU A C 1
ATOM 2853 O O . LEU A 1 341 ? 21.867 1.168 -32.539 1.00 85.62 341 LEU A O 1
ATOM 2857 N N . VAL A 1 342 ? 22.878 2.477 -31.003 1.00 88.19 342 VAL A N 1
ATOM 2858 C CA . VAL A 1 342 ? 22.513 3.770 -31.581 1.00 88.19 342 VAL A CA 1
ATOM 2859 C C . VAL A 1 342 ? 23.752 4.641 -31.639 1.00 88.19 342 VAL A C 1
ATOM 2861 O O . VAL A 1 342 ? 24.376 4.919 -30.623 1.00 88.19 342 VAL A O 1
ATOM 2864 N N . PHE A 1 343 ? 24.089 5.119 -32.831 1.00 87.88 343 PHE A N 1
ATOM 2865 C CA . PHE A 1 343 ? 25.280 5.933 -33.048 1.00 87.88 343 PHE A CA 1
ATOM 2866 C C . PHE A 1 343 ? 24.979 7.114 -33.967 1.00 87.88 343 PHE A C 1
ATOM 2868 O O . PHE A 1 343 ? 23.990 7.125 -34.701 1.00 87.88 343 PHE A O 1
ATOM 2875 N N . PHE A 1 344 ? 25.839 8.129 -33.925 1.00 88.25 344 PHE A N 1
ATOM 2876 C CA . PHE A 1 344 ? 25.740 9.273 -34.824 1.00 88.25 344 PHE A CA 1
ATOM 2877 C C . PHE A 1 344 ? 26.398 8.945 -36.171 1.00 88.25 344 PHE A C 1
ATOM 2879 O O . PHE A 1 344 ? 27.606 8.722 -36.241 1.00 88.25 344 PHE A O 1
ATOM 2886 N N . ASP A 1 345 ? 25.608 8.919 -37.244 1.00 89.38 345 ASP A N 1
ATOM 2887 C CA . ASP A 1 345 ? 26.080 8.704 -38.614 1.00 89.38 345 ASP A CA 1
ATOM 2888 C C . ASP 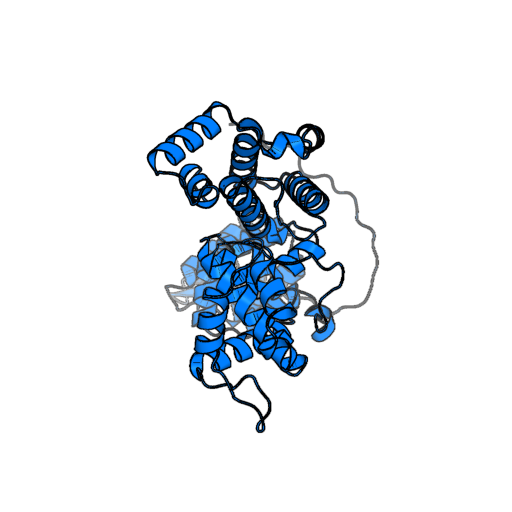A 1 345 ? 26.412 10.063 -39.245 1.00 89.38 345 ASP A C 1
ATOM 2890 O O . ASP A 1 345 ? 25.524 10.854 -39.574 1.00 89.38 345 ASP A O 1
ATOM 2894 N N . GLU A 1 346 ? 27.708 10.348 -39.401 1.00 85.75 346 GLU A N 1
ATOM 2895 C CA . GLU A 1 346 ? 28.196 11.614 -39.962 1.00 85.75 346 GLU A CA 1
ATOM 2896 C C . GLU A 1 346 ? 27.762 11.833 -41.421 1.00 85.75 346 GLU A C 1
ATOM 2898 O O . GLU A 1 346 ? 27.597 12.981 -41.839 1.00 85.75 346 GLU A O 1
ATOM 2903 N N . GLU A 1 347 ? 27.543 10.766 -42.200 1.00 87.06 347 GLU A N 1
ATOM 2904 C CA . GLU A 1 347 ? 27.104 10.878 -43.596 1.00 87.06 347 GLU A CA 1
ATOM 2905 C C . GLU A 1 347 ? 25.621 11.251 -43.691 1.00 87.06 347 GLU A C 1
ATOM 2907 O O . GLU A 1 347 ? 25.215 11.974 -44.606 1.00 87.06 347 GLU A O 1
ATOM 2912 N N . LYS A 1 348 ? 24.811 10.788 -42.732 1.00 83.69 348 LYS A N 1
ATOM 2913 C CA . LYS A 1 348 ? 23.378 11.113 -42.635 1.00 83.69 348 LYS A CA 1
ATOM 2914 C C . LYS A 1 348 ? 23.086 12.341 -41.773 1.00 83.69 348 LYS A C 1
ATOM 2916 O O . LYS A 1 348 ? 21.990 12.889 -41.870 1.00 83.69 348 LYS A O 1
ATOM 2921 N N . GLY A 1 349 ? 24.054 12.791 -40.976 1.00 82.62 349 GLY A N 1
ATOM 2922 C CA . GLY A 1 349 ? 23.941 13.964 -40.112 1.00 82.62 349 GLY A CA 1
ATOM 2923 C C . GLY A 1 349 ? 22.969 13.782 -38.945 1.00 82.62 349 GLY A C 1
ATOM 2924 O O . GLY A 1 349 ? 22.342 14.756 -38.535 1.00 82.62 349 GLY A O 1
ATOM 2925 N N . GLY A 1 350 ? 22.819 12.558 -38.431 1.00 87.69 350 GLY A N 1
ATOM 2926 C CA . GLY A 1 350 ? 21.867 12.240 -37.366 1.00 87.69 350 GLY A CA 1
ATOM 2927 C C . GLY A 1 350 ? 22.125 10.884 -36.716 1.00 87.69 350 GLY A C 1
ATOM 2928 O O . GLY A 1 350 ? 22.974 10.114 -37.169 1.00 87.69 350 GLY A O 1
ATOM 2929 N N . PHE A 1 351 ? 21.389 10.593 -35.644 1.00 89.88 351 PHE A N 1
ATOM 2930 C CA . PHE A 1 351 ? 21.466 9.299 -34.972 1.00 89.88 351 PHE A CA 1
ATOM 2931 C C . PHE A 1 351 ? 20.761 8.215 -35.785 1.00 89.88 351 PHE A C 1
ATOM 2933 O O . PHE A 1 351 ? 19.685 8.433 -36.343 1.00 89.88 351 PHE A O 1
ATOM 2940 N N . VAL A 1 352 ? 21.369 7.033 -35.838 1.00 90.75 352 VAL A N 1
ATOM 2941 C CA . VAL A 1 352 ? 20.822 5.856 -36.513 1.00 90.75 352 VAL A CA 1
ATOM 2942 C C . VAL A 1 352 ? 21.008 4.607 -35.666 1.00 90.75 352 VAL A C 1
ATOM 2944 O O . VAL A 1 352 ? 21.910 4.522 -34.836 1.00 90.75 352 VAL A O 1
ATOM 2947 N N . TRP A 1 353 ? 20.152 3.624 -35.921 1.00 90.19 353 TRP A N 1
ATOM 2948 C CA . TRP A 1 353 ? 20.266 2.288 -35.358 1.00 90.19 353 TRP A CA 1
ATOM 2949 C C . TRP A 1 353 ? 21.324 1.455 -36.095 1.00 90.19 353 TRP A C 1
ATOM 2951 O O . TRP A 1 353 ? 21.360 1.446 -37.329 1.00 90.19 353 TRP A O 1
ATOM 2961 N N . ASP A 1 354 ? 22.124 0.681 -35.358 1.00 86.06 354 ASP A N 1
ATOM 2962 C CA . ASP A 1 354 ? 22.919 -0.410 -35.931 1.00 86.06 354 ASP A CA 1
ATOM 2963 C C . ASP A 1 354 ? 22.016 -1.628 -36.178 1.00 86.06 354 ASP A C 1
ATOM 2965 O O . ASP A 1 354 ? 21.862 -2.528 -35.345 1.00 86.06 354 ASP A O 1
ATOM 2969 N N . GLU A 1 355 ? 21.402 -1.661 -37.361 1.00 77.12 355 GLU A N 1
ATOM 2970 C CA . GLU A 1 355 ? 20.549 -2.773 -37.787 1.00 77.12 355 GLU A CA 1
ATOM 2971 C C . GLU A 1 355 ? 21.288 -4.124 -37.794 1.00 77.12 355 GLU A C 1
ATOM 2973 O O . GLU A 1 355 ? 20.668 -5.165 -37.574 1.00 77.12 355 GLU A O 1
ATOM 2978 N N . GLY A 1 356 ? 22.608 -4.134 -38.012 1.00 74.25 356 GLY A N 1
ATOM 2979 C CA . GLY A 1 356 ? 23.416 -5.353 -38.009 1.00 74.25 356 GLY A CA 1
ATOM 2980 C C . GLY A 1 356 ? 23.505 -5.975 -36.617 1.00 74.25 356 GLY A C 1
ATOM 2981 O O . GLY A 1 356 ? 23.295 -7.183 -36.460 1.00 74.25 356 GLY A O 1
ATOM 2982 N N . LYS A 1 357 ? 23.734 -5.147 -35.594 1.00 75.19 357 LYS A N 1
ATOM 2983 C CA . LYS A 1 357 ? 23.696 -5.577 -34.189 1.00 75.19 357 LYS A CA 1
ATOM 2984 C C . LYS A 1 357 ? 22.276 -5.906 -33.729 1.00 75.19 357 LYS A C 1
ATOM 2986 O O . LYS A 1 357 ? 22.079 -6.932 -33.079 1.00 75.19 357 LYS A O 1
ATOM 2991 N N . LEU A 1 358 ? 21.266 -5.151 -34.160 1.00 70.25 358 LEU A N 1
ATOM 2992 C CA . LEU A 1 358 ? 19.857 -5.471 -33.888 1.00 70.25 358 LEU A CA 1
ATOM 2993 C C . LEU A 1 358 ? 19.441 -6.838 -34.444 1.00 70.25 358 LEU A C 1
ATOM 2995 O O . LEU A 1 358 ? 18.724 -7.577 -33.775 1.00 70.25 358 LEU A O 1
ATOM 2999 N N . VAL A 1 359 ? 19.906 -7.218 -35.641 1.00 63.00 359 VAL A N 1
ATOM 3000 C CA . VAL A 1 359 ? 19.646 -8.551 -36.218 1.00 63.00 359 VAL A CA 1
ATOM 3001 C C . VAL A 1 359 ? 20.237 -9.661 -35.346 1.00 63.00 359 VAL A C 1
ATOM 3003 O O . VAL A 1 359 ? 19.596 -10.698 -35.178 1.00 63.00 359 VAL A O 1
ATOM 3006 N N . SER A 1 360 ? 21.409 -9.439 -34.746 1.00 64.56 360 SER A N 1
ATOM 3007 C CA . SER A 1 360 ? 22.020 -10.389 -33.803 1.00 64.56 360 SER A CA 1
ATOM 3008 C C . SER A 1 360 ? 21.282 -10.481 -32.457 1.00 64.56 360 SER A C 1
ATOM 3010 O O . SER A 1 360 ? 21.388 -11.485 -31.750 1.00 64.56 360 SER A O 1
ATOM 3012 N N . LEU A 1 361 ? 20.471 -9.467 -32.143 1.00 61.16 361 LEU A N 1
ATOM 3013 C CA . LEU A 1 361 ? 19.609 -9.388 -30.967 1.00 61.16 361 LEU A CA 1
ATOM 3014 C C . LEU A 1 361 ? 18.156 -9.815 -31.240 1.00 61.16 361 LEU A C 1
ATOM 3016 O O . LEU A 1 361 ? 17.340 -9.761 -30.326 1.00 61.16 361 LEU A O 1
ATOM 3020 N N . ARG A 1 362 ? 17.788 -10.258 -32.452 1.00 55.41 362 ARG A N 1
ATOM 3021 C CA . ARG A 1 362 ? 16.403 -10.684 -32.720 1.00 55.41 362 ARG A CA 1
ATOM 3022 C C . ARG A 1 362 ? 16.033 -11.919 -31.883 1.00 55.41 362 ARG A C 1
ATOM 3024 O O . ARG A 1 362 ? 16.826 -12.861 -31.819 1.00 55.41 362 ARG A O 1
ATOM 3031 N N . PRO A 1 363 ? 14.836 -11.951 -31.270 1.00 48.66 363 PRO A N 1
ATOM 3032 C CA . PRO A 1 363 ? 14.339 -13.156 -30.620 1.00 48.66 363 PRO A CA 1
ATOM 3033 C C . PRO A 1 363 ? 14.220 -14.279 -31.659 1.00 48.66 363 PRO A C 1
ATOM 3035 O O . PRO A 1 363 ? 13.705 -14.061 -32.754 1.00 48.66 363 PRO A O 1
ATOM 3038 N N . SER A 1 364 ? 14.712 -15.479 -31.355 1.00 44.25 364 SER A N 1
ATOM 3039 C CA . SER A 1 364 ? 14.509 -16.631 -32.234 1.00 44.25 364 SER A CA 1
ATOM 3040 C C . SER A 1 364 ? 13.048 -17.079 -32.158 1.00 44.25 364 SER A C 1
ATOM 3042 O O . SER A 1 364 ? 12.612 -17.519 -31.098 1.00 44.25 364 SER A O 1
ATOM 3044 N N . ASP A 1 365 ? 12.311 -17.037 -33.270 1.00 44.16 365 ASP A N 1
ATOM 3045 C CA . ASP A 1 365 ? 10.908 -17.490 -33.370 1.00 44.16 365 ASP A CA 1
ATOM 3046 C C . ASP A 1 365 ? 10.727 -19.026 -33.260 1.00 44.16 365 ASP A C 1
ATOM 3048 O O . ASP A 1 365 ? 9.777 -19.595 -33.796 1.00 44.16 365 ASP A O 1
ATOM 3052 N N . GLN A 1 366 ? 11.642 -19.738 -32.598 1.00 35.47 366 GLN A N 1
ATOM 3053 C CA . GLN A 1 366 ? 11.556 -21.184 -32.392 1.00 35.47 366 GLN A CA 1
ATOM 3054 C C . GLN A 1 366 ? 11.574 -21.505 -30.903 1.00 35.47 366 GLN A C 1
ATOM 3056 O O . GLN A 1 366 ? 12.629 -21.577 -30.279 1.00 35.47 366 GLN A O 1
ATOM 3061 N N . ASP A 1 367 ? 10.380 -21.718 -30.364 1.00 47.84 367 ASP A N 1
ATOM 3062 C CA . ASP A 1 367 ? 10.178 -22.457 -29.128 1.00 47.84 367 ASP A CA 1
ATOM 3063 C C . ASP A 1 367 ? 10.004 -23.936 -29.502 1.00 47.84 367 ASP A C 1
ATOM 3065 O O . ASP A 1 367 ? 9.155 -24.257 -30.332 1.00 47.84 367 ASP A O 1
ATOM 3069 N N . ASP A 1 368 ? 10.847 -24.814 -28.957 1.00 37.09 368 ASP A N 1
ATOM 3070 C CA . ASP A 1 368 ? 10.511 -26.221 -28.712 1.00 37.09 368 ASP A CA 1
ATOM 3071 C C . ASP A 1 368 ? 11.602 -26.882 -27.848 1.00 37.09 368 ASP A C 1
ATOM 3073 O O . ASP A 1 368 ? 12.642 -27.341 -28.317 1.00 37.09 368 ASP A O 1
ATOM 3077 N N . GLY A 1 369 ? 11.330 -26.920 -26.542 1.00 39.66 369 GLY A N 1
ATOM 3078 C CA . GLY A 1 369 ? 11.704 -27.985 -25.611 1.00 39.66 369 GLY A CA 1
ATOM 3079 C C . GLY A 1 369 ? 13.129 -28.554 -25.647 1.00 39.66 369 GLY A C 1
ATOM 3080 O O . GLY A 1 369 ? 13.396 -29.546 -26.320 1.00 39.66 369 GLY A O 1
ATOM 3081 N N . ALA A 1 370 ? 13.972 -28.113 -24.711 1.00 29.67 370 ALA A N 1
ATOM 3082 C CA . ALA A 1 370 ? 14.976 -28.988 -24.107 1.00 29.67 370 ALA A CA 1
ATOM 3083 C C . ALA A 1 370 ? 15.269 -28.568 -22.660 1.00 29.67 370 ALA A C 1
ATOM 3085 O O . ALA A 1 370 ? 15.703 -27.456 -22.383 1.00 29.67 370 ALA A O 1
ATOM 3086 N N . LYS A 1 371 ? 15.028 -29.499 -21.731 1.00 42.34 371 LYS A N 1
ATOM 3087 C CA . LYS A 1 371 ? 15.550 -29.453 -20.364 1.00 42.34 371 LYS A CA 1
ATOM 3088 C C . LYS A 1 371 ? 17.076 -29.397 -20.404 1.00 42.34 371 LYS A C 1
ATOM 3090 O O . LYS A 1 371 ? 17.667 -30.298 -20.992 1.00 42.34 371 LYS A O 1
ATOM 3095 N N . THR A 1 372 ? 17.677 -28.501 -19.633 1.00 32.31 372 THR A N 1
ATOM 3096 C CA . THR A 1 372 ? 18.972 -28.747 -18.985 1.00 32.31 372 THR A CA 1
ATOM 3097 C C . THR A 1 372 ? 19.003 -28.025 -17.641 1.00 32.31 372 THR A C 1
ATOM 3099 O O . THR A 1 372 ? 18.514 -26.908 -17.512 1.00 32.31 372 THR A O 1
ATOM 3102 N N . GLU A 1 373 ? 19.476 -28.752 -16.634 1.00 33.34 373 GLU A N 1
ATOM 3103 C CA . GLU A 1 373 ? 19.579 -28.383 -15.220 1.00 33.34 373 GLU A CA 1
ATOM 3104 C C . GLU A 1 373 ? 20.364 -27.073 -15.009 1.00 33.34 373 GLU A C 1
ATOM 3106 O O . GLU A 1 373 ? 21.194 -26.724 -15.850 1.00 33.34 373 GLU A O 1
ATOM 3111 N N . PRO A 1 374 ? 20.140 -26.342 -13.900 1.00 33.53 374 PRO A N 1
ATOM 3112 C CA . PRO A 1 374 ? 20.947 -25.172 -13.588 1.00 33.53 374 PRO A CA 1
ATOM 3113 C C . PRO A 1 374 ? 22.366 -25.615 -13.210 1.00 33.53 374 PRO A C 1
ATOM 3115 O O . PRO A 1 374 ? 22.562 -26.291 -12.201 1.00 33.53 374 PRO A O 1
ATOM 3118 N N . GLU A 1 375 ? 23.358 -25.236 -14.017 1.00 32.56 375 GLU A N 1
ATOM 3119 C CA . GLU A 1 375 ? 24.755 -25.270 -13.588 1.00 32.56 375 GLU A CA 1
ATOM 3120 C C . GLU A 1 375 ? 24.973 -24.190 -12.517 1.00 32.56 375 GLU A C 1
ATOM 3122 O O . GLU A 1 375 ? 24.719 -23.002 -12.731 1.00 32.56 375 GLU A O 1
ATOM 3127 N N . ASP A 1 376 ? 25.425 -24.631 -11.342 1.00 36.94 376 ASP A N 1
ATOM 3128 C CA . ASP A 1 376 ? 25.891 -23.796 -10.236 1.00 36.94 376 ASP A CA 1
ATOM 3129 C C . ASP A 1 376 ? 27.131 -22.993 -10.663 1.00 36.94 376 ASP A C 1
ATOM 3131 O O . ASP A 1 376 ? 28.272 -23.436 -10.503 1.00 36.94 376 ASP A O 1
ATOM 3135 N N . THR A 1 377 ? 26.926 -21.779 -11.168 1.00 33.84 377 THR A N 1
ATOM 3136 C CA . THR A 1 377 ? 28.009 -20.798 -11.306 1.00 33.84 377 THR A CA 1
ATOM 3137 C C . THR A 1 377 ? 28.022 -19.901 -10.063 1.00 33.84 377 THR A C 1
ATOM 3139 O O . THR A 1 377 ? 27.057 -19.167 -9.831 1.00 33.84 377 THR A O 1
ATOM 3142 N N . PRO A 1 378 ? 29.077 -19.925 -9.224 1.00 32.19 378 PRO A N 1
ATOM 3143 C CA . PRO A 1 378 ? 29.150 -19.051 -8.060 1.00 32.19 378 PRO A CA 1
ATOM 3144 C C . PRO A 1 378 ? 29.358 -17.587 -8.494 1.00 32.19 378 PRO A C 1
ATOM 3146 O O . PRO A 1 378 ? 29.966 -17.337 -9.538 1.00 32.19 378 PRO A O 1
ATOM 3149 N N . PRO A 1 379 ? 28.892 -16.607 -7.697 1.00 31.31 379 PRO A N 1
ATOM 3150 C CA . PRO A 1 379 ? 29.042 -15.194 -8.025 1.00 31.31 379 PRO A CA 1
ATOM 3151 C C . PRO A 1 379 ? 30.524 -14.770 -8.024 1.00 31.31 379 PRO A C 1
ATOM 3153 O O . PRO A 1 379 ? 31.326 -15.342 -7.272 1.00 31.31 379 PRO A O 1
ATOM 3156 N N . PRO A 1 380 ? 30.910 -13.755 -8.824 1.00 30.14 380 PRO A N 1
ATOM 3157 C CA . PRO A 1 380 ? 32.264 -13.213 -8.809 1.00 30.14 380 PRO A CA 1
ATOM 3158 C C . PRO A 1 380 ? 32.633 -12.678 -7.420 1.00 30.14 380 PRO A C 1
ATOM 3160 O O . PRO A 1 380 ? 31.844 -12.003 -6.759 1.00 30.14 380 PRO A O 1
ATOM 3163 N N . LYS A 1 381 ? 33.854 -12.996 -6.979 1.00 33.56 381 LYS A N 1
ATOM 3164 C CA . LYS A 1 381 ? 34.441 -12.528 -5.718 1.00 33.56 381 LYS A CA 1
ATOM 3165 C C . LYS A 1 381 ? 34.676 -11.014 -5.738 1.00 33.56 381 LYS A C 1
ATOM 3167 O O . LYS A 1 381 ? 35.293 -10.515 -6.668 1.00 33.56 381 LYS A O 1
ATOM 3172 N N . GLU A 1 382 ? 34.241 -10.370 -4.655 1.00 33.22 382 GLU A N 1
ATOM 3173 C CA . GLU A 1 382 ? 34.768 -9.152 -4.017 1.00 33.22 382 GLU A CA 1
ATOM 3174 C C . GLU A 1 382 ? 35.424 -8.083 -4.913 1.00 33.22 382 GLU A C 1
ATOM 3176 O O . GLU A 1 382 ? 36.577 -8.208 -5.315 1.00 33.22 382 GLU A O 1
ATOM 3181 N N . LEU A 1 383 ? 34.760 -6.929 -5.026 1.00 27.33 383 LEU A N 1
ATOM 3182 C CA . LEU A 1 383 ? 35.448 -5.639 -5.077 1.00 27.33 383 LEU A CA 1
ATOM 3183 C C . LEU A 1 383 ? 35.408 -5.028 -3.673 1.00 27.33 383 LEU A C 1
ATOM 3185 O O . LEU A 1 383 ? 34.542 -4.228 -3.333 1.00 27.33 383 LEU A O 1
ATOM 3189 N N . THR A 1 384 ? 36.351 -5.442 -2.830 1.00 32.72 384 THR A N 1
ATOM 3190 C CA . THR A 1 384 ? 36.906 -4.511 -1.850 1.00 32.72 384 THR A CA 1
ATOM 3191 C C . THR A 1 384 ? 38.037 -3.749 -2.531 1.00 32.72 384 THR A C 1
ATOM 3193 O O . THR A 1 384 ? 38.807 -4.348 -3.279 1.00 32.72 384 THR A O 1
ATOM 3196 N N . VAL A 1 385 ? 38.117 -2.445 -2.245 1.00 25.42 385 VAL A N 1
ATOM 3197 C CA . VAL A 1 385 ? 39.317 -1.595 -2.076 1.00 25.42 385 VAL A CA 1
ATOM 3198 C C . VAL A 1 385 ? 39.045 -0.199 -2.652 1.00 25.42 385 VAL A C 1
ATOM 3200 O O . VAL A 1 385 ? 38.880 -0.051 -3.861 1.00 25.42 385 VAL A O 1
ATOM 3203 N N . GLY A 1 386 ? 39.087 0.817 -1.781 1.00 30.64 386 GLY A N 1
ATOM 3204 C CA . GLY A 1 386 ? 39.198 2.232 -2.150 1.00 30.64 386 GLY A CA 1
ATOM 3205 C C . GLY A 1 386 ? 38.416 3.167 -1.255 1.00 30.64 386 GLY A C 1
ATOM 3206 O O . GLY A 1 386 ? 37.502 3.808 -1.806 1.00 30.64 386 GLY A O 1
#

Foldseek 3Di:
DDQLLLLQCLLQVPDDSVVSVVLSVCLVPPAAADAQVNVVVDDLVCLPPSNVLSNLSNNLVVCLVPNRVVLQVNLVRCCVCVVQFLQSVVDDLRSSSNSQSSSLLSCLSCVQPYDPLSVLLCPPLLNVVLCVVSVRPNCPRNVLVCLWWPQCVVVVVLVVLVCCLVVPLPPFQDDPPDDTDGLVRVVVVLVVDDDPDLQCSLVCCCPVVPVNVRGDPVSSVNSSVSCCSVSCVVSVGRGDGSDPDNPPRTDTPCVVVVHHSLVSVLVCLLPDALVVVLVVLVCLLVVLVVCLVVVPDLLSVLSNVVSCVVRDDQVDPSNVVSCLVNQVSNVVSPPPCSNVQWDQDPVVRTIDGPVVVNVVSHRDPDDDDDDDDDDDDDDDDDDDDD

Radius of gyration: 26.07 Å; chains: 1; bounding box: 81×49×70 Å

Sequence (386 aa):
MLSLPILTTQLYSRRSVDDINNLARLCDKSGLEYIESSWFQVKQENLKEGKVQLNLVKTLYQSQFGYTGVIEEIMRTLEKWTDEVLLFGFLDEELQDFYQHFYGFTGWMHFADLSFKRKMFFLDTRFLVMGCLWDVPIYANVQRHFSRHTYIKGLQDDAMLFKGAIERNQTSLGDPDKQHKTIAQWVEEFNKFDSSSFETKVDEFIENKMEVQRLEDLERDILHKILTLYYGLKGGFIYREIEDTIPAGYESKEKRDGKDIDDNYLDLLFESDQKQIQQWLESSGEAAYWMFSTKKSEHFIKKLVYILFEKIDLNNDDQIPLLLEFFMVLEEFGLEGADDLVFFDEEKGGFVWDEGKLVSLRPSDQDDGAKTEPEDTPPPKELTVG

pLDDT: mean 72.19, std 17.52, range [25.42, 95.75]